Protein AF-A0A958FGH6-F1 (afdb_monomer_lite)

Radius of gyration: 34.53 Å; chains: 1; bounding box: 63×56×126 Å

Foldseek 3Di:
DLDPAPPHLDPLPDQEDEAEQEEPPQGHFAFCPHPVQVSVVVCQQQQHAYEHEAFCHDANSVVVGGHNNNVLQQFDHDAFDQDWAQWKQFDFLRNLDTWGFQGDTPGGGFTHHDPWAQTIAGPVDRGGFKTWDPADLPGGYIYIYGRDDLVRTDADPDFSDSPPDPPPDDDDDDDPDPGDRDDDDDRDDDHDDDDDDPPPDPPDPPVADDLVQQWDADPPFGIRGRDRTSVSVVSPSSVSSVQAPDQDKDKPPLEAEDEEEAFDKDKDKIKIFRQHPTFDKKKKAKDKVVDDPQKDKPPRIDIATHRGMDIIIIMGGNHVHAAKDKIWIWMAIPRSVPRIGIRIYIYHYHHDWDKDKPPPDDDDDDDPPDDDDDDIDIDTPIRGDDDDDDDDD

pLDDT: mean 78.97, std 19.96, range [24.02, 98.75]

Structure (mmCIF, N/CA/C/O backbone):
data_AF-A0A958FGH6-F1
#
_entry.id   AF-A0A958FGH6-F1
#
loop_
_atom_site.group_PDB
_atom_site.id
_atom_site.type_symbol
_atom_site.label_atom_id
_atom_site.label_alt_id
_atom_site.label_comp_id
_atom_site.label_asym_id
_atom_site.label_entity_id
_atom_site.label_seq_id
_atom_site.pdbx_PDB_ins_code
_atom_site.Cartn_x
_atom_site.Cartn_y
_atom_site.Cartn_z
_atom_site.occupancy
_atom_site.B_iso_or_equiv
_atom_site.auth_seq_id
_atom_site.auth_comp_id
_atom_site.auth_asym_id
_atom_site.auth_atom_id
_atom_site.pdbx_PDB_model_num
ATOM 1 N N . THR A 1 1 ? 19.239 -16.584 -18.545 1.00 52.34 1 THR A N 1
ATOM 2 C CA . THR A 1 1 ? 18.584 -17.736 -19.186 1.00 52.34 1 THR A CA 1
ATOM 3 C C . THR A 1 1 ? 17.817 -17.247 -20.388 1.00 52.34 1 THR A C 1
ATOM 5 O O . THR A 1 1 ? 17.661 -16.040 -20.493 1.00 52.34 1 THR A O 1
ATOM 8 N N . ASN A 1 2 ? 17.402 -18.130 -21.294 1.00 65.19 2 ASN A N 1
ATOM 9 C CA . ASN A 1 2 ? 16.726 -17.760 -22.549 1.00 65.19 2 ASN A CA 1
ATOM 10 C C . ASN A 1 2 ? 15.275 -18.255 -22.560 1.00 65.19 2 ASN A C 1
ATOM 12 O O . ASN A 1 2 ? 14.690 -18.432 -23.622 1.00 65.19 2 ASN A O 1
ATOM 16 N N . ASN A 1 3 ? 14.785 -18.635 -21.386 1.00 70.00 3 ASN A N 1
ATOM 17 C CA . ASN A 1 3 ? 13.470 -19.185 -21.158 1.00 70.00 3 ASN A CA 1
ATOM 18 C C . ASN A 1 3 ? 13.023 -18.648 -19.804 1.00 70.00 3 ASN A C 1
ATOM 20 O O . ASN A 1 3 ? 13.642 -18.979 -18.785 1.00 70.00 3 ASN A O 1
ATOM 24 N N . LEU A 1 4 ? 11.974 -17.831 -19.802 1.00 78.19 4 LEU A N 1
ATOM 25 C CA . LEU A 1 4 ? 11.397 -17.261 -18.585 1.00 78.19 4 LEU A CA 1
ATOM 26 C C . LEU A 1 4 ? 11.004 -18.348 -17.567 1.00 78.19 4 LEU A C 1
ATOM 28 O O . LEU A 1 4 ? 11.081 -18.132 -16.362 1.00 78.19 4 LEU A O 1
ATOM 32 N N . PHE A 1 5 ? 10.673 -19.548 -18.048 1.00 78.19 5 PHE A N 1
ATOM 33 C CA . PHE A 1 5 ? 10.176 -20.665 -17.246 1.00 78.19 5 PHE A CA 1
ATOM 34 C C . PHE A 1 5 ? 11.259 -21.647 -16.773 1.00 78.19 5 PHE A C 1
ATOM 36 O O . PHE A 1 5 ? 10.929 -22.726 -16.280 1.00 78.19 5 PHE A O 1
ATOM 43 N N . GLU A 1 6 ? 12.557 -21.331 -16.914 1.00 75.62 6 GLU A N 1
ATOM 44 C CA . GLU A 1 6 ? 13.637 -22.244 -16.479 1.00 75.62 6 GLU A CA 1
ATOM 45 C C . GLU A 1 6 ? 13.515 -22.631 -14.993 1.00 75.62 6 GLU A C 1
ATOM 47 O O . GLU A 1 6 ? 13.865 -23.749 -14.613 1.00 75.62 6 GLU A O 1
ATOM 52 N N . PHE A 1 7 ? 12.988 -21.729 -14.164 1.00 67.00 7 PHE A N 1
ATOM 53 C CA . PHE A 1 7 ? 12.860 -21.917 -12.718 1.00 67.00 7 PHE A CA 1
ATOM 54 C C . PHE A 1 7 ? 11.442 -22.295 -12.264 1.00 67.00 7 PHE A C 1
ATOM 56 O O . PHE A 1 7 ? 11.191 -22.376 -11.064 1.00 67.00 7 PHE A O 1
ATOM 63 N N . GLY A 1 8 ? 10.535 -22.570 -13.205 1.00 72.81 8 GLY A N 1
ATOM 64 C CA . GLY A 1 8 ? 9.136 -22.899 -12.941 1.00 72.81 8 GLY A CA 1
ATOM 65 C C . GLY A 1 8 ? 8.165 -21.982 -13.681 1.00 72.81 8 GLY A C 1
ATOM 66 O O . GLY A 1 8 ? 8.541 -20.936 -14.199 1.00 72.81 8 GLY A O 1
ATOM 67 N N . ASN A 1 9 ? 6.899 -22.402 -13.733 1.00 82.25 9 ASN A N 1
ATOM 68 C CA . ASN A 1 9 ? 5.833 -21.653 -14.408 1.00 82.25 9 ASN A CA 1
ATOM 69 C C . ASN A 1 9 ? 5.154 -20.626 -13.496 1.00 82.25 9 ASN A C 1
ATOM 71 O O . ASN A 1 9 ? 4.452 -19.748 -13.986 1.00 82.25 9 ASN A O 1
ATOM 75 N N . ASP A 1 10 ? 5.317 -20.773 -12.181 1.00 83.06 10 ASP A N 1
ATOM 76 C CA . ASP A 1 10 ? 4.777 -19.836 -11.208 1.00 83.06 10 ASP A CA 1
ATOM 77 C C . ASP A 1 10 ? 5.787 -18.718 -10.984 1.00 83.06 10 ASP A C 1
ATOM 79 O O . ASP A 1 10 ? 6.825 -18.919 -10.356 1.00 83.06 10 ASP A O 1
ATOM 83 N N . LEU A 1 11 ? 5.485 -17.553 -11.547 1.00 80.56 11 LEU A N 1
ATOM 84 C CA . LEU A 1 11 ? 6.317 -16.368 -11.408 1.00 80.56 11 LEU A CA 1
ATOM 85 C C . LEU A 1 11 ? 6.032 -15.593 -10.113 1.00 80.56 11 LEU A C 1
ATOM 87 O O . LEU A 1 11 ? 6.843 -14.754 -9.735 1.00 80.56 11 LEU A O 1
ATOM 91 N N . SER A 1 12 ? 4.930 -15.876 -9.404 1.00 79.25 12 SER A N 1
ATOM 92 C CA . SER A 1 12 ? 4.550 -15.142 -8.184 1.00 79.25 12 SER A CA 1
ATOM 93 C C . SER A 1 12 ? 5.505 -15.361 -7.007 1.00 79.25 12 SER A C 1
ATOM 95 O O . SER A 1 12 ? 5.484 -14.611 -6.038 1.00 79.25 12 SER A O 1
ATOM 97 N N . ILE A 1 13 ? 6.367 -16.375 -7.101 1.00 78.12 13 ILE A N 1
ATOM 98 C CA . ILE A 1 13 ? 7.393 -16.679 -6.099 1.00 78.12 13 ILE A CA 1
ATOM 99 C C . ILE A 1 13 ? 8.595 -15.728 -6.152 1.00 78.12 13 ILE A C 1
ATOM 101 O O . ILE A 1 13 ? 9.463 -15.807 -5.283 1.00 78.12 13 ILE A O 1
ATOM 105 N N . PHE A 1 14 ? 8.706 -14.904 -7.198 1.00 76.81 14 PHE A N 1
ATOM 106 C CA . PHE A 1 14 ? 9.811 -13.969 -7.357 1.00 76.81 14 PHE A CA 1
ATOM 107 C C . PHE A 1 14 ? 9.424 -12.590 -6.839 1.00 76.81 14 PHE A C 1
ATOM 109 O O . PHE A 1 14 ? 8.412 -12.023 -7.229 1.00 76.81 14 PHE A O 1
ATOM 116 N N . ASP A 1 15 ? 10.303 -12.020 -6.024 1.00 72.81 15 ASP A N 1
ATOM 117 C CA . ASP A 1 15 ? 10.179 -10.654 -5.516 1.00 72.81 15 ASP A CA 1
ATOM 118 C C . ASP A 1 15 ? 10.370 -9.581 -6.613 1.00 72.81 15 ASP A C 1
ATOM 120 O O . ASP A 1 15 ? 9.914 -8.440 -6.502 1.00 72.81 15 ASP A O 1
ATOM 124 N N . GLY A 1 16 ? 11.081 -9.951 -7.681 1.00 81.31 16 GLY A N 1
ATOM 125 C CA . GLY A 1 16 ? 11.394 -9.111 -8.828 1.00 81.31 16 GLY A CA 1
ATOM 126 C C . GLY A 1 16 ? 11.920 -9.943 -9.997 1.00 81.31 16 GLY A C 1
ATOM 127 O O . GLY A 1 16 ? 12.713 -10.867 -9.802 1.00 81.31 16 GLY A O 1
ATOM 128 N N . ILE A 1 17 ? 11.518 -9.601 -11.221 1.00 82.88 17 ILE A N 1
ATOM 129 C CA . ILE A 1 17 ? 11.969 -10.259 -12.452 1.00 82.88 17 ILE A CA 1
ATOM 130 C C . ILE A 1 17 ? 12.749 -9.253 -13.295 1.00 82.88 17 ILE A C 1
ATOM 132 O O . ILE A 1 17 ? 12.310 -8.127 -13.501 1.00 82.88 17 ILE A O 1
ATOM 136 N N . PHE A 1 18 ? 13.913 -9.673 -13.791 1.00 86.81 18 PHE A N 1
ATOM 137 C CA . PHE A 1 18 ? 14.773 -8.881 -14.670 1.00 86.81 18 PHE A CA 1
ATOM 138 C C . PHE A 1 18 ? 14.814 -9.528 -16.052 1.00 86.81 18 PHE A C 1
ATOM 140 O O . PHE A 1 18 ? 15.408 -10.593 -16.232 1.00 86.81 18 PHE A O 1
ATOM 147 N N . VAL A 1 19 ? 14.183 -8.875 -17.023 1.00 87.50 19 VAL A N 1
ATOM 148 C CA . VAL A 1 19 ? 14.118 -9.294 -18.421 1.00 87.50 19 VAL A CA 1
ATOM 149 C C . VAL A 1 19 ? 15.064 -8.423 -19.237 1.00 87.50 19 VAL A C 1
ATOM 151 O O . VAL A 1 19 ? 14.976 -7.201 -19.229 1.00 87.50 19 VAL A O 1
ATOM 154 N N . VAL A 1 20 ? 15.992 -9.069 -19.937 1.00 88.12 20 VAL A N 1
ATOM 155 C CA . VAL A 1 20 ? 17.003 -8.406 -20.764 1.00 88.12 20 VAL A CA 1
ATOM 156 C C . VAL A 1 20 ? 16.881 -8.945 -22.180 1.00 88.12 20 VAL A C 1
ATOM 158 O O . VAL A 1 20 ? 17.299 -10.070 -22.458 1.00 88.12 20 VAL A O 1
ATOM 161 N N . LEU A 1 21 ? 16.281 -8.150 -23.062 1.00 86.88 21 LEU A N 1
ATOM 162 C CA . LEU A 1 21 ? 15.973 -8.530 -24.438 1.00 86.88 21 LEU A CA 1
ATOM 163 C C . LEU A 1 21 ? 17.080 -8.145 -25.419 1.00 86.88 21 LEU A C 1
ATOM 165 O O . LEU A 1 21 ? 17.161 -8.732 -26.491 1.00 86.88 21 LEU A O 1
ATOM 169 N N . GLY A 1 22 ? 17.974 -7.227 -25.051 1.00 83.69 22 GLY A N 1
ATOM 170 C CA . GLY A 1 22 ? 19.066 -6.778 -25.917 1.00 83.69 22 GLY A CA 1
ATOM 171 C C . GLY A 1 22 ? 18.615 -5.799 -27.003 1.00 83.69 22 GLY A C 1
ATOM 172 O O . GLY A 1 22 ? 17.489 -5.298 -26.994 1.00 83.69 22 GLY A O 1
ATOM 173 N N . ILE A 1 23 ? 19.521 -5.491 -27.931 1.00 84.06 23 ILE A N 1
ATOM 174 C CA . ILE A 1 23 ? 19.343 -4.449 -28.952 1.00 84.06 23 ILE A CA 1
ATOM 175 C C . ILE A 1 23 ? 19.630 -5.042 -30.328 1.00 84.06 23 ILE A C 1
ATOM 177 O O . ILE A 1 23 ? 20.406 -5.985 -30.474 1.00 84.06 23 ILE A O 1
ATOM 181 N N . PHE A 1 24 ? 18.986 -4.523 -31.371 1.00 80.44 24 PHE A N 1
ATOM 182 C CA . PHE A 1 24 ? 19.215 -5.023 -32.717 1.00 80.44 24 PHE A CA 1
ATOM 183 C C . PHE A 1 24 ? 20.691 -4.911 -33.154 1.00 80.44 24 PHE A C 1
ATOM 185 O O . PHE A 1 24 ? 21.369 -3.911 -32.922 1.00 80.44 24 PHE A O 1
ATOM 192 N N . SER A 1 25 ? 21.242 -5.902 -33.859 1.00 76.12 25 SER A N 1
ATOM 193 C CA . SER A 1 25 ? 20.607 -7.133 -34.368 1.00 76.12 25 SER A CA 1
ATOM 194 C C . SER A 1 25 ? 20.738 -8.348 -33.452 1.00 76.12 25 SER A C 1
ATOM 196 O O . SER A 1 25 ? 20.560 -9.478 -33.900 1.00 76.12 25 SER A O 1
ATOM 198 N N . ASN A 1 26 ? 21.096 -8.128 -32.193 1.00 80.06 26 ASN A N 1
ATOM 199 C CA . ASN A 1 26 ? 21.401 -9.154 -31.211 1.00 80.06 26 ASN A CA 1
ATOM 200 C C . ASN A 1 26 ? 20.387 -9.108 -30.058 1.00 80.06 26 ASN A C 1
ATOM 202 O O . ASN A 1 26 ? 20.742 -9.044 -28.882 1.00 80.06 26 ASN A O 1
ATOM 206 N N . ASN A 1 27 ? 19.106 -9.136 -30.420 1.00 82.19 27 ASN A N 1
ATOM 207 C CA . ASN A 1 27 ? 17.998 -9.085 -29.483 1.00 82.19 27 ASN A CA 1
ATOM 208 C C . ASN A 1 27 ? 17.113 -10.337 -29.524 1.00 82.19 27 ASN A C 1
ATOM 210 O O . ASN A 1 27 ? 17.063 -11.085 -30.505 1.00 82.19 27 ASN A O 1
ATOM 214 N N . HIS A 1 28 ? 16.406 -10.551 -28.422 1.00 84.25 28 HIS A N 1
ATOM 215 C CA . HIS A 1 28 ? 15.297 -11.474 -28.290 1.00 84.25 28 HIS A CA 1
ATOM 216 C C . HIS A 1 28 ? 13.988 -10.690 -28.383 1.00 84.25 28 HIS A C 1
ATOM 218 O O . HIS A 1 28 ? 13.801 -9.715 -27.665 1.00 84.25 28 HIS A O 1
ATOM 224 N N . THR A 1 29 ? 13.073 -11.143 -29.232 1.00 87.38 29 THR A N 1
ATOM 225 C CA . THR A 1 29 ? 11.714 -10.598 -29.285 1.00 87.38 29 THR A CA 1
ATOM 226 C C . THR A 1 29 ? 10.764 -11.610 -28.699 1.00 87.38 29 THR A C 1
ATOM 228 O O . THR A 1 29 ? 10.691 -12.737 -29.193 1.00 87.38 29 THR A O 1
ATOM 231 N N . ILE A 1 30 ? 10.016 -11.173 -27.691 1.00 89.25 30 ILE A N 1
ATOM 232 C CA . ILE A 1 30 ? 8.867 -11.909 -27.181 1.00 89.25 30 ILE A CA 1
ATOM 233 C C . ILE A 1 30 ? 7.802 -11.826 -28.270 1.00 89.25 30 ILE A C 1
ATOM 235 O O . ILE A 1 30 ? 7.278 -10.746 -28.542 1.00 89.25 30 ILE A O 1
ATOM 239 N N . ALA A 1 31 ? 7.522 -12.933 -28.952 1.00 90.19 31 ALA A N 1
ATOM 240 C CA . ALA A 1 31 ? 6.494 -12.945 -29.986 1.00 90.19 31 ALA A CA 1
ATOM 241 C C . ALA A 1 31 ? 5.101 -12.739 -29.366 1.00 90.19 31 ALA A C 1
ATOM 243 O O . ALA A 1 31 ? 4.847 -13.159 -28.240 1.00 90.19 31 ALA A O 1
ATOM 244 N N . ALA A 1 32 ? 4.147 -12.197 -30.126 1.00 91.81 32 ALA A N 1
ATOM 245 C CA . ALA A 1 32 ? 2.753 -12.079 -29.683 1.00 91.81 32 ALA A CA 1
ATOM 246 C C . ALA A 1 32 ? 2.124 -13.438 -29.303 1.00 91.81 32 ALA A C 1
ATOM 248 O O . ALA A 1 32 ? 1.155 -13.498 -28.551 1.00 91.81 32 ALA A O 1
ATOM 249 N N . THR A 1 33 ? 2.674 -14.536 -29.830 1.00 92.50 33 THR A N 1
ATOM 250 C CA . THR A 1 33 ? 2.259 -15.911 -29.530 1.00 92.50 33 THR A CA 1
ATOM 251 C C . THR A 1 33 ? 3.095 -16.590 -28.445 1.00 92.50 33 THR A C 1
ATOM 253 O O . THR A 1 33 ? 2.795 -17.734 -28.106 1.00 92.50 33 THR A O 1
ATOM 256 N N . ASP A 1 34 ? 4.172 -15.964 -27.959 1.00 89.81 34 ASP A N 1
ATOM 257 C CA . ASP A 1 34 ? 5.018 -16.573 -26.932 1.00 89.81 34 ASP A CA 1
ATOM 258 C C . ASP A 1 34 ? 4.307 -16.555 -25.571 1.00 89.81 34 ASP A C 1
ATOM 260 O O . ASP A 1 34 ? 3.741 -15.531 -25.184 1.00 89.81 34 ASP A O 1
ATOM 264 N N . PRO A 1 35 ? 4.357 -17.657 -24.801 1.00 90.19 35 PRO A N 1
ATOM 265 C CA . PRO A 1 35 ? 3.730 -17.723 -23.482 1.00 90.19 35 PRO A CA 1
ATOM 266 C C . PRO A 1 35 ? 4.415 -16.830 -22.438 1.00 90.19 35 PRO A C 1
ATOM 268 O O . PRO A 1 35 ? 3.839 -16.599 -21.377 1.00 90.19 35 PRO A O 1
ATOM 271 N N . GLU A 1 36 ? 5.621 -16.326 -22.717 1.00 90.06 36 GLU A N 1
ATOM 272 C CA . GLU A 1 36 ? 6.356 -15.438 -21.812 1.00 90.06 36 GLU A CA 1
ATOM 273 C C . GLU A 1 36 ? 5.623 -14.108 -21.590 1.00 90.06 36 GLU A C 1
ATOM 275 O O . GLU A 1 36 ? 5.533 -13.654 -20.453 1.00 90.06 36 GLU A O 1
ATOM 280 N N . GLY A 1 37 ? 5.026 -13.526 -22.637 1.00 91.00 37 GLY A N 1
ATOM 281 C CA . GLY A 1 37 ? 4.272 -12.274 -22.535 1.00 91.00 37 GLY A CA 1
ATOM 282 C C . GLY A 1 37 ? 3.086 -12.363 -21.563 1.00 91.00 37 GLY A C 1
ATOM 283 O O . GLY A 1 37 ? 3.076 -11.648 -20.561 1.00 91.00 37 GLY A O 1
ATOM 284 N N . PRO A 1 38 ? 2.130 -13.291 -21.769 1.00 93.44 38 PRO A N 1
ATOM 285 C CA . PRO A 1 38 ? 0.999 -13.464 -20.856 1.00 93.44 38 PRO A CA 1
ATOM 286 C C . PRO A 1 38 ? 1.406 -13.845 -19.425 1.00 93.44 38 PRO A C 1
ATOM 288 O O . PRO A 1 38 ? 0.692 -13.530 -18.474 1.00 93.44 38 PRO A O 1
ATOM 291 N N . ALA A 1 39 ? 2.544 -14.523 -19.245 1.00 90.69 39 ALA A N 1
ATOM 292 C CA . ALA A 1 39 ? 3.061 -14.831 -17.914 1.00 90.69 39 ALA A CA 1
ATOM 293 C C . ALA A 1 39 ? 3.557 -13.572 -17.183 1.00 90.69 39 ALA A C 1
ATOM 295 O O . ALA A 1 39 ? 3.295 -13.424 -15.988 1.00 90.69 39 ALA A O 1
ATOM 296 N N . LEU A 1 40 ? 4.222 -12.653 -17.891 1.00 90.94 40 LEU A N 1
ATOM 297 C CA . LEU A 1 40 ? 4.616 -11.353 -17.341 1.00 90.94 40 LEU A CA 1
ATOM 298 C C . LEU A 1 40 ? 3.394 -10.494 -16.991 1.00 90.94 40 LEU A C 1
ATOM 300 O O . LEU A 1 40 ? 3.389 -9.874 -15.929 1.00 90.94 40 LEU A O 1
ATOM 304 N N . ASP A 1 41 ? 2.340 -10.527 -17.813 1.00 91.88 41 ASP A N 1
ATOM 305 C CA . ASP A 1 41 ? 1.076 -9.846 -17.502 1.00 91.88 41 ASP A CA 1
ATOM 306 C C . ASP A 1 41 ? 0.462 -10.361 -16.198 1.00 91.88 41 ASP A C 1
ATOM 308 O O . ASP A 1 41 ? 0.081 -9.575 -15.334 1.00 91.88 41 ASP A O 1
ATOM 312 N N . ALA A 1 42 ? 0.378 -11.685 -16.032 1.00 91.12 42 ALA A N 1
ATOM 313 C CA . ALA A 1 42 ? -0.178 -12.290 -14.824 1.00 91.12 42 ALA A CA 1
ATOM 314 C C . ALA A 1 42 ? 0.651 -11.952 -13.575 1.00 91.12 42 ALA A C 1
ATOM 316 O O . ALA A 1 42 ? 0.090 -11.671 -12.516 1.00 91.12 42 ALA A O 1
ATOM 317 N N . TYR A 1 43 ? 1.979 -11.950 -13.703 1.00 87.19 43 TYR A N 1
ATOM 318 C CA . TYR A 1 43 ? 2.892 -11.584 -12.624 1.00 87.19 43 TYR A CA 1
ATOM 319 C C . TYR A 1 43 ? 2.712 -10.122 -12.189 1.00 87.19 43 TYR A C 1
ATOM 321 O O . TYR A 1 43 ? 2.562 -9.845 -10.999 1.00 87.19 43 TYR A O 1
ATOM 329 N N . LEU A 1 44 ? 2.648 -9.190 -13.142 1.00 88.25 44 LEU A N 1
ATOM 330 C CA . LEU A 1 44 ? 2.423 -7.773 -12.858 1.00 88.25 44 LEU A CA 1
ATOM 331 C C . LEU A 1 44 ? 1.008 -7.495 -12.341 1.00 88.25 44 LEU A C 1
ATOM 333 O O . LEU A 1 44 ? 0.839 -6.693 -11.426 1.00 88.25 44 LEU A O 1
ATOM 337 N N . ALA A 1 45 ? -0.009 -8.194 -12.845 1.00 88.69 45 ALA A N 1
ATOM 338 C CA . ALA A 1 45 ? -1.368 -8.117 -12.309 1.00 88.69 45 ALA A CA 1
ATOM 339 C C . ALA A 1 45 ? -1.458 -8.600 -10.852 1.00 88.69 45 ALA A C 1
ATOM 341 O O . ALA A 1 45 ? -2.319 -8.142 -10.108 1.00 88.69 45 ALA A O 1
ATOM 342 N N . GLY A 1 46 ? -0.568 -9.509 -10.445 1.00 84.50 46 GLY A N 1
ATOM 343 C CA . GLY A 1 46 ? -0.434 -9.984 -9.068 1.00 84.50 46 GLY A CA 1
ATOM 344 C C . GLY A 1 46 ? 0.374 -9.065 -8.145 1.00 84.50 46 GLY A C 1
ATOM 345 O O . GLY A 1 46 ? 0.647 -9.459 -7.016 1.00 84.50 46 GLY A O 1
ATOM 346 N N . GLY A 1 47 ? 0.783 -7.877 -8.605 1.00 81.81 47 GLY A N 1
ATOM 347 C CA . GLY A 1 47 ? 1.606 -6.944 -7.828 1.00 81.81 47 GLY A CA 1
ATOM 348 C C . GLY A 1 47 ? 3.116 -7.180 -7.940 1.00 81.81 47 GLY A C 1
ATOM 349 O O . GLY A 1 47 ? 3.880 -6.579 -7.189 1.00 81.81 47 GLY A O 1
ATOM 350 N N . GLY A 1 48 ? 3.559 -8.039 -8.864 1.00 82.94 48 GLY A N 1
ATOM 351 C CA . GLY A 1 48 ? 4.972 -8.337 -9.082 1.00 82.94 48 GLY A CA 1
ATOM 352 C C . GLY A 1 48 ? 5.786 -7.136 -9.574 1.00 82.94 48 GLY A C 1
ATOM 353 O O . GLY A 1 48 ? 5.257 -6.163 -10.096 1.00 82.94 48 GLY A O 1
ATOM 354 N N . ASN A 1 49 ? 7.106 -7.207 -9.449 1.00 84.00 49 ASN A N 1
ATOM 355 C CA . ASN A 1 49 ? 8.013 -6.146 -9.882 1.00 84.00 49 ASN A CA 1
ATOM 356 C C . ASN A 1 49 ? 8.822 -6.555 -11.119 1.00 84.00 49 ASN A C 1
ATOM 358 O O . ASN A 1 49 ? 9.490 -7.593 -11.090 1.00 84.00 49 ASN A O 1
ATOM 362 N N . LEU A 1 50 ? 8.790 -5.761 -12.194 1.00 87.94 50 LEU A N 1
ATOM 363 C CA . LEU A 1 50 ? 9.451 -6.078 -13.465 1.00 87.94 50 LEU A CA 1
ATOM 364 C C . LEU A 1 50 ? 10.475 -5.017 -13.874 1.00 87.94 50 LEU A C 1
ATOM 366 O O . LEU A 1 50 ? 10.158 -3.851 -14.072 1.00 87.94 50 LEU A O 1
ATOM 370 N N . TYR A 1 51 ? 11.710 -5.432 -14.104 1.00 89.69 51 TYR A N 1
ATOM 371 C CA . TYR A 1 51 ? 12.669 -4.669 -14.893 1.00 89.69 51 TYR A CA 1
ATOM 372 C C . TYR A 1 51 ? 12.705 -5.269 -16.293 1.00 89.69 51 TYR A C 1
ATOM 374 O O . TYR A 1 51 ? 12.923 -6.474 -16.425 1.00 89.69 51 TYR A O 1
ATOM 382 N N . LEU A 1 52 ? 12.513 -4.456 -17.326 1.00 91.56 52 LEU A N 1
ATOM 383 C CA . LEU A 1 52 ? 12.606 -4.891 -18.712 1.00 91.56 52 LEU A CA 1
ATOM 384 C C . LEU A 1 52 ? 13.486 -3.923 -19.495 1.00 91.56 52 LEU A C 1
ATOM 386 O O . LEU A 1 52 ? 13.169 -2.738 -19.601 1.00 91.56 52 LEU A O 1
ATOM 390 N N . GLU A 1 53 ? 14.582 -4.443 -20.051 1.00 91.00 53 GLU A N 1
ATOM 391 C CA . GLU A 1 53 ? 15.398 -3.714 -21.019 1.00 91.00 53 GLU A CA 1
ATOM 392 C C . GLU A 1 53 ? 15.319 -4.318 -22.421 1.00 91.00 53 GLU A C 1
ATOM 394 O O . GLU A 1 53 ? 15.348 -5.541 -22.582 1.00 91.00 53 GLU A O 1
ATOM 399 N N . GLY A 1 54 ? 15.274 -3.464 -23.441 1.00 89.81 54 GLY A N 1
ATOM 400 C CA . GLY A 1 54 ? 15.294 -3.889 -24.835 1.00 89.81 54 GLY A CA 1
ATOM 401 C C . GLY A 1 54 ? 15.131 -2.726 -25.803 1.00 89.81 54 GLY A C 1
ATOM 402 O O . GLY A 1 54 ? 14.237 -1.901 -25.636 1.00 89.81 54 GLY A O 1
ATOM 403 N N . GLY A 1 55 ? 15.973 -2.695 -26.837 1.00 88.38 55 GLY A N 1
ATOM 404 C CA . GLY A 1 55 ? 16.039 -1.561 -27.764 1.00 88.38 55 GLY A CA 1
ATOM 405 C C . GLY A 1 55 ? 14.778 -1.351 -28.598 1.00 88.38 55 GLY A C 1
ATOM 406 O O . GLY A 1 55 ? 14.446 -0.214 -28.869 1.00 88.38 55 GLY A O 1
ATOM 407 N N . ASP A 1 56 ? 14.086 -2.430 -28.968 1.00 87.50 56 ASP A N 1
ATOM 408 C CA . ASP A 1 56 ? 12.922 -2.411 -29.875 1.00 87.50 56 ASP A CA 1
ATOM 409 C C . ASP A 1 56 ? 11.632 -2.933 -29.227 1.00 87.50 56 ASP A C 1
ATOM 411 O O . ASP A 1 56 ? 10.602 -3.101 -29.882 1.00 87.50 56 ASP A O 1
ATOM 415 N N . CYS A 1 57 ? 11.714 -3.349 -27.967 1.00 88.69 57 CYS A N 1
ATOM 416 C CA . CYS A 1 57 ? 10.685 -4.188 -27.364 1.00 88.69 57 CYS A CA 1
ATOM 417 C C . CYS A 1 57 ? 9.394 -3.434 -27.019 1.00 88.69 57 CYS A C 1
ATOM 419 O O . CYS A 1 57 ? 8.374 -4.076 -26.762 1.00 88.69 57 CYS A O 1
ATOM 421 N N . PHE A 1 58 ? 9.431 -2.100 -27.007 1.00 91.56 58 PHE A N 1
ATOM 422 C CA . PHE A 1 58 ? 8.309 -1.259 -26.623 1.00 91.56 58 PHE A CA 1
ATOM 423 C C . PHE A 1 58 ? 7.535 -0.754 -27.840 1.00 91.56 58 PHE A C 1
ATOM 425 O O . PHE A 1 58 ? 6.312 -0.777 -27.777 1.00 91.56 58 PHE A O 1
ATOM 432 N N . ASN A 1 59 ? 8.186 -0.366 -28.944 1.00 88.56 59 ASN A N 1
ATOM 433 C CA . ASN A 1 59 ? 7.488 0.155 -30.129 1.00 88.56 59 ASN A CA 1
ATOM 434 C C . ASN A 1 59 ? 7.639 -0.746 -31.353 1.00 88.56 59 ASN A C 1
ATOM 436 O O . ASN A 1 59 ? 6.632 -1.283 -31.821 1.00 88.56 59 ASN A O 1
ATOM 440 N N . TYR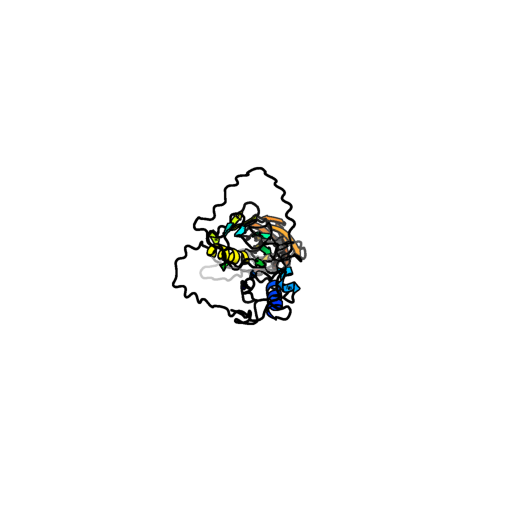 A 1 60 ? 8.855 -0.955 -31.869 1.00 87.69 60 TYR A N 1
ATOM 441 C CA . TYR A 1 60 ? 8.992 -1.646 -33.155 1.00 87.69 60 TYR A CA 1
ATOM 442 C C . TYR A 1 60 ? 8.556 -3.116 -33.100 1.00 87.69 60 TYR A C 1
ATOM 444 O O . TYR A 1 60 ? 7.824 -3.578 -33.977 1.00 87.69 60 TYR A O 1
ATOM 452 N N . ASP A 1 61 ? 9.006 -3.880 -32.101 1.00 88.94 61 ASP A N 1
ATOM 453 C CA . ASP A 1 61 ? 8.688 -5.307 -31.997 1.00 88.94 61 ASP A CA 1
ATOM 454 C C . ASP A 1 61 ? 7.171 -5.550 -32.012 1.00 88.94 61 ASP A C 1
ATOM 456 O O . ASP A 1 61 ? 6.721 -6.352 -32.839 1.00 88.94 61 ASP A O 1
ATOM 460 N N . PRO A 1 62 ? 6.356 -4.858 -31.190 1.00 89.62 62 PRO A N 1
ATOM 461 C CA . PRO A 1 62 ? 4.907 -5.011 -31.231 1.00 89.62 62 PRO A CA 1
ATOM 462 C C . PRO A 1 62 ? 4.242 -4.698 -32.584 1.00 89.62 62 PRO A C 1
ATOM 464 O O . PRO A 1 62 ? 3.231 -5.325 -32.912 1.00 89.62 62 PRO A O 1
ATOM 467 N N . GLU A 1 63 ? 4.797 -3.794 -33.399 1.00 86.88 63 GLU A N 1
ATOM 468 C CA . GLU A 1 63 ? 4.280 -3.485 -34.745 1.00 86.88 63 GLU A CA 1
ATOM 469 C C . GLU A 1 63 ? 4.489 -4.631 -35.746 1.00 86.88 63 GLU A C 1
ATOM 471 O O . GLU A 1 63 ? 3.699 -4.805 -36.679 1.00 86.88 63 GLU A O 1
ATOM 476 N N . VAL A 1 64 ? 5.528 -5.448 -35.546 1.00 87.56 64 VAL A N 1
ATOM 477 C CA . VAL A 1 64 ? 5.891 -6.561 -36.441 1.00 87.56 64 VAL A CA 1
ATOM 478 C C . VAL A 1 64 ? 5.565 -7.946 -35.869 1.00 87.56 64 VAL A C 1
ATOM 480 O O . VAL A 1 64 ? 6.061 -8.961 -36.364 1.00 87.56 64 VAL A O 1
ATOM 483 N N . GLY A 1 65 ? 4.699 -8.014 -34.853 1.00 89.19 65 GLY A N 1
ATOM 484 C CA . GLY A 1 65 ? 4.213 -9.271 -34.268 1.00 89.19 65 GLY A CA 1
ATOM 485 C C . GLY A 1 65 ? 4.882 -9.683 -32.953 1.00 89.19 65 GLY A C 1
ATOM 486 O O . GLY A 1 65 ? 4.772 -10.843 -32.549 1.00 89.19 65 GLY A O 1
ATOM 487 N N . GLY A 1 66 ? 5.570 -8.759 -32.288 1.00 91.19 66 GLY A N 1
ATOM 488 C CA . GLY A 1 66 ? 6.015 -8.866 -30.901 1.00 91.19 66 GLY A CA 1
ATOM 489 C C . GLY A 1 66 ? 4.885 -8.644 -29.890 1.00 91.19 66 GLY A C 1
ATOM 490 O O . GLY A 1 66 ? 3.770 -8.248 -30.235 1.00 91.19 66 GLY A O 1
ATOM 491 N N . TYR A 1 67 ? 5.164 -8.944 -28.627 1.00 93.62 67 TYR A N 1
ATOM 492 C CA . TYR A 1 67 ? 4.198 -8.864 -27.537 1.00 93.62 67 TYR A CA 1
ATOM 493 C C . TYR A 1 67 ? 3.939 -7.420 -27.087 1.00 93.62 67 TYR A C 1
ATOM 495 O O . TYR A 1 67 ? 4.863 -6.627 -26.938 1.00 93.62 67 TYR A O 1
ATOM 503 N N . GLN A 1 68 ? 2.676 -7.086 -26.819 1.00 92.44 68 GLN A N 1
ATOM 504 C CA . GLN A 1 68 ? 2.237 -5.737 -26.446 1.00 92.44 68 GLN A CA 1
ATOM 505 C C . GLN A 1 68 ? 2.401 -5.485 -24.937 1.00 92.44 68 GLN A C 1
ATOM 507 O O . GLN A 1 68 ? 1.422 -5.464 -24.197 1.00 92.44 68 GLN A O 1
ATOM 512 N N . ILE A 1 69 ? 3.639 -5.289 -24.472 1.00 89.94 69 ILE A N 1
ATOM 513 C CA . ILE A 1 69 ? 3.939 -5.126 -23.035 1.00 89.94 69 ILE A CA 1
ATOM 514 C C . ILE A 1 69 ? 3.744 -3.686 -22.510 1.00 89.94 69 ILE A C 1
ATOM 516 O O . ILE A 1 69 ? 3.617 -3.472 -21.305 1.00 89.94 69 ILE A O 1
ATOM 520 N N . ARG A 1 70 ? 3.679 -2.691 -23.408 1.00 90.50 70 ARG A N 1
ATOM 521 C CA . ARG A 1 70 ? 3.581 -1.244 -23.108 1.00 90.50 70 ARG A CA 1
ATOM 522 C C . ARG A 1 70 ? 2.575 -0.832 -22.027 1.00 90.50 70 ARG A C 1
ATOM 524 O O . ARG A 1 70 ? 2.948 0.031 -21.229 1.00 90.50 70 ARG A O 1
ATOM 531 N N . PRO A 1 71 ? 1.350 -1.398 -21.948 1.00 90.81 71 PRO A N 1
ATOM 532 C CA . PRO A 1 71 ? 0.373 -0.970 -20.949 1.00 90.81 71 PRO A CA 1
ATOM 533 C C . PRO A 1 71 ? 0.923 -1.023 -19.522 1.00 90.81 71 PRO A C 1
ATOM 535 O O . PRO A 1 71 ? 0.747 -0.076 -18.763 1.00 90.81 71 PRO A O 1
ATOM 538 N N . TRP A 1 72 ? 1.695 -2.059 -19.189 1.00 91.25 72 TRP A N 1
ATOM 539 C CA . TRP A 1 72 ? 2.299 -2.203 -17.865 1.00 91.25 72 TRP A CA 1
ATOM 540 C C . TRP A 1 72 ? 3.345 -1.147 -17.528 1.00 91.25 72 TRP A C 1
ATOM 542 O O . TRP A 1 72 ? 3.562 -0.864 -16.355 1.00 91.25 72 TRP A O 1
ATOM 552 N N . PHE A 1 73 ? 3.945 -0.526 -18.538 1.00 92.06 73 PHE A N 1
ATOM 553 C CA . PHE A 1 73 ? 4.901 0.566 -18.383 1.00 92.06 73 PHE A CA 1
ATOM 554 C C . PHE A 1 73 ? 4.238 1.944 -18.506 1.00 92.06 73 PHE A C 1
ATOM 556 O O . PHE A 1 73 ? 4.942 2.947 -18.462 1.00 92.06 73 PHE A O 1
ATOM 563 N N . ALA A 1 74 ? 2.905 2.000 -18.641 1.00 89.75 74 ALA A N 1
ATOM 564 C CA . ALA A 1 74 ? 2.119 3.210 -18.879 1.00 89.75 74 ALA A CA 1
ATOM 565 C C . ALA A 1 74 ? 2.643 4.048 -20.061 1.00 89.75 74 ALA A C 1
ATOM 567 O O . ALA A 1 74 ? 2.786 5.272 -19.974 1.00 89.75 74 ALA A O 1
ATOM 568 N N . LEU A 1 75 ? 2.917 3.369 -21.175 1.00 90.69 75 LEU A N 1
ATOM 569 C CA . LEU A 1 75 ? 3.380 3.969 -22.423 1.00 90.69 75 LEU A CA 1
ATOM 570 C C . LEU A 1 75 ? 2.245 4.042 -23.452 1.00 90.69 75 LEU A C 1
ATOM 572 O O . LEU A 1 75 ? 1.484 3.082 -23.592 1.00 90.69 75 LEU A O 1
ATOM 576 N N . ASP A 1 76 ? 2.175 5.154 -24.181 1.00 88.44 76 ASP A N 1
ATOM 577 C CA . ASP A 1 76 ? 1.357 5.288 -25.391 1.00 88.44 76 ASP A CA 1
ATOM 578 C C . ASP A 1 76 ? 2.054 4.651 -26.606 1.00 88.44 76 ASP A C 1
ATOM 580 O O . ASP A 1 76 ? 3.249 4.341 -26.580 1.00 88.44 76 ASP A O 1
ATOM 584 N N . ASP A 1 77 ? 1.302 4.485 -27.699 1.00 77.69 77 ASP A N 1
ATOM 585 C CA . ASP A 1 77 ? 1.877 4.158 -29.003 1.00 77.69 77 ASP A CA 1
ATOM 586 C C . ASP A 1 77 ? 2.776 5.318 -29.471 1.00 77.69 77 ASP A C 1
ATOM 588 O O . ASP A 1 77 ? 2.300 6.424 -29.739 1.00 77.69 77 ASP A O 1
ATOM 592 N N . GLY A 1 78 ? 4.083 5.069 -29.553 1.00 69.38 78 GLY A N 1
ATOM 593 C CA . GLY A 1 78 ? 5.086 6.053 -29.952 1.00 69.38 78 GLY A CA 1
ATOM 594 C C . GLY A 1 78 ? 5.776 5.713 -31.272 1.00 69.38 78 GLY A C 1
ATOM 595 O O . GLY A 1 78 ? 5.749 4.557 -31.697 1.00 69.38 78 GLY A O 1
ATOM 596 N N . PRO A 1 79 ? 6.400 6.704 -31.934 1.00 65.81 79 PRO A N 1
ATOM 597 C CA . PRO A 1 79 ? 7.246 6.438 -33.091 1.00 65.81 79 PRO A CA 1
ATOM 598 C C . PRO A 1 79 ? 8.471 5.589 -32.704 1.00 65.81 79 PRO A C 1
ATOM 600 O O . PRO A 1 79 ? 8.910 5.579 -31.552 1.00 65.81 79 PRO A O 1
ATOM 603 N N . ASP A 1 80 ? 9.054 4.898 -33.685 1.00 65.62 80 ASP A N 1
ATOM 604 C CA . ASP A 1 80 ? 10.430 4.399 -33.571 1.00 65.62 80 ASP A CA 1
ATOM 605 C C . ASP A 1 80 ? 11.381 5.596 -33.378 1.00 65.62 80 ASP A C 1
ATOM 607 O O . ASP A 1 80 ? 11.152 6.677 -33.940 1.00 65.62 80 ASP A O 1
ATOM 611 N N . GLY A 1 81 ? 12.418 5.426 -32.559 1.00 66.19 81 GLY A N 1
ATOM 612 C CA . GLY A 1 81 ? 13.261 6.536 -32.140 1.00 66.19 81 GLY A CA 1
ATOM 613 C C . GLY A 1 81 ? 14.031 7.169 -33.293 1.00 66.19 81 GLY A C 1
ATOM 614 O O . GLY A 1 81 ? 14.317 6.579 -34.342 1.00 66.19 81 GLY A O 1
ATOM 615 N N . THR A 1 82 ? 14.370 8.441 -33.110 1.00 68.38 82 THR A N 1
ATOM 616 C CA . THR A 1 82 ? 14.796 9.302 -34.222 1.00 68.38 82 THR A CA 1
ATOM 617 C C . THR A 1 82 ? 16.310 9.316 -34.443 1.00 68.38 82 THR A C 1
ATOM 619 O O . THR A 1 82 ? 16.798 9.915 -35.407 1.00 68.38 82 THR A O 1
ATOM 622 N N . GLY A 1 83 ? 17.074 8.650 -33.573 1.00 70.19 83 GLY A N 1
ATOM 623 C CA . GLY A 1 83 ? 18.532 8.654 -33.589 1.00 70.19 83 GLY A CA 1
ATOM 624 C C . GLY A 1 83 ? 19.157 7.578 -32.705 1.00 70.19 83 GLY A C 1
ATOM 625 O O . GLY A 1 83 ? 18.503 6.964 -31.869 1.00 70.19 83 GLY A O 1
ATOM 626 N N . ASP A 1 84 ? 20.451 7.351 -32.910 1.00 81.25 84 ASP A N 1
ATOM 627 C CA . ASP A 1 84 ? 21.246 6.449 -32.076 1.00 81.25 84 ASP A CA 1
ATOM 628 C C . ASP A 1 84 ? 21.540 7.114 -30.708 1.00 81.25 84 ASP A C 1
ATOM 630 O O . ASP A 1 84 ? 21.621 8.341 -30.598 1.00 81.25 84 ASP A O 1
ATOM 634 N N . LEU A 1 85 ? 21.740 6.326 -29.649 1.00 83.50 85 LEU A N 1
ATOM 635 C CA . LEU A 1 85 ? 22.176 6.806 -28.330 1.00 83.50 85 LEU A CA 1
ATOM 636 C C . LEU A 1 85 ? 23.602 7.380 -28.365 1.00 83.50 85 LEU A C 1
ATOM 638 O O . LEU A 1 85 ? 24.545 6.698 -28.755 1.00 83.50 85 LEU A O 1
ATOM 642 N N . ALA A 1 86 ? 23.815 8.598 -27.874 1.00 80.38 86 ALA A N 1
ATOM 643 C CA . ALA A 1 86 ? 25.177 9.076 -27.568 1.00 80.38 86 ALA A CA 1
ATOM 644 C C . ALA A 1 86 ? 25.584 8.793 -26.109 1.00 80.38 86 ALA A C 1
ATOM 646 O O . ALA A 1 86 ? 26.768 8.723 -25.774 1.00 80.38 86 ALA A O 1
ATOM 647 N N . GLY A 1 87 ? 24.585 8.620 -25.251 1.00 86.88 87 GLY A N 1
ATOM 648 C CA . GLY A 1 87 ? 24.660 8.538 -23.801 1.00 86.88 87 GLY A CA 1
ATOM 649 C C . GLY A 1 87 ? 23.245 8.620 -23.240 1.00 86.88 87 GLY A C 1
ATOM 650 O O . GLY A 1 87 ? 22.287 8.751 -24.010 1.00 86.88 87 GLY A O 1
ATOM 651 N N . VAL A 1 88 ? 23.123 8.535 -21.920 1.00 88.31 88 VAL A N 1
ATOM 652 C CA . VAL A 1 88 ? 21.856 8.757 -21.228 1.00 88.31 88 VAL A CA 1
ATOM 653 C C . VAL A 1 88 ? 21.998 9.760 -20.097 1.00 88.31 88 VAL A C 1
ATOM 655 O O . VAL A 1 88 ? 22.797 9.584 -19.173 1.00 88.31 88 VAL A O 1
ATOM 658 N N . THR A 1 89 ? 21.143 10.772 -20.148 1.00 87.88 89 THR A N 1
ATOM 659 C CA . THR A 1 89 ? 20.944 11.756 -19.096 1.00 87.88 89 THR A CA 1
ATOM 660 C C . THR A 1 89 ? 19.782 11.293 -18.239 1.00 87.88 89 THR A C 1
ATOM 662 O O . THR A 1 89 ? 18.695 10.995 -18.734 1.00 87.88 89 THR A O 1
ATOM 665 N N . GLY A 1 90 ? 20.018 11.201 -16.938 1.00 86.00 90 GLY A N 1
ATOM 666 C CA . GLY A 1 90 ? 18.982 10.868 -15.985 1.00 86.00 90 GLY A CA 1
ATOM 667 C C . GLY A 1 90 ? 18.014 12.029 -15.803 1.00 86.00 90 GLY A C 1
ATOM 668 O O . GLY A 1 90 ? 18.378 13.202 -15.902 1.00 86.00 90 GLY A O 1
ATOM 669 N N . LEU A 1 91 ? 16.759 11.690 -15.544 1.00 81.81 91 LEU A N 1
ATOM 670 C CA . LEU A 1 91 ? 15.672 12.634 -15.315 1.00 81.81 91 LEU A CA 1
ATOM 671 C C . LEU A 1 91 ? 15.083 12.439 -13.919 1.00 81.81 91 LEU A C 1
ATOM 673 O O . LEU A 1 91 ? 15.222 11.376 -13.318 1.00 81.81 91 LEU A O 1
ATOM 677 N N . ASN A 1 92 ? 14.392 13.465 -13.416 1.00 80.62 92 ASN A N 1
ATOM 678 C CA . ASN A 1 92 ? 13.724 13.448 -12.111 1.00 80.62 92 ASN A CA 1
ATOM 679 C C . ASN A 1 92 ? 14.678 13.015 -10.982 1.00 80.62 92 ASN A C 1
ATOM 681 O O . ASN A 1 92 ? 15.720 13.629 -10.760 1.00 80.62 92 ASN A O 1
ATOM 685 N N . ASP A 1 93 ? 14.331 11.928 -10.314 1.00 70.69 93 ASP A N 1
ATOM 686 C CA . ASP A 1 93 ? 15.064 11.269 -9.239 1.00 70.69 93 ASP A CA 1
ATOM 687 C C . ASP A 1 93 ? 16.450 10.736 -9.664 1.00 70.69 93 ASP A C 1
ATOM 689 O O . ASP A 1 93 ? 17.305 10.451 -8.821 1.00 70.69 93 ASP A O 1
ATOM 693 N N . LEU A 1 94 ? 16.703 10.679 -10.979 1.00 74.50 94 LEU A N 1
ATOM 694 C CA . LEU A 1 94 ? 17.988 10.377 -11.607 1.00 74.50 94 LEU A CA 1
ATOM 695 C C . LEU A 1 94 ? 18.678 11.606 -12.225 1.00 74.50 94 LEU A C 1
ATOM 697 O O . LEU A 1 94 ? 19.685 11.449 -12.908 1.00 74.50 94 LEU A O 1
ATOM 701 N N . ALA A 1 95 ? 18.221 12.838 -11.987 1.00 75.06 95 ALA A N 1
ATOM 702 C CA . ALA A 1 95 ? 18.780 14.035 -12.638 1.00 75.06 95 ALA A CA 1
ATOM 703 C C . ALA A 1 95 ? 20.284 14.277 -12.385 1.00 75.06 95 ALA A C 1
ATOM 705 O O . ALA A 1 95 ? 20.931 15.017 -13.124 1.00 75.06 95 ALA A O 1
ATOM 706 N N . ALA A 1 96 ? 20.859 13.669 -11.344 1.00 66.62 96 ALA A N 1
ATOM 707 C CA . ALA A 1 96 ? 22.292 13.742 -11.054 1.00 66.62 96 ALA A CA 1
ATOM 708 C C . ALA A 1 96 ? 23.149 12.762 -11.885 1.00 66.62 96 ALA A C 1
ATOM 710 O O . ALA A 1 96 ? 24.379 12.790 -11.793 1.00 66.62 96 ALA A O 1
ATOM 711 N N . PHE A 1 97 ? 22.526 11.886 -12.674 1.00 72.62 97 PHE A N 1
ATOM 712 C CA . PHE A 1 97 ? 23.192 10.813 -13.401 1.00 72.62 97 PHE A CA 1
ATOM 713 C C . PHE A 1 97 ? 23.356 11.184 -14.871 1.00 72.62 97 PHE A C 1
ATOM 715 O O . PHE A 1 97 ? 22.399 11.553 -15.541 1.00 72.62 97 PHE A O 1
ATOM 722 N N . ASN A 1 98 ? 24.568 11.024 -15.391 1.00 81.00 98 ASN A N 1
ATOM 723 C CA . ASN A 1 98 ? 24.798 10.947 -16.827 1.00 81.00 98 ASN A CA 1
ATOM 724 C C . ASN A 1 98 ? 25.802 9.820 -17.087 1.00 81.00 98 ASN A C 1
ATOM 726 O O . ASN A 1 98 ? 26.875 9.778 -16.470 1.00 81.00 98 ASN A O 1
ATOM 730 N N . PHE A 1 99 ? 25.433 8.907 -17.983 1.00 81.69 99 PHE A N 1
ATOM 731 C CA . PHE A 1 99 ? 26.283 7.820 -18.433 1.00 81.69 99 PHE A CA 1
ATOM 732 C C . PHE A 1 99 ? 26.568 7.940 -19.924 1.00 81.69 99 PHE A C 1
ATOM 734 O O . PHE A 1 99 ? 25.664 7.944 -20.757 1.00 81.69 99 PHE A O 1
ATOM 741 N N . ALA A 1 100 ? 27.854 7.901 -20.270 1.00 85.44 100 ALA A N 1
ATOM 742 C CA . ALA A 1 100 ? 28.239 7.567 -21.631 1.00 85.44 100 ALA A CA 1
ATOM 743 C C . ALA A 1 100 ? 27.788 6.134 -21.956 1.00 85.44 100 ALA A C 1
ATOM 745 O O . ALA A 1 100 ? 27.776 5.255 -21.085 1.00 85.44 100 ALA A O 1
ATOM 746 N N . TYR A 1 101 ? 27.461 5.893 -23.222 1.00 87.06 101 TYR A N 1
ATOM 747 C CA . TYR A 1 101 ? 26.989 4.598 -23.690 1.00 87.06 101 TYR A CA 1
ATOM 748 C C . TYR A 1 101 ? 27.955 4.003 -24.718 1.00 87.06 101 TYR A C 1
ATOM 750 O O . TYR A 1 101 ? 28.336 4.657 -25.686 1.00 87.06 101 TYR A O 1
ATOM 758 N N . ALA A 1 102 ? 28.375 2.759 -24.490 1.00 86.62 102 ALA A N 1
ATOM 759 C CA . ALA A 1 102 ? 29.284 2.012 -25.364 1.00 86.62 102 ALA A CA 1
ATOM 760 C C . ALA A 1 102 ? 28.710 0.643 -25.777 1.00 86.62 102 ALA A C 1
ATOM 762 O O . ALA A 1 102 ? 29.452 -0.228 -26.237 1.00 86.62 102 ALA A O 1
ATOM 763 N N . GLY A 1 103 ? 27.408 0.435 -25.557 1.00 84.44 103 GLY A N 1
ATOM 764 C CA . GLY A 1 103 ? 26.697 -0.778 -25.946 1.00 84.44 103 GLY A CA 1
ATOM 765 C C . GLY A 1 103 ? 26.244 -0.778 -27.406 1.00 84.44 103 GLY A C 1
ATOM 766 O O . GLY A 1 103 ? 26.516 0.143 -28.175 1.00 84.44 103 GLY A O 1
ATOM 767 N N . GLU A 1 104 ? 25.529 -1.840 -27.775 1.00 86.00 104 GLU A N 1
ATOM 768 C CA . GLU A 1 104 ? 24.806 -1.923 -29.048 1.00 86.00 104 GLU A CA 1
ATOM 769 C C . GLU A 1 104 ? 23.755 -0.816 -29.120 1.00 86.00 104 GLU A C 1
ATOM 771 O O . GLU A 1 104 ? 23.173 -0.458 -28.102 1.00 86.00 104 GLU A O 1
ATOM 776 N N . ASN A 1 105 ? 23.547 -0.237 -30.299 1.00 85.56 105 ASN A N 1
ATOM 777 C CA . ASN A 1 105 ? 22.859 1.045 -30.400 1.00 85.56 105 ASN A CA 1
ATOM 778 C C . ASN A 1 105 ? 22.196 1.262 -31.761 1.00 85.56 105 ASN A C 1
ATOM 780 O O . ASN A 1 105 ? 22.441 2.252 -32.446 1.00 85.56 105 ASN A O 1
ATOM 784 N N . ASN A 1 106 ? 21.444 0.273 -32.220 1.00 84.31 106 ASN A N 1
ATOM 785 C CA . ASN A 1 106 ? 20.830 0.348 -33.531 1.00 84.31 106 ASN A CA 1
ATOM 786 C C . ASN A 1 106 ? 19.319 0.357 -33.365 1.00 84.31 106 ASN A C 1
ATOM 788 O O . ASN A 1 106 ? 18.787 -0.665 -32.946 1.00 84.31 106 ASN A O 1
ATOM 792 N N . TRP A 1 107 ? 18.673 1.437 -33.822 1.00 82.00 107 TRP A N 1
ATOM 793 C CA . TRP A 1 107 ? 17.202 1.531 -33.913 1.00 82.00 107 TRP A CA 1
ATOM 794 C C . TRP A 1 107 ? 16.586 1.396 -32.522 1.00 82.00 107 TRP A C 1
ATOM 796 O O . TRP A 1 107 ? 16.090 0.348 -32.141 1.00 82.00 107 TRP A O 1
ATOM 806 N N . MET A 1 108 ? 16.798 2.432 -31.717 1.00 86.06 108 MET A N 1
ATOM 807 C CA . MET A 1 108 ? 16.367 2.454 -30.328 1.00 86.06 108 MET A CA 1
ATOM 808 C C . MET A 1 108 ? 14.972 3.066 -30.277 1.00 86.06 108 MET A C 1
ATOM 810 O O . MET A 1 108 ? 14.784 4.137 -30.847 1.00 86.06 108 MET A O 1
ATOM 814 N N . ASP A 1 109 ? 14.042 2.428 -29.576 1.00 88.75 109 ASP A N 1
ATOM 815 C CA . ASP A 1 109 ? 12.702 2.949 -29.340 1.00 88.75 109 ASP A CA 1
ATOM 816 C C . ASP A 1 109 ? 12.758 4.316 -28.636 1.00 88.75 109 ASP A C 1
ATOM 818 O O . ASP A 1 109 ? 13.588 4.563 -27.754 1.00 88.75 109 ASP A O 1
ATOM 822 N N . GLU A 1 110 ? 11.810 5.188 -28.974 1.00 89.94 110 GLU A N 1
ATOM 823 C CA . GLU A 1 110 ? 11.479 6.368 -28.180 1.00 89.94 110 GLU A CA 1
ATOM 824 C C . GLU A 1 110 ? 10.237 6.074 -27.331 1.00 89.94 110 GLU A C 1
ATOM 826 O O . GLU A 1 110 ? 9.152 5.792 -27.844 1.00 89.94 110 GLU A O 1
ATOM 831 N N . LEU A 1 111 ? 10.364 6.173 -26.010 1.00 92.38 111 LEU A N 1
ATOM 832 C CA . LEU A 1 111 ? 9.245 5.925 -25.107 1.00 92.38 111 LEU A CA 1
ATOM 833 C C . LEU A 1 111 ? 8.336 7.155 -25.006 1.00 92.38 111 LEU A C 1
ATOM 835 O O . LEU A 1 111 ? 8.808 8.271 -24.804 1.00 92.38 111 LEU A O 1
ATOM 839 N N . GLN A 1 112 ? 7.020 6.941 -25.063 1.00 91.31 112 GLN A N 1
ATOM 840 C CA . GLN A 1 112 ? 6.008 7.985 -24.864 1.00 91.31 112 GLN A CA 1
ATOM 841 C C . GLN A 1 112 ? 5.286 7.761 -23.522 1.00 91.31 112 GLN A C 1
ATOM 843 O O . GLN A 1 112 ? 4.248 7.097 -23.487 1.00 91.31 112 GLN A O 1
ATOM 848 N N . PRO A 1 113 ? 5.846 8.233 -22.388 1.00 90.75 113 PRO A N 1
ATOM 849 C CA . PRO A 1 113 ? 5.229 8.052 -21.076 1.00 90.75 113 PRO A CA 1
ATOM 850 C C . PRO A 1 113 ? 3.895 8.798 -20.961 1.00 90.75 113 PRO A C 1
ATOM 852 O O . PRO A 1 113 ? 3.824 9.992 -21.246 1.00 90.75 113 PRO A O 1
ATOM 855 N N . THR A 1 114 ? 2.860 8.116 -20.465 1.00 88.19 114 THR A N 1
ATOM 856 C CA . THR A 1 114 ? 1.560 8.731 -20.132 1.00 88.19 114 THR A CA 1
ATOM 857 C C . THR A 1 114 ? 1.510 9.149 -18.667 1.00 88.19 114 THR A C 1
ATOM 859 O O . THR A 1 114 ? 1.504 10.336 -18.346 1.00 88.19 114 THR A O 1
ATOM 862 N N . THR A 1 115 ? 1.507 8.166 -17.765 1.00 83.38 115 THR A N 1
ATOM 863 C CA . THR A 1 115 ? 1.495 8.353 -16.308 1.00 83.38 115 THR A CA 1
ATOM 864 C C . THR A 1 115 ? 2.759 7.833 -15.633 1.00 83.38 115 THR A C 1
ATOM 866 O O . THR A 1 115 ? 2.968 8.111 -14.456 1.00 83.38 115 THR A O 1
ATOM 869 N N . SER A 1 116 ? 3.603 7.080 -16.344 1.00 87.06 116 SER A N 1
ATOM 870 C CA . SER A 1 116 ? 4.915 6.673 -15.838 1.00 87.06 116 SER A CA 1
ATOM 871 C C . SER A 1 116 ? 5.862 7.866 -15.737 1.00 87.06 116 SER A C 1
ATOM 873 O O . SER A 1 116 ? 5.847 8.756 -16.589 1.00 87.06 116 SER A O 1
ATOM 875 N N . THR A 1 117 ? 6.761 7.836 -14.762 1.00 87.00 117 THR A N 1
ATOM 876 C CA . THR A 1 117 ? 7.798 8.855 -14.603 1.00 87.00 117 THR A CA 1
ATOM 877 C C . THR A 1 117 ? 8.949 8.579 -15.575 1.00 87.00 117 THR A C 1
ATOM 879 O O . THR A 1 117 ? 9.546 7.503 -15.501 1.00 87.00 117 THR A O 1
ATOM 882 N N . PRO A 1 118 ? 9.326 9.513 -16.467 1.00 90.06 118 PRO A N 1
ATOM 883 C CA . PRO A 1 118 ? 10.527 9.359 -17.282 1.00 90.06 118 PRO A CA 1
ATOM 884 C C . PRO A 1 118 ? 11.782 9.426 -16.405 1.00 90.06 118 PRO A C 1
ATOM 886 O O . PRO A 1 118 ? 11.888 10.275 -15.523 1.00 90.06 118 PRO A O 1
ATOM 889 N N . ILE A 1 119 ? 12.747 8.545 -16.646 1.00 88.81 119 ILE A N 1
ATOM 890 C CA . ILE A 1 119 ? 13.969 8.435 -15.832 1.00 88.81 119 ILE A CA 1
ATOM 891 C C . ILE A 1 119 ? 15.254 8.516 -16.658 1.00 88.81 119 ILE A C 1
ATOM 893 O O . ILE A 1 119 ? 16.290 8.865 -16.098 1.00 88.81 119 ILE A O 1
ATOM 897 N N . TRP A 1 120 ? 15.188 8.274 -17.972 1.00 91.25 120 TRP A N 1
ATOM 898 C CA . TRP A 1 120 ? 16.314 8.434 -18.894 1.00 91.25 120 TRP A CA 1
ATOM 899 C C . TRP A 1 120 ? 15.904 9.183 -20.152 1.00 91.25 120 TRP A C 1
ATOM 901 O O . TRP A 1 120 ? 14.834 8.952 -20.713 1.00 91.25 120 TRP A O 1
ATOM 911 N N . GLN A 1 121 ? 16.807 10.031 -20.618 1.00 92.06 121 GLN A N 1
ATOM 912 C CA . GLN A 1 121 ? 16.733 10.731 -21.888 1.00 92.06 121 GLN A CA 1
ATOM 913 C C . GLN A 1 121 ? 17.997 10.425 -22.684 1.00 92.06 121 GLN A C 1
ATOM 915 O O . GLN A 1 121 ? 19.082 10.345 -22.108 1.00 92.06 121 GLN A O 1
ATOM 920 N N . ASN A 1 122 ? 17.874 10.247 -23.996 1.00 90.06 122 ASN A N 1
ATOM 921 C CA . ASN A 1 122 ? 19.045 10.190 -24.863 1.00 90.06 122 ASN A CA 1
ATOM 922 C C . ASN A 1 122 ? 19.800 11.539 -24.818 1.00 90.06 122 ASN A C 1
ATOM 924 O O . ASN A 1 122 ? 19.209 12.613 -24.738 1.00 90.06 122 ASN A O 1
ATOM 928 N N . ASP A 1 123 ? 21.128 11.500 -24.859 1.00 87.25 123 ASP A N 1
ATOM 929 C CA . ASP A 1 123 ? 21.951 12.717 -24.921 1.00 87.25 123 ASP A CA 1
ATOM 930 C C . ASP A 1 123 ? 22.015 13.304 -26.341 1.00 87.25 123 ASP A C 1
ATOM 932 O O . ASP A 1 123 ? 22.308 14.488 -26.522 1.00 87.25 123 ASP A O 1
ATOM 936 N N . ALA A 1 124 ? 21.771 12.475 -27.362 1.00 84.00 124 ALA A N 1
ATOM 937 C CA . ALA A 1 124 ? 21.844 12.872 -28.769 1.00 84.00 124 ALA A CA 1
ATOM 938 C C . ALA A 1 124 ? 20.588 13.609 -29.255 1.00 84.00 124 ALA A C 1
ATOM 940 O O . ALA A 1 124 ? 20.670 14.471 -30.133 1.00 84.00 124 ALA A O 1
ATOM 941 N N . ASN A 1 125 ? 19.430 13.247 -28.709 1.00 81.62 125 ASN A N 1
ATOM 942 C CA . ASN A 1 125 ? 18.116 13.797 -29.023 1.00 81.62 125 ASN A CA 1
ATOM 943 C C . ASN A 1 125 ? 17.252 13.777 -27.753 1.00 81.62 125 ASN A C 1
ATOM 945 O O . ASN A 1 125 ? 17.606 13.140 -26.774 1.00 81.62 125 ASN A O 1
ATOM 949 N N . THR A 1 126 ? 16.145 14.511 -27.709 1.00 86.38 126 THR A N 1
ATOM 950 C CA . THR A 1 126 ? 15.331 14.606 -26.484 1.00 86.38 126 THR A CA 1
ATOM 951 C C . THR A 1 126 ? 14.447 13.383 -26.223 1.00 86.38 126 THR A C 1
ATOM 953 O O . THR A 1 126 ? 13.543 13.459 -25.395 1.00 86.38 126 THR A O 1
ATOM 956 N N . ASP A 1 127 ? 14.703 12.280 -26.923 1.00 89.81 127 ASP A N 1
ATOM 957 C CA . ASP A 1 127 ? 13.914 11.057 -26.891 1.00 89.81 127 ASP A CA 1
ATOM 958 C C . ASP A 1 127 ? 14.031 10.418 -25.494 1.00 89.81 127 ASP A C 1
ATOM 960 O O . ASP A 1 127 ? 15.129 10.258 -24.937 1.00 89.81 127 ASP A O 1
ATOM 964 N N . ILE A 1 128 ? 12.890 10.058 -24.905 1.00 92.69 128 ILE A N 1
ATOM 965 C CA . ILE A 1 128 ? 12.854 9.355 -23.620 1.00 92.69 128 ILE A CA 1
ATOM 966 C C . ILE A 1 128 ? 13.258 7.903 -23.858 1.00 92.69 128 ILE A C 1
ATOM 968 O O . ILE A 1 128 ? 12.690 7.211 -24.697 1.00 92.69 128 ILE A O 1
ATOM 972 N N . SER A 1 129 ? 14.238 7.433 -23.094 1.00 92.62 129 SER A N 1
ATOM 973 C CA . SER A 1 129 ? 14.828 6.097 -23.239 1.00 92.62 129 SER A CA 1
ATOM 974 C C . SER A 1 129 ? 14.675 5.240 -21.984 1.00 92.62 129 SER A C 1
ATOM 976 O O . SER A 1 129 ? 15.196 4.128 -21.908 1.00 92.62 129 SER A O 1
ATOM 978 N N . GLY A 1 130 ? 13.938 5.726 -20.986 1.00 93.38 130 GLY A N 1
ATOM 979 C CA . GLY A 1 130 ? 13.560 4.909 -19.848 1.00 93.38 130 GLY A CA 1
ATOM 980 C C . GLY A 1 130 ? 12.477 5.530 -18.986 1.00 93.38 130 GLY A C 1
ATOM 981 O O . GLY A 1 130 ? 12.428 6.750 -18.816 1.00 93.38 130 GLY A O 1
ATOM 982 N N . VAL A 1 131 ? 11.639 4.673 -18.409 1.00 92.50 131 VAL A N 1
ATOM 983 C CA . VAL A 1 131 ? 10.520 5.045 -17.539 1.00 92.50 131 VAL A CA 1
ATOM 984 C C . VAL A 1 131 ? 10.467 4.168 -16.291 1.00 92.50 131 VAL A C 1
ATOM 986 O O . VAL A 1 131 ? 10.894 3.012 -16.300 1.00 92.50 131 VAL A O 1
ATOM 989 N N . PHE A 1 132 ? 9.897 4.718 -15.226 1.00 89.31 132 PHE A N 1
ATOM 990 C CA . PHE A 1 132 ? 9.479 3.983 -14.043 1.00 89.31 132 PHE A CA 1
ATOM 991 C C . PHE A 1 132 ? 7.972 4.147 -13.846 1.00 89.31 132 PHE A C 1
ATOM 993 O O . PHE A 1 132 ? 7.464 5.265 -13.743 1.00 89.31 132 PHE A O 1
ATOM 1000 N N . ASN A 1 133 ? 7.260 3.026 -13.789 1.00 86.31 133 ASN A N 1
ATOM 1001 C CA . ASN A 1 133 ? 5.856 2.975 -13.420 1.00 86.31 133 ASN A CA 1
ATOM 1002 C C . ASN A 1 133 ? 5.730 2.421 -11.997 1.00 86.31 133 ASN A C 1
ATOM 1004 O O . ASN A 1 133 ? 6.157 1.300 -11.717 1.00 86.31 133 ASN A O 1
ATOM 1008 N N . VAL A 1 134 ? 5.110 3.203 -11.115 1.00 76.44 134 VAL A N 1
ATOM 1009 C CA . VAL A 1 134 ? 4.836 2.823 -9.718 1.00 76.44 134 VAL A CA 1
ATOM 1010 C C . VAL A 1 134 ? 3.688 1.814 -9.579 1.00 76.44 134 VAL A C 1
ATOM 1012 O O . VAL A 1 134 ? 3.414 1.364 -8.469 1.00 76.44 134 VAL A O 1
ATOM 1015 N N . GLY A 1 135 ? 3.050 1.440 -10.691 1.00 73.12 135 GLY A N 1
ATOM 1016 C CA . GLY A 1 135 ? 1.892 0.552 -10.729 1.00 73.12 135 GLY A CA 1
ATOM 1017 C C . GLY A 1 135 ? 0.570 1.325 -10.706 1.00 73.12 135 GLY A C 1
ATOM 1018 O O . GLY A 1 135 ? 0.527 2.536 -10.482 1.00 73.12 135 GLY A O 1
ATOM 1019 N N . TYR A 1 136 ? -0.536 0.630 -10.975 1.00 59.88 136 TYR A N 1
ATOM 1020 C CA . TYR A 1 136 ? -1.869 1.236 -10.956 1.00 59.88 136 TYR A CA 1
ATOM 1021 C C . TYR A 1 136 ? -2.382 1.403 -9.523 1.00 59.88 136 TYR A C 1
ATOM 1023 O O . TYR A 1 136 ? -2.276 0.483 -8.706 1.00 59.88 136 TYR A O 1
ATOM 1031 N N . ALA A 1 137 ? -3.025 2.541 -9.246 1.00 44.22 137 ALA A N 1
ATOM 1032 C CA . ALA A 1 137 ? -3.827 2.721 -8.041 1.00 44.22 137 ALA A CA 1
ATOM 1033 C C . ALA A 1 137 ? -4.914 1.628 -7.997 1.00 44.22 137 ALA A C 1
ATOM 1035 O O . ALA A 1 137 ? -5.814 1.619 -8.835 1.00 44.22 137 ALA A O 1
ATOM 1036 N N . GLY A 1 138 ? -4.792 0.682 -7.059 1.00 48.25 138 GLY A N 1
ATOM 1037 C CA . GLY A 1 138 ? -5.694 -0.470 -6.934 1.00 48.25 138 GLY A CA 1
ATOM 1038 C C . GLY A 1 138 ? -5.072 -1.857 -7.158 1.00 48.25 138 GLY A C 1
ATOM 1039 O O . GLY A 1 138 ? -5.825 -2.827 -7.150 1.00 48.25 138 GLY A O 1
ATOM 1040 N N . GLY A 1 139 ? -3.744 -1.979 -7.323 1.00 55.91 139 GLY A N 1
ATOM 1041 C CA . GLY A 1 139 ? -3.045 -3.271 -7.168 1.00 55.91 139 GLY A CA 1
ATOM 1042 C C . GLY A 1 139 ? -2.248 -3.797 -8.369 1.00 55.91 139 GLY A C 1
ATOM 1043 O O . GLY A 1 139 ? -2.145 -5.007 -8.528 1.00 55.91 139 GLY A O 1
ATOM 1044 N N . GLY A 1 140 ? -1.685 -2.928 -9.217 1.00 70.00 140 GLY A N 1
ATOM 1045 C CA . GLY A 1 140 ? -0.748 -3.341 -10.275 1.00 70.00 140 GLY A CA 1
ATOM 1046 C C . GLY A 1 140 ? 0.717 -3.309 -9.825 1.00 70.00 140 GLY A C 1
ATOM 1047 O O . GLY A 1 140 ? 1.107 -2.448 -9.041 1.00 70.00 140 GLY A O 1
ATOM 1048 N N . GLY A 1 141 ? 1.520 -4.228 -10.352 1.00 78.31 141 GLY A N 1
ATOM 1049 C CA . GLY A 1 141 ? 2.957 -4.338 -10.128 1.00 78.31 141 GLY A CA 1
ATOM 1050 C C . GLY A 1 141 ? 3.780 -3.154 -10.646 1.00 78.31 141 GLY A C 1
ATOM 1051 O O . GLY A 1 141 ? 3.331 -2.408 -11.519 1.00 78.31 141 GLY A O 1
ATOM 1052 N N . ARG A 1 142 ? 4.995 -2.973 -10.116 1.00 84.94 142 ARG A N 1
ATOM 1053 C CA . ARG A 1 142 ? 5.911 -1.888 -10.522 1.00 84.94 142 ARG A CA 1
ATOM 1054 C C . ARG A 1 142 ? 6.748 -2.299 -11.714 1.00 84.94 142 ARG A C 1
ATOM 1056 O O . ARG A 1 142 ? 7.120 -3.467 -11.837 1.00 84.94 142 ARG A O 1
ATOM 1063 N N . SER A 1 143 ? 7.131 -1.334 -12.549 1.00 89.88 143 SER A N 1
ATOM 1064 C CA . SER A 1 143 ? 7.937 -1.653 -13.723 1.00 89.88 143 SER A CA 1
ATOM 1065 C C . SER A 1 143 ? 8.961 -0.591 -14.125 1.00 89.88 143 SER A C 1
ATOM 1067 O O . SER A 1 143 ? 8.624 0.588 -14.229 1.00 89.88 143 SER A O 1
ATOM 1069 N N . PHE A 1 144 ? 10.184 -1.017 -14.449 1.00 91.12 144 PHE A N 1
ATOM 1070 C CA . PHE A 1 144 ? 11.193 -0.208 -15.144 1.00 91.12 144 PHE A CA 1
ATOM 1071 C C . PHE A 1 144 ? 11.277 -0.620 -16.607 1.00 91.12 144 PHE A C 1
ATOM 1073 O O . PHE A 1 144 ? 11.656 -1.757 -16.890 1.00 91.12 144 PHE A O 1
ATOM 1080 N N . GLY A 1 145 ? 10.951 0.292 -17.520 1.00 93.75 145 GLY A N 1
ATOM 1081 C CA . GLY A 1 145 ? 11.114 0.078 -18.956 1.00 93.75 145 GLY A CA 1
ATOM 1082 C C . GLY A 1 145 ? 12.337 0.836 -19.439 1.00 93.75 145 GLY A C 1
ATOM 1083 O O . GLY A 1 145 ? 12.358 2.058 -19.317 1.00 93.75 145 GLY A O 1
ATOM 1084 N N . ILE A 1 146 ? 13.362 0.139 -19.928 1.00 92.56 146 ILE A N 1
ATOM 1085 C CA . ILE A 1 146 ? 14.650 0.736 -20.298 1.00 92.56 146 ILE A CA 1
ATOM 1086 C C . ILE A 1 146 ? 14.995 0.365 -21.742 1.00 92.56 146 ILE A C 1
ATOM 1088 O O . ILE A 1 146 ? 15.095 -0.803 -22.095 1.00 92.56 146 ILE A O 1
ATOM 1092 N N . VAL A 1 147 ? 15.221 1.354 -22.595 1.00 93.00 147 VAL A N 1
ATOM 1093 C CA . VAL A 1 147 ? 15.625 1.119 -23.986 1.00 93.00 147 VAL A CA 1
ATOM 1094 C C . VAL A 1 147 ? 17.110 0.713 -24.098 1.00 93.00 147 VAL A C 1
ATOM 1096 O O . VAL A 1 147 ? 17.400 -0.311 -24.722 1.00 93.00 147 VAL A O 1
ATOM 1099 N N . PRO A 1 148 ? 18.087 1.437 -23.506 1.00 89.75 148 PRO A N 1
ATOM 1100 C CA . PRO A 1 148 ? 19.493 1.034 -23.554 1.00 89.75 148 PRO A CA 1
ATOM 1101 C C . PRO A 1 148 ? 19.763 -0.210 -22.707 1.00 89.75 148 PRO A C 1
ATOM 1103 O O . PRO A 1 148 ? 19.241 -0.360 -21.606 1.00 89.75 148 PRO A O 1
ATOM 1106 N N . SER A 1 149 ? 20.691 -1.057 -23.148 1.00 86.06 149 SER A N 1
ATOM 1107 C CA . SER A 1 149 ? 21.150 -2.159 -22.307 1.00 86.06 149 SER A CA 1
ATOM 1108 C C . SER A 1 149 ? 21.981 -1.634 -21.145 1.00 86.06 149 SER A C 1
ATOM 1110 O O . SER A 1 149 ? 22.991 -0.951 -21.346 1.00 86.06 149 SER A O 1
ATOM 1112 N N . PHE A 1 150 ? 21.646 -2.034 -19.922 1.00 81.06 150 PHE A N 1
ATOM 1113 C CA . PHE A 1 150 ? 22.357 -1.603 -18.721 1.00 81.06 150 PHE A CA 1
ATOM 1114 C C . PHE A 1 150 ? 23.854 -1.947 -18.766 1.00 81.06 150 PHE A C 1
ATOM 1116 O O . PHE A 1 150 ? 24.713 -1.195 -18.300 1.00 81.06 150 PHE A O 1
ATOM 1123 N N . GLY A 1 151 ? 24.193 -3.077 -19.396 1.00 77.62 151 GLY A N 1
ATOM 1124 C CA . GLY A 1 151 ? 25.576 -3.507 -19.612 1.00 77.62 151 GLY A CA 1
ATOM 1125 C C . GLY A 1 151 ? 26.406 -2.569 -20.501 1.00 77.62 151 GLY A C 1
ATOM 1126 O O . GLY A 1 151 ? 27.634 -2.570 -20.383 1.00 77.62 151 GLY A O 1
ATOM 1127 N N . GLY A 1 152 ? 25.755 -1.767 -21.348 1.00 81.81 152 GLY A N 1
ATOM 1128 C CA . GLY A 1 152 ? 26.382 -0.790 -22.241 1.00 81.81 152 GLY A CA 1
ATOM 1129 C C . GLY A 1 152 ? 26.725 0.546 -21.577 1.00 81.81 152 GLY A C 1
ATOM 1130 O O . GLY A 1 152 ? 27.466 1.333 -22.168 1.00 81.81 152 GLY A O 1
ATOM 1131 N N . LEU A 1 153 ? 26.239 0.799 -20.354 1.00 84.06 153 LEU A N 1
ATOM 1132 C CA . LEU A 1 153 ? 26.574 2.000 -19.589 1.00 84.06 153 LEU A CA 1
ATOM 1133 C C . LEU A 1 153 ? 28.043 1.963 -19.140 1.00 84.06 153 LEU A C 1
ATOM 1135 O O . LEU A 1 153 ? 28.530 0.986 -18.545 1.00 84.06 153 LEU A O 1
ATOM 1139 N N . VAL A 1 154 ? 28.757 3.050 -19.427 1.00 81.88 154 VAL A N 1
ATOM 1140 C CA . VAL A 1 154 ? 30.160 3.232 -19.051 1.00 81.88 154 VAL A CA 1
ATOM 1141 C C . VAL A 1 154 ? 30.224 3.894 -17.680 1.00 81.88 154 VAL A C 1
ATOM 1143 O O . VAL A 1 154 ? 29.722 5.001 -17.496 1.00 81.88 154 VAL A O 1
ATOM 1146 N N . ASP A 1 155 ? 30.867 3.228 -16.719 1.00 68.12 155 ASP A N 1
ATOM 1147 C CA . ASP A 1 155 ? 31.064 3.787 -15.381 1.00 68.12 155 ASP A CA 1
ATOM 1148 C C . ASP A 1 155 ? 31.902 5.072 -15.452 1.00 68.12 155 ASP A C 1
ATOM 1150 O O . ASP A 1 155 ? 32.975 5.104 -16.061 1.00 68.12 155 ASP A O 1
ATOM 1154 N N . ASN A 1 156 ? 31.435 6.131 -14.792 1.00 62.03 156 ASN A N 1
ATOM 1155 C CA . ASN A 1 156 ? 32.209 7.352 -14.625 1.00 62.03 156 ASN A CA 1
ATOM 1156 C C . ASN A 1 156 ? 33.158 7.186 -13.417 1.00 62.03 156 ASN A C 1
ATOM 1158 O O . ASN A 1 156 ? 32.684 6.936 -12.310 1.00 62.03 156 ASN A O 1
ATOM 1162 N N . PRO A 1 157 ? 34.491 7.313 -13.573 1.00 51.56 157 PRO A N 1
ATOM 1163 C CA . PRO A 1 157 ? 35.441 7.127 -12.471 1.00 51.56 157 PRO A CA 1
ATOM 1164 C C . PRO A 1 157 ? 35.404 8.249 -11.419 1.00 51.56 157 PRO A C 1
ATOM 1166 O O . PRO A 1 157 ? 36.039 8.123 -10.372 1.00 51.56 157 PRO A O 1
ATOM 1169 N N . SER A 1 158 ? 34.693 9.351 -11.679 1.00 47.47 158 SER A N 1
ATOM 1170 C CA . SER A 1 158 ? 34.398 10.375 -10.672 1.00 47.47 158 SER A CA 1
ATOM 1171 C C . SER A 1 158 ? 33.020 10.120 -10.059 1.00 47.47 158 SER A C 1
ATOM 1173 O O . SER A 1 158 ? 32.115 9.741 -10.801 1.00 47.47 158 SER A O 1
ATOM 1175 N N . PRO A 1 159 ? 32.817 10.359 -8.743 1.00 45.38 159 PRO A N 1
ATOM 1176 C CA . PRO A 1 159 ? 31.481 10.295 -8.160 1.00 45.38 159 PRO A CA 1
ATOM 1177 C C . PRO A 1 159 ? 30.554 11.176 -8.991 1.00 45.38 159 PRO A C 1
ATOM 1179 O O . PRO A 1 159 ? 30.939 12.298 -9.335 1.00 45.38 159 PRO A O 1
ATOM 1182 N N . LEU A 1 160 ? 29.381 10.643 -9.333 1.00 46.81 160 LEU A N 1
ATOM 1183 C CA . LEU A 1 160 ? 28.320 11.356 -10.032 1.00 46.81 160 LEU A CA 1
ATOM 1184 C C . LEU A 1 160 ? 27.957 12.566 -9.169 1.00 46.81 160 LEU A C 1
ATOM 1186 O O . LEU A 1 160 ? 27.246 12.457 -8.173 1.00 46.81 160 LEU A O 1
ATOM 1190 N N . ARG A 1 161 ? 28.608 13.703 -9.433 1.00 41.72 161 ARG A N 1
ATOM 1191 C CA . ARG A 1 161 ? 28.377 14.923 -8.670 1.00 41.72 161 ARG A CA 1
ATOM 1192 C C . ARG A 1 161 ? 26.987 15.392 -9.080 1.00 41.72 161 ARG A C 1
ATOM 1194 O O . ARG A 1 161 ? 26.782 15.561 -10.283 1.00 41.72 161 ARG A O 1
ATOM 1201 N N . PRO A 1 162 ? 26.083 15.693 -8.132 1.00 38.00 162 PRO A N 1
ATOM 1202 C CA . PRO A 1 162 ? 25.033 16.646 -8.427 1.00 38.00 162 PRO A CA 1
ATOM 1203 C C . PRO A 1 162 ? 25.785 17.880 -8.918 1.00 38.00 162 PRO A C 1
ATOM 1205 O O . PRO A 1 162 ? 26.561 18.469 -8.160 1.00 38.00 162 PRO A O 1
ATOM 1208 N N . GLN A 1 163 ? 25.689 18.211 -10.204 1.00 33.00 163 GLN A N 1
ATOM 1209 C CA . GLN A 1 163 ? 26.130 19.529 -10.623 1.00 33.00 163 GLN A CA 1
ATOM 1210 C C . GLN A 1 163 ? 25.273 20.486 -9.798 1.00 33.00 163 GLN A C 1
ATOM 1212 O O . GLN A 1 163 ? 24.044 20.461 -9.898 1.00 33.00 163 GLN A O 1
ATOM 1217 N N . GLU A 1 164 ? 25.910 21.244 -8.899 1.00 29.30 164 GLU A N 1
ATOM 1218 C CA . GLU A 1 164 ? 25.270 22.378 -8.245 1.00 29.30 164 GLU A CA 1
ATOM 1219 C C . GLU A 1 164 ? 24.506 23.134 -9.327 1.00 29.30 164 GLU A C 1
ATOM 1221 O O . GLU A 1 164 ? 25.065 23.402 -10.392 1.00 29.30 164 GLU A O 1
ATOM 1226 N N . ARG A 1 165 ? 23.222 23.419 -9.080 1.00 30.78 165 ARG A N 1
ATOM 1227 C CA . ARG A 1 165 ? 22.385 24.233 -9.964 1.00 30.78 165 ARG A CA 1
ATOM 1228 C C . ARG A 1 165 ? 23.117 25.538 -10.286 1.00 30.78 165 ARG A C 1
ATOM 1230 O O . ARG A 1 165 ? 22.951 26.536 -9.590 1.00 30.78 165 ARG A O 1
ATOM 1237 N N . VAL A 1 166 ? 23.863 25.570 -11.382 1.00 24.89 166 VAL A N 1
ATOM 1238 C CA . VAL A 1 166 ? 24.127 26.805 -12.099 1.00 24.89 166 VAL A CA 1
ATOM 1239 C C . VAL A 1 166 ? 22.949 26.940 -13.040 1.00 24.89 166 VAL A C 1
ATOM 1241 O O . VAL A 1 166 ? 22.887 26.314 -14.095 1.00 24.89 166 VAL A O 1
ATOM 1244 N N . VAL A 1 167 ? 21.969 27.732 -12.613 1.00 29.44 167 VAL A N 1
ATOM 1245 C CA . VAL A 1 167 ? 20.959 28.277 -13.516 1.00 29.44 167 VAL A CA 1
ATOM 1246 C C . VAL A 1 167 ? 21.712 29.185 -14.489 1.00 29.44 167 VAL A C 1
ATOM 1248 O O . VAL A 1 167 ? 21.887 30.375 -14.240 1.00 29.44 167 VAL A O 1
ATOM 1251 N N . ALA A 1 168 ? 22.227 28.612 -15.574 1.00 24.38 168 ALA A N 1
ATOM 1252 C CA . ALA A 1 168 ? 22.639 29.384 -16.729 1.00 24.38 168 ALA A CA 1
ATOM 1253 C C . ALA A 1 168 ? 21.359 29.743 -17.484 1.00 24.38 168 ALA A C 1
ATOM 1255 O O . ALA A 1 168 ? 20.722 28.906 -18.123 1.00 24.38 168 ALA A O 1
ATOM 1256 N N . ALA A 1 169 ? 20.940 30.992 -17.312 1.00 25.47 169 ALA A N 1
ATOM 1257 C CA . ALA A 1 169 ? 19.874 31.589 -18.087 1.00 25.47 169 ALA A CA 1
ATOM 1258 C C . ALA A 1 169 ? 20.191 31.492 -19.590 1.00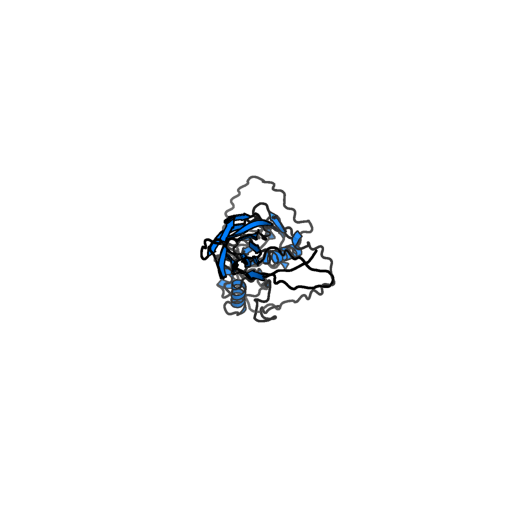 25.47 169 ALA A C 1
ATOM 1260 O O . ALA A 1 169 ? 21.282 31.860 -20.011 1.00 25.47 169 ALA A O 1
ATOM 1261 N N . SER A 1 170 ? 19.191 31.022 -20.340 1.00 30.20 170 SER A N 1
ATOM 1262 C CA . SER A 1 170 ? 18.906 31.288 -21.756 1.00 30.20 170 SER A CA 1
ATOM 1263 C C . SER A 1 170 ? 20.067 31.252 -22.756 1.00 30.20 170 SER A C 1
ATOM 1265 O O . SER A 1 170 ? 20.837 32.198 -22.843 1.00 30.20 170 SER A O 1
ATOM 1267 N N . ASP A 1 171 ? 20.007 30.282 -23.668 1.00 24.20 171 ASP A N 1
ATOM 1268 C CA . ASP A 1 171 ? 19.917 30.619 -25.090 1.00 24.20 171 ASP A CA 1
ATOM 1269 C C . ASP A 1 171 ? 18.971 29.635 -25.787 1.00 24.20 171 ASP A C 1
ATOM 1271 O O . ASP A 1 171 ? 19.261 28.456 -25.990 1.00 24.20 171 ASP A O 1
ATOM 1275 N N . VAL A 1 172 ? 17.787 30.146 -26.129 1.00 30.84 172 VAL A N 1
ATOM 1276 C CA . VAL A 1 172 ? 16.858 29.502 -27.054 1.00 30.84 172 VAL A CA 1
ATOM 1277 C C . VAL A 1 172 ? 17.512 29.544 -28.429 1.00 30.84 172 VAL A C 1
ATOM 1279 O O . VAL A 1 172 ? 17.471 30.564 -29.113 1.00 30.84 172 VAL A O 1
ATOM 1282 N N . VAL A 1 173 ? 18.088 28.426 -28.860 1.00 26.08 173 VAL A N 1
ATOM 1283 C CA . VAL A 1 173 ? 18.292 28.170 -30.284 1.00 26.08 173 VAL A CA 1
ATOM 1284 C C . VAL A 1 173 ? 17.299 27.096 -30.689 1.00 26.08 173 VAL A C 1
ATOM 1286 O O . VAL A 1 173 ? 17.547 25.901 -30.558 1.00 26.08 173 VAL A O 1
ATOM 1289 N N . GLN A 1 174 ? 16.157 27.546 -31.211 1.00 35.22 174 GLN A N 1
ATOM 1290 C CA . GLN A 1 174 ? 15.349 26.715 -32.088 1.00 35.22 174 GLN A CA 1
ATOM 1291 C C . GLN A 1 174 ? 16.221 26.294 -33.275 1.00 35.22 174 GLN A C 1
ATOM 1293 O O . GLN A 1 174 ? 16.543 27.100 -34.148 1.00 35.22 174 GLN A O 1
ATOM 1298 N N . LYS A 1 175 ? 16.573 25.013 -33.334 1.00 28.33 175 LYS A N 1
ATOM 1299 C CA . LYS A 1 175 ? 16.779 24.334 -34.609 1.00 28.33 175 LYS A CA 1
ATOM 1300 C C . LYS A 1 175 ? 15.658 23.327 -34.756 1.00 28.33 175 LYS A C 1
ATOM 1302 O O . LYS A 1 175 ? 15.718 22.234 -34.210 1.00 28.33 175 LYS A O 1
ATOM 1307 N N . ALA A 1 176 ? 14.638 23.727 -35.510 1.00 34.00 176 ALA A N 1
ATOM 1308 C CA . ALA A 1 176 ? 13.775 22.777 -36.182 1.00 34.00 176 ALA A CA 1
ATOM 1309 C C . ALA A 1 176 ? 14.675 21.903 -37.069 1.00 34.00 176 ALA A C 1
ATOM 1311 O O . ALA A 1 176 ? 15.173 22.358 -38.100 1.00 34.00 176 ALA A O 1
ATOM 1312 N N . ALA A 1 177 ? 14.953 20.683 -36.620 1.00 33.06 177 ALA A N 1
ATOM 1313 C CA . ALA A 1 177 ? 15.483 19.641 -37.474 1.00 33.06 177 ALA A CA 1
ATOM 1314 C C . ALA A 1 177 ? 14.282 18.864 -38.002 1.00 33.06 177 ALA A C 1
ATOM 1316 O O . ALA A 1 177 ? 13.505 18.302 -37.236 1.00 33.06 177 ALA A O 1
ATOM 1317 N N . THR A 1 178 ? 14.108 18.874 -39.317 1.00 36.09 178 THR A N 1
ATOM 1318 C CA . THR A 1 178 ? 13.215 17.956 -40.013 1.00 36.09 178 THR A CA 1
ATOM 1319 C C . THR A 1 178 ? 13.721 16.539 -39.727 1.00 36.09 178 THR A C 1
ATOM 1321 O O . THR A 1 178 ? 14.713 16.113 -40.317 1.00 36.09 178 THR A O 1
ATOM 1324 N N . GLN A 1 179 ? 13.116 15.852 -38.757 1.00 43.16 179 GLN A N 1
ATOM 1325 C CA . GLN A 1 179 ? 13.485 14.488 -38.385 1.00 43.16 179 GLN A CA 1
ATOM 1326 C C . GLN A 1 179 ? 12.979 13.527 -39.462 1.00 43.16 179 GLN A C 1
ATOM 1328 O O . GLN A 1 179 ? 11.782 13.434 -39.731 1.00 43.16 179 GLN A O 1
ATOM 1333 N N . GLY A 1 180 ? 13.911 12.857 -40.134 1.00 43.22 180 GLY A N 1
ATOM 1334 C CA . GLY A 1 180 ? 13.591 11.717 -40.979 1.00 43.22 180 GLY A CA 1
ATOM 1335 C C . GLY A 1 180 ? 13.436 10.493 -40.091 1.00 43.22 180 GLY A C 1
ATOM 1336 O O . GLY A 1 180 ? 14.372 10.152 -39.376 1.00 43.22 180 GLY A O 1
ATOM 1337 N N . VAL A 1 181 ? 12.275 9.841 -40.148 1.00 50.66 181 VAL A N 1
ATOM 1338 C CA . VAL A 1 181 ? 12.069 8.514 -39.555 1.00 50.66 181 VAL A CA 1
ATOM 1339 C C . VAL A 1 181 ? 13.161 7.589 -40.085 1.00 50.66 181 VAL A C 1
ATOM 1341 O O . VAL A 1 181 ? 13.344 7.463 -41.303 1.00 50.66 181 VAL A O 1
ATOM 1344 N N . LYS A 1 182 ? 13.918 6.970 -39.182 1.00 59.06 182 LYS A N 1
ATOM 1345 C CA . LYS A 1 182 ? 14.926 5.985 -39.550 1.00 59.06 182 LYS A CA 1
ATOM 1346 C C . LYS A 1 182 ? 14.148 4.791 -40.148 1.00 59.06 182 LYS A C 1
ATOM 1348 O O . LYS A 1 182 ? 13.317 4.194 -39.481 1.00 59.06 182 LYS A O 1
ATOM 1353 N N . THR A 1 183 ? 14.436 4.374 -41.387 1.00 54.47 183 THR A N 1
ATOM 1354 C CA . THR A 1 183 ? 13.811 3.174 -41.993 1.00 54.47 183 THR A CA 1
ATOM 1355 C C . THR A 1 183 ? 14.613 1.896 -41.732 1.00 54.47 183 THR A C 1
ATOM 1357 O O . THR A 1 183 ? 15.732 1.760 -42.238 1.00 54.47 183 THR A O 1
ATOM 1360 N N . ARG A 1 184 ? 14.037 0.948 -40.990 1.00 63.03 184 ARG A N 1
ATOM 1361 C CA . ARG A 1 184 ? 14.709 -0.279 -40.543 1.00 63.03 184 ARG A CA 1
ATOM 1362 C C . ARG A 1 184 ? 14.673 -1.430 -41.578 1.00 63.03 184 ARG A C 1
ATOM 1364 O O . ARG A 1 184 ? 13.654 -1.609 -42.243 1.00 63.03 184 ARG A O 1
ATOM 1371 N N . PRO A 1 185 ? 15.747 -2.237 -41.722 1.00 63.25 185 PRO A N 1
ATOM 1372 C CA . PRO A 1 185 ? 15.761 -3.435 -42.577 1.00 63.25 185 PRO A CA 1
ATOM 1373 C C . PRO A 1 185 ? 15.049 -4.661 -41.962 1.00 63.25 185 PRO A C 1
ATOM 1375 O O . PRO A 1 185 ? 14.975 -4.798 -40.742 1.00 63.25 185 PRO A O 1
ATOM 1378 N N . GLU A 1 186 ? 14.590 -5.593 -42.811 1.00 56.41 186 GLU A N 1
ATOM 1379 C CA . GLU A 1 186 ? 13.988 -6.875 -42.395 1.00 56.41 186 GLU A CA 1
ATOM 1380 C C . GLU A 1 186 ? 14.994 -7.780 -41.654 1.00 56.41 186 GLU A C 1
ATOM 1382 O O . GLU A 1 186 ? 16.158 -7.907 -42.047 1.00 56.41 186 GLU A O 1
ATOM 1387 N N . ARG A 1 187 ? 14.547 -8.449 -40.582 1.00 56.47 187 ARG A N 1
ATOM 1388 C CA . ARG A 1 187 ? 15.389 -9.354 -39.782 1.00 56.47 187 ARG A CA 1
ATOM 1389 C C . ARG A 1 187 ? 15.707 -10.642 -40.548 1.00 56.47 187 ARG A C 1
ATOM 1391 O O . ARG A 1 187 ? 14.828 -11.474 -40.752 1.00 56.47 187 ARG A O 1
ATOM 1398 N N . SER A 1 188 ? 16.974 -10.859 -40.912 1.00 43.16 188 SER A N 1
ATOM 1399 C CA . SER A 1 188 ? 17.419 -12.152 -41.449 1.00 43.16 188 SER A CA 1
ATOM 1400 C C . SER A 1 188 ? 17.659 -13.148 -40.313 1.00 43.16 188 SER A C 1
ATOM 1402 O O . SER A 1 188 ? 18.452 -12.883 -39.410 1.00 43.16 188 SER A O 1
ATOM 1404 N N . GLY A 1 189 ? 16.965 -14.285 -40.359 1.00 49.81 189 GLY A N 1
ATOM 1405 C CA . GLY A 1 189 ? 16.930 -15.273 -39.288 1.00 49.81 189 GLY A CA 1
ATOM 1406 C C . GLY A 1 189 ? 18.261 -15.972 -39.011 1.00 49.81 189 GLY A C 1
ATOM 1407 O O . GLY A 1 189 ? 18.740 -16.746 -39.827 1.00 49.81 189 GLY A O 1
ATOM 1408 N N . GLU A 1 190 ? 18.772 -15.767 -37.803 1.00 43.38 190 GLU A N 1
ATOM 1409 C CA . GLU A 1 190 ? 19.294 -16.803 -36.910 1.00 43.38 190 GLU A CA 1
ATOM 1410 C C . GLU A 1 190 ? 19.265 -16.223 -35.488 1.00 43.38 190 GLU A C 1
ATOM 1412 O O . GLU A 1 190 ? 19.758 -15.124 -35.243 1.00 43.38 190 GLU A O 1
ATOM 1417 N N . ARG A 1 191 ? 18.609 -16.928 -34.555 1.00 41.62 191 ARG A N 1
ATOM 1418 C CA . ARG A 1 191 ? 18.470 -16.496 -33.154 1.00 41.62 191 ARG A CA 1
ATOM 1419 C C . ARG A 1 191 ? 19.865 -16.465 -32.505 1.00 41.62 191 ARG A C 1
ATOM 1421 O O . ARG A 1 191 ? 20.531 -17.504 -32.531 1.00 41.62 191 ARG A O 1
ATOM 1428 N N . PRO A 1 192 ? 20.318 -15.354 -31.898 1.00 37.75 192 PRO A N 1
ATOM 1429 C CA . PRO A 1 192 ? 21.597 -15.339 -31.205 1.00 37.75 192 PRO A CA 1
ATOM 1430 C C . PRO A 1 192 ? 21.610 -16.339 -30.046 1.00 37.75 192 PRO A C 1
ATOM 1432 O O . PRO A 1 192 ? 20.645 -16.478 -29.291 1.00 37.75 192 PRO A O 1
ATOM 1435 N N . VAL A 1 193 ? 22.732 -17.039 -29.887 1.00 34.41 193 VAL A N 1
ATOM 1436 C CA . VAL A 1 193 ? 22.972 -17.907 -28.733 1.00 34.41 193 VAL A CA 1
ATOM 1437 C C . VAL A 1 193 ? 23.640 -17.076 -27.644 1.00 34.41 193 VAL A C 1
ATOM 1439 O O . VAL A 1 193 ? 24.746 -16.563 -27.818 1.00 34.41 193 VAL A O 1
ATOM 1442 N N . PHE A 1 194 ? 22.966 -16.966 -26.504 1.00 34.97 194 PHE A N 1
ATOM 1443 C CA . PHE A 1 194 ? 23.440 -16.254 -25.323 1.00 34.97 194 PHE A CA 1
ATOM 1444 C C . PHE A 1 194 ? 24.831 -16.740 -24.890 1.00 34.97 194 PHE A C 1
ATOM 1446 O O . PHE A 1 194 ? 25.072 -17.942 -24.741 1.00 34.97 194 PHE A O 1
ATOM 1453 N N . ARG A 1 195 ? 25.741 -15.808 -24.582 1.00 28.91 195 ARG A N 1
ATOM 1454 C CA . ARG A 1 195 ? 26.964 -16.132 -23.835 1.00 28.91 195 ARG A CA 1
ATOM 1455 C C . ARG A 1 195 ? 26.704 -16.000 -22.340 1.00 28.91 195 ARG A C 1
ATOM 1457 O O . ARG A 1 195 ? 26.681 -14.906 -21.787 1.00 28.91 195 ARG A O 1
ATOM 1464 N N . LYS A 1 196 ? 26.576 -17.143 -21.669 1.00 27.53 196 LYS A N 1
ATOM 1465 C CA . LYS A 1 196 ? 26.592 -17.234 -20.206 1.00 27.53 196 LYS A CA 1
ATOM 1466 C C . LYS A 1 196 ? 27.967 -16.797 -19.687 1.00 27.53 196 LYS A C 1
ATOM 1468 O O . LYS A 1 196 ? 28.968 -17.452 -19.975 1.00 27.53 196 LYS A O 1
ATOM 1473 N N . ARG A 1 197 ? 28.025 -15.741 -18.871 1.00 28.80 197 ARG A N 1
ATOM 1474 C CA . ARG A 1 197 ? 29.148 -15.517 -17.949 1.00 28.80 197 ARG A CA 1
ATOM 1475 C C . ARG A 1 197 ? 28.685 -15.960 -16.567 1.00 28.80 197 ARG A C 1
ATOM 1477 O O . ARG A 1 197 ? 27.918 -15.268 -15.913 1.00 28.80 197 ARG A O 1
ATOM 1484 N N . GLY A 1 198 ? 29.112 -17.149 -16.147 1.00 24.02 198 GLY A N 1
ATOM 1485 C CA . GLY A 1 198 ? 29.021 -17.522 -14.741 1.00 24.02 198 GLY A CA 1
ATOM 1486 C C . GLY A 1 198 ? 29.987 -16.633 -13.972 1.00 24.02 198 GLY A C 1
ATOM 1487 O O . GLY A 1 198 ? 31.197 -16.807 -14.093 1.00 24.02 198 GLY A O 1
ATOM 1488 N N . ILE A 1 199 ? 29.476 -15.657 -13.226 1.00 29.11 199 ILE A N 1
ATOM 1489 C CA . ILE A 1 199 ? 30.288 -14.992 -12.214 1.00 29.11 199 ILE A CA 1
ATOM 1490 C C . ILE A 1 199 ? 30.356 -15.975 -11.045 1.00 29.11 199 ILE A C 1
ATOM 1492 O O . ILE A 1 199 ? 29.489 -15.996 -10.179 1.00 29.11 199 ILE A O 1
ATOM 1496 N N . SER A 1 200 ? 31.393 -16.814 -11.016 1.00 27.34 200 SER A N 1
ATOM 1497 C CA . SER A 1 200 ? 31.956 -17.177 -9.720 1.00 27.34 200 SER A CA 1
ATOM 1498 C C . SER A 1 200 ? 32.453 -15.861 -9.139 1.00 27.34 200 SER A C 1
ATOM 1500 O O . SER A 1 200 ? 33.410 -15.301 -9.673 1.00 27.34 200 SER A O 1
ATOM 1502 N N . ASN A 1 201 ? 31.765 -15.315 -8.141 1.00 31.22 201 ASN A N 1
ATOM 1503 C CA . ASN A 1 201 ? 32.261 -14.163 -7.408 1.00 31.22 201 ASN A CA 1
ATOM 1504 C C . ASN A 1 201 ? 33.091 -14.736 -6.249 1.00 31.22 201 ASN A C 1
ATOM 1506 O O . ASN A 1 201 ? 32.511 -15.066 -5.212 1.00 31.22 201 ASN A O 1
ATOM 1510 N N . PRO A 1 202 ? 34.421 -14.941 -6.377 1.00 33.03 202 PRO A N 1
ATOM 1511 C CA . PRO A 1 202 ? 35.231 -14.875 -5.173 1.00 33.03 202 PRO A CA 1
ATOM 1512 C C . PRO A 1 202 ? 34.972 -13.472 -4.645 1.00 33.03 202 PRO A C 1
ATOM 1514 O O . PRO A 1 202 ? 35.153 -12.539 -5.415 1.00 33.03 202 PRO A O 1
ATOM 1517 N N . VAL A 1 203 ? 34.447 -13.352 -3.424 1.00 35.66 203 VAL A N 1
ATOM 1518 C CA . VAL A 1 203 ? 34.103 -12.095 -2.743 1.00 35.66 203 VAL A CA 1
ATOM 1519 C C . VAL A 1 203 ? 35.091 -10.992 -3.132 1.00 35.66 203 VAL A C 1
ATOM 1521 O O . VAL A 1 203 ? 36.149 -10.834 -2.529 1.00 35.66 203 VAL A O 1
ATOM 1524 N N . ALA A 1 204 ? 34.768 -10.265 -4.197 1.00 32.88 204 ALA A N 1
ATOM 1525 C CA . ALA A 1 204 ? 35.429 -9.041 -4.550 1.00 32.88 204 ALA A CA 1
ATOM 1526 C C . ALA A 1 204 ? 34.656 -8.032 -3.732 1.00 32.88 204 ALA A C 1
ATOM 1528 O O . ALA A 1 204 ? 33.454 -7.849 -3.928 1.00 32.88 204 ALA A O 1
ATOM 1529 N N . THR A 1 205 ? 35.334 -7.450 -2.759 1.00 39.00 205 THR A N 1
ATOM 1530 C CA . THR A 1 205 ? 34.962 -6.202 -2.111 1.00 39.00 205 THR A CA 1
ATOM 1531 C C . THR A 1 205 ? 34.797 -5.129 -3.191 1.00 39.00 205 THR A C 1
ATOM 1533 O O . THR A 1 205 ? 35.667 -4.297 -3.423 1.00 39.00 205 THR A O 1
ATOM 1536 N N . VAL A 1 206 ? 33.683 -5.182 -3.920 1.00 48.06 206 VAL A N 1
ATOM 1537 C CA . VAL A 1 206 ? 33.151 -4.037 -4.641 1.00 48.06 206 VAL A CA 1
ATOM 1538 C C . VAL A 1 206 ? 32.685 -3.106 -3.532 1.00 48.06 206 VAL A C 1
ATOM 1540 O O . VAL A 1 206 ? 31.919 -3.532 -2.668 1.00 48.06 206 VAL A O 1
ATOM 1543 N N . ASN A 1 207 ? 33.187 -1.873 -3.508 1.00 52.03 207 ASN A N 1
ATOM 1544 C CA . ASN A 1 207 ? 32.750 -0.823 -2.583 1.00 52.03 207 ASN A CA 1
ATOM 1545 C C . ASN A 1 207 ? 31.303 -0.396 -2.914 1.00 52.03 207 ASN A C 1
ATOM 1547 O O . ASN A 1 207 ? 31.070 0.753 -3.274 1.00 52.03 207 ASN A O 1
ATOM 1551 N N . ARG A 1 208 ? 30.356 -1.339 -2.874 1.00 56.34 208 ARG A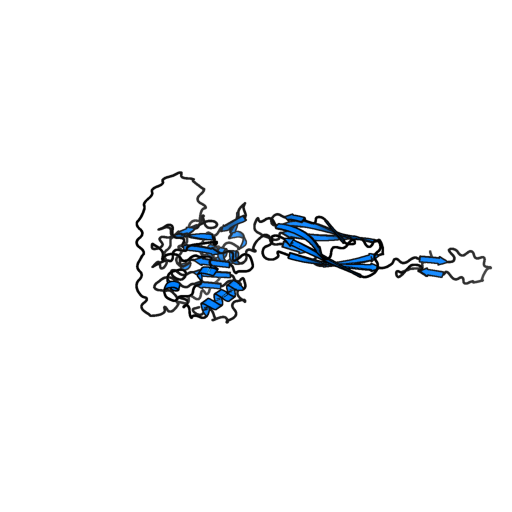 N 1
ATOM 1552 C CA . ARG A 1 208 ? 28.927 -1.110 -3.075 1.00 56.34 208 ARG A CA 1
ATOM 1553 C C . ARG A 1 208 ? 28.385 -0.410 -1.835 1.00 56.34 208 ARG A C 1
ATOM 1555 O O . ARG A 1 208 ? 28.723 -0.795 -0.712 1.00 56.34 208 ARG A O 1
ATOM 1562 N N . LYS A 1 209 ? 27.535 0.586 -2.048 1.00 60.12 209 LYS A N 1
ATOM 1563 C CA . LYS A 1 209 ? 26.787 1.232 -0.967 1.00 60.12 209 LYS A CA 1
ATOM 1564 C C . LYS A 1 209 ? 25.803 0.251 -0.325 1.00 60.12 209 LYS A C 1
ATOM 1566 O O . LYS A 1 209 ? 25.257 -0.625 -1.001 1.00 60.12 209 LYS A O 1
ATOM 1571 N N . GLN A 1 210 ? 25.581 0.378 0.980 1.00 60.75 210 GLN A N 1
ATOM 1572 C CA . GLN A 1 210 ? 24.539 -0.402 1.652 1.00 60.75 210 GLN A CA 1
ATOM 1573 C C . GLN A 1 210 ? 23.150 0.036 1.151 1.00 60.75 210 GLN A C 1
ATOM 1575 O O . GLN A 1 210 ? 23.013 1.184 0.734 1.00 60.75 210 GLN A O 1
ATOM 1580 N N . PRO A 1 211 ? 22.111 -0.820 1.204 1.00 55.56 211 PRO A N 1
ATOM 1581 C CA . PRO A 1 211 ? 20.758 -0.495 0.729 1.00 55.56 211 PRO A CA 1
ATOM 1582 C C . PRO A 1 211 ? 20.227 0.886 1.150 1.00 55.56 211 PRO A C 1
ATOM 1584 O O . PRO A 1 211 ? 19.803 1.667 0.304 1.00 55.56 211 PRO A O 1
ATOM 1587 N N . GLY A 1 212 ? 20.371 1.257 2.428 1.00 57.84 212 GLY A N 1
ATOM 1588 C CA . GLY A 1 212 ? 19.948 2.567 2.954 1.00 57.84 212 GLY A CA 1
ATOM 1589 C C . GLY A 1 212 ? 20.827 3.764 2.559 1.00 57.84 212 GLY A C 1
ATOM 1590 O O . GLY A 1 212 ? 20.547 4.890 2.953 1.00 57.84 212 GLY A O 1
ATOM 1591 N N . GLU A 1 213 ? 21.905 3.537 1.808 1.00 62.19 213 GLU A N 1
ATOM 1592 C CA . GLU A 1 213 ? 22.798 4.569 1.266 1.00 62.19 213 GLU A CA 1
ATOM 1593 C C . GLU A 1 213 ? 22.602 4.763 -0.250 1.00 62.19 213 GLU A C 1
ATOM 1595 O O . GLU A 1 213 ? 23.238 5.638 -0.849 1.00 62.19 213 GLU A O 1
ATOM 1600 N N . LEU A 1 214 ? 21.755 3.938 -0.881 1.00 62.81 214 LEU A N 1
ATOM 1601 C CA . LEU A 1 214 ? 21.503 3.952 -2.325 1.00 62.81 214 LEU A CA 1
ATOM 1602 C C . LEU A 1 214 ? 20.480 4.995 -2.750 1.00 62.81 214 LEU A C 1
ATOM 1604 O O . LEU A 1 214 ? 20.476 5.387 -3.914 1.00 62.81 214 LEU A O 1
ATOM 1608 N N . TYR A 1 215 ? 19.644 5.462 -1.832 1.00 59.59 215 TYR A N 1
ATOM 1609 C CA . TYR A 1 215 ? 18.676 6.517 -2.076 1.00 59.59 215 TYR A CA 1
ATOM 1610 C C . TYR A 1 215 ? 18.457 7.338 -0.807 1.00 59.59 215 TYR A C 1
ATOM 1612 O O . TYR A 1 215 ? 18.758 6.901 0.303 1.00 59.59 215 TYR A O 1
ATOM 1620 N N . ARG A 1 216 ? 17.931 8.547 -0.971 1.00 62.62 216 ARG A N 1
ATOM 1621 C CA . ARG A 1 216 ? 17.367 9.336 0.121 1.00 62.62 216 ARG A CA 1
ATOM 1622 C C . ARG A 1 216 ? 16.055 9.949 -0.319 1.00 62.62 216 ARG A C 1
ATOM 1624 O O . ARG A 1 216 ? 15.851 10.239 -1.491 1.00 62.62 216 ARG A O 1
ATOM 1631 N N . ILE A 1 217 ? 15.195 10.220 0.643 1.00 53.47 217 ILE A N 1
ATOM 1632 C CA . ILE A 1 217 ? 13.944 10.917 0.379 1.00 53.47 217 ILE A CA 1
ATOM 1633 C C . ILE A 1 217 ? 14.214 12.415 0.399 1.00 53.47 217 ILE A C 1
ATOM 1635 O O . ILE A 1 217 ? 14.846 12.943 1.318 1.00 53.47 217 ILE A O 1
ATOM 1639 N N . THR A 1 218 ? 13.755 13.097 -0.641 1.00 48.59 218 THR A N 1
ATOM 1640 C CA . THR A 1 218 ? 13.838 14.551 -0.739 1.00 48.59 218 THR A CA 1
ATOM 1641 C C . THR A 1 218 ? 12.697 15.204 0.045 1.00 48.59 218 THR A C 1
ATOM 1643 O O . THR A 1 218 ? 11.612 14.625 0.172 1.00 48.59 218 THR A O 1
ATOM 1646 N N . PRO A 1 219 ? 12.895 16.425 0.573 1.00 33.47 219 PRO A N 1
ATOM 1647 C CA . PRO A 1 219 ? 11.794 17.224 1.100 1.00 33.47 219 PRO A CA 1
ATOM 1648 C C . PRO A 1 219 ? 10.742 17.439 -0.004 1.00 33.47 219 PRO A C 1
ATOM 1650 O O . PRO A 1 219 ? 11.002 18.161 -0.964 1.00 33.47 219 PRO A O 1
ATOM 1653 N N . GLY A 1 220 ? 9.585 16.779 0.114 1.00 36.06 220 GLY A N 1
ATOM 1654 C CA . GLY A 1 220 ? 8.545 16.736 -0.925 1.00 36.06 220 GLY A CA 1
ATOM 1655 C C . GLY A 1 220 ? 8.185 15.334 -1.436 1.00 36.06 220 GLY A C 1
ATOM 1656 O O . GLY A 1 220 ? 7.323 15.228 -2.300 1.00 36.06 220 GLY A O 1
ATOM 1657 N N . GLY A 1 221 ? 8.815 14.274 -0.918 1.00 43.62 221 GLY A N 1
ATOM 1658 C CA . GLY A 1 221 ? 8.405 12.884 -1.170 1.00 43.62 221 GLY A CA 1
ATOM 1659 C C . GLY A 1 221 ? 9.017 12.226 -2.413 1.00 43.62 221 GLY A C 1
ATOM 1660 O O . GLY A 1 221 ? 8.786 11.042 -2.628 1.00 43.62 221 GLY A O 1
ATOM 1661 N N . GLY A 1 222 ? 9.829 12.946 -3.197 1.00 49.69 222 GLY A N 1
ATOM 1662 C CA . GLY A 1 222 ? 10.625 12.359 -4.287 1.00 49.69 222 GLY A CA 1
ATOM 1663 C C . GLY A 1 222 ? 11.793 11.521 -3.758 1.00 49.69 222 GLY A C 1
ATOM 1664 O O . GLY A 1 222 ? 12.283 11.780 -2.652 1.00 49.69 222 GLY A O 1
ATOM 1665 N N . ILE A 1 223 ? 12.263 10.544 -4.533 1.00 59.50 223 ILE A N 1
ATOM 1666 C CA . ILE A 1 223 ? 13.333 9.625 -4.126 1.00 59.50 223 ILE A CA 1
ATOM 1667 C C . ILE A 1 223 ? 14.613 9.990 -4.869 1.00 59.50 223 ILE A C 1
ATOM 1669 O O . ILE A 1 223 ? 14.807 9.608 -6.007 1.00 59.50 223 ILE A O 1
ATOM 1673 N N . GLU A 1 224 ? 15.564 10.659 -4.231 1.00 65.75 224 GLU A N 1
ATOM 1674 C CA . GLU A 1 224 ? 16.858 10.893 -4.871 1.00 65.75 224 GLU A CA 1
ATOM 1675 C C . GLU A 1 224 ? 17.711 9.624 -4.804 1.00 65.75 224 GLU A C 1
ATOM 1677 O O . GLU A 1 224 ? 18.120 9.199 -3.720 1.00 65.75 224 GLU A O 1
ATOM 1682 N N . ILE A 1 225 ? 18.021 9.031 -5.957 1.00 68.12 225 ILE A N 1
ATOM 1683 C CA . ILE A 1 225 ? 18.962 7.912 -6.020 1.00 68.12 225 ILE A CA 1
ATOM 1684 C C . ILE A 1 225 ? 20.379 8.460 -5.823 1.00 68.12 225 ILE A C 1
ATOM 1686 O O . ILE A 1 225 ? 20.822 9.386 -6.492 1.00 68.12 225 ILE A O 1
ATOM 1690 N N . LEU A 1 226 ? 21.118 7.872 -4.887 1.00 63.00 226 LEU A N 1
ATOM 1691 C CA . LEU A 1 226 ? 22.474 8.264 -4.505 1.00 63.00 226 LEU A CA 1
ATOM 1692 C C . LEU A 1 226 ? 23.538 7.293 -5.036 1.00 63.00 226 LEU A C 1
ATOM 1694 O O . LEU A 1 226 ? 24.661 7.273 -4.533 1.00 63.00 226 LEU A O 1
ATOM 1698 N N . ALA A 1 227 ? 23.221 6.478 -6.038 1.00 65.56 227 ALA A N 1
ATOM 1699 C CA . ALA A 1 227 ? 24.185 5.607 -6.703 1.00 65.56 227 ALA A CA 1
ATOM 1700 C C . ALA A 1 227 ? 25.337 6.395 -7.367 1.00 65.56 227 ALA A C 1
ATOM 1702 O O . ALA A 1 227 ? 25.197 7.549 -7.759 1.00 65.56 227 ALA A O 1
ATOM 1703 N N . ASN A 1 228 ? 26.511 5.778 -7.499 1.00 63.72 228 ASN A N 1
ATOM 1704 C CA . ASN A 1 228 ? 27.674 6.382 -8.167 1.00 63.72 228 ASN A CA 1
ATOM 1705 C C . ASN A 1 228 ? 28.421 5.409 -9.089 1.00 63.72 228 ASN A C 1
ATOM 1707 O O . ASN A 1 228 ? 29.454 5.763 -9.649 1.00 63.72 228 ASN A O 1
ATOM 1711 N N . THR A 1 229 ? 27.888 4.201 -9.255 1.00 68.50 229 THR A N 1
ATOM 1712 C CA . THR A 1 229 ? 28.323 3.196 -10.227 1.00 68.50 229 THR A CA 1
ATOM 1713 C C . THR A 1 229 ? 27.085 2.562 -10.851 1.00 68.50 229 THR A C 1
ATOM 1715 O O . THR A 1 229 ? 26.002 2.613 -10.259 1.00 68.50 229 THR A O 1
ATOM 1718 N N . LYS A 1 230 ? 27.215 1.905 -12.008 1.00 70.56 230 LYS A N 1
ATOM 1719 C CA . LYS A 1 230 ? 26.089 1.132 -12.556 1.00 70.56 230 LYS A CA 1
ATOM 1720 C C . LYS A 1 230 ? 25.668 -0.013 -11.627 1.00 70.56 230 LYS A C 1
ATOM 1722 O O . LYS A 1 230 ? 24.497 -0.348 -11.538 1.00 70.56 230 LYS A O 1
ATOM 1727 N N . VAL A 1 231 ? 26.594 -0.592 -10.862 1.00 70.25 231 VAL A N 1
ATOM 1728 C CA . VAL A 1 231 ? 26.250 -1.640 -9.886 1.00 70.25 231 VAL A CA 1
ATOM 1729 C C . VAL A 1 231 ? 25.371 -1.079 -8.762 1.00 70.25 231 VAL A C 1
ATOM 1731 O O . VAL A 1 231 ? 24.379 -1.709 -8.405 1.00 70.25 231 VAL A O 1
ATOM 1734 N N . ASP A 1 232 ? 25.687 0.112 -8.249 1.00 70.25 232 ASP A N 1
ATOM 1735 C CA . ASP A 1 232 ? 24.862 0.790 -7.240 1.00 70.25 232 ASP A CA 1
ATOM 1736 C C . ASP A 1 232 ? 23.519 1.259 -7.821 1.00 70.25 232 ASP A C 1
ATOM 1738 O O . ASP A 1 232 ? 22.508 1.237 -7.132 1.00 70.25 232 ASP A O 1
ATOM 1742 N N . LEU A 1 233 ? 23.477 1.649 -9.097 1.00 75.81 233 LEU A N 1
ATOM 1743 C CA . LEU A 1 233 ? 22.237 2.063 -9.754 1.00 75.81 233 LEU A CA 1
ATOM 1744 C C . LEU A 1 233 ? 21.265 0.886 -9.924 1.00 75.81 233 LEU A C 1
ATOM 1746 O O . LEU A 1 233 ? 20.089 1.014 -9.601 1.00 75.81 233 LEU A O 1
ATOM 1750 N N . MET A 1 234 ? 21.757 -0.278 -10.364 1.00 76.44 234 MET A N 1
ATOM 1751 C CA . MET A 1 234 ? 20.936 -1.492 -10.441 1.00 76.44 234 MET A CA 1
ATOM 1752 C C . MET A 1 234 ? 20.444 -1.914 -9.054 1.00 76.44 234 MET A C 1
ATOM 1754 O O . MET A 1 234 ? 19.295 -2.314 -8.887 1.00 76.44 234 MET A O 1
ATOM 1758 N N . ALA A 1 235 ? 21.305 -1.778 -8.046 1.00 71.50 235 ALA A N 1
ATOM 1759 C CA . ALA A 1 235 ? 20.918 -1.989 -6.665 1.00 71.50 235 ALA A CA 1
ATOM 1760 C C . ALA A 1 235 ? 19.806 -1.021 -6.223 1.00 71.50 235 ALA A C 1
ATOM 1762 O O . ALA A 1 235 ? 18.852 -1.457 -5.597 1.00 71.50 235 ALA A O 1
ATOM 1763 N N . ALA A 1 236 ? 19.879 0.262 -6.584 1.00 71.31 236 ALA A N 1
ATOM 1764 C CA . ALA A 1 236 ? 18.832 1.231 -6.267 1.00 71.31 236 ALA A CA 1
ATOM 1765 C C . ALA A 1 236 ? 17.493 0.895 -6.952 1.00 71.31 236 ALA A C 1
ATOM 1767 O O . ALA A 1 236 ? 16.443 1.022 -6.330 1.00 71.31 236 ALA A O 1
ATOM 1768 N N . PHE A 1 237 ? 17.514 0.414 -8.201 1.00 77.62 237 PHE A N 1
ATOM 1769 C CA . PHE A 1 237 ? 16.301 -0.055 -8.887 1.00 77.62 237 PHE A CA 1
ATOM 1770 C C . PHE A 1 237 ? 15.687 -1.283 -8.214 1.00 77.62 237 PHE A C 1
ATOM 1772 O O . PHE A 1 237 ? 14.468 -1.361 -8.090 1.00 77.62 237 PHE A O 1
ATOM 1779 N N . GLN A 1 238 ? 16.519 -2.211 -7.735 1.00 73.19 238 GLN A N 1
ATOM 1780 C CA . GLN A 1 238 ? 16.051 -3.335 -6.924 1.00 73.19 238 GLN A CA 1
ATOM 1781 C C . GLN A 1 238 ? 15.371 -2.853 -5.643 1.00 73.19 238 GLN A C 1
ATOM 1783 O O . GLN A 1 238 ? 14.276 -3.307 -5.348 1.00 73.19 238 GLN A O 1
ATOM 1788 N N . GLU A 1 239 ? 15.967 -1.911 -4.910 1.00 69.88 239 GLU A N 1
ATOM 1789 C CA . GLU A 1 239 ? 15.347 -1.374 -3.691 1.00 69.88 239 GLU A CA 1
ATOM 1790 C C . GLU A 1 239 ? 14.018 -0.659 -3.984 1.00 69.88 239 GLU A C 1
ATOM 1792 O O . GLU A 1 239 ? 13.060 -0.806 -3.230 1.00 69.88 239 GLU A O 1
ATOM 1797 N N . LEU A 1 240 ? 13.906 0.051 -5.113 1.00 69.69 240 LEU A N 1
ATOM 1798 C CA . LEU A 1 240 ? 12.661 0.711 -5.529 1.00 69.69 240 LEU A CA 1
ATOM 1799 C C . LEU A 1 240 ? 11.484 -0.253 -5.750 1.00 69.69 240 LEU A C 1
ATOM 1801 O O . LEU A 1 240 ? 10.331 0.175 -5.669 1.00 69.69 240 LEU A O 1
ATOM 1805 N N . PHE A 1 241 ? 11.734 -1.541 -5.983 1.00 69.81 241 PHE A N 1
ATOM 1806 C CA . PHE A 1 241 ? 10.684 -2.562 -6.001 1.00 69.81 241 PHE A CA 1
ATOM 1807 C C . PHE A 1 241 ? 10.089 -2.850 -4.622 1.00 69.81 241 PHE A C 1
ATOM 1809 O O . PHE A 1 241 ? 8.932 -3.253 -4.525 1.00 69.81 241 PHE A O 1
ATOM 1816 N N . PHE A 1 242 ? 10.848 -2.589 -3.560 1.00 64.25 242 PHE A N 1
ATOM 1817 C CA . PHE A 1 242 ? 10.470 -2.886 -2.179 1.00 64.25 242 PHE A CA 1
ATOM 1818 C C . PHE A 1 242 ? 10.123 -1.648 -1.360 1.00 64.25 242 PHE A C 1
ATOM 1820 O O . PHE A 1 242 ? 9.631 -1.779 -0.241 1.00 64.25 242 PHE A O 1
ATOM 1827 N N . VAL A 1 243 ? 10.343 -0.446 -1.903 1.00 62.06 243 VAL A N 1
ATOM 1828 C CA . VAL A 1 243 ? 9.858 0.795 -1.290 1.00 62.06 243 VAL A CA 1
ATOM 1829 C C . VAL A 1 243 ? 8.341 0.699 -1.175 1.00 62.06 243 VAL A C 1
ATOM 1831 O O . VAL A 1 243 ? 7.663 0.691 -2.195 1.00 62.06 243 VAL A O 1
ATOM 1834 N N . THR A 1 244 ? 7.779 0.615 0.027 1.00 58.62 244 THR A N 1
ATOM 1835 C CA . THR A 1 244 ? 6.321 0.590 0.207 1.00 58.62 244 THR A CA 1
ATOM 1836 C C . THR A 1 244 ? 5.698 1.843 -0.407 1.00 58.62 244 THR A C 1
ATOM 1838 O O . THR A 1 244 ? 6.305 2.912 -0.412 1.00 58.62 244 THR A O 1
ATOM 1841 N N . VAL A 1 245 ? 4.524 1.706 -1.029 1.00 64.12 245 VAL A N 1
ATOM 1842 C CA . VAL A 1 245 ? 3.734 2.898 -1.358 1.00 64.12 245 VAL A CA 1
ATOM 1843 C C . VAL A 1 245 ? 3.317 3.536 -0.040 1.00 64.12 245 VAL A C 1
ATOM 1845 O O . VAL A 1 245 ? 2.905 2.832 0.877 1.00 64.12 245 VAL A O 1
ATOM 1848 N N . ASP A 1 246 ? 3.454 4.852 0.042 1.00 69.81 246 ASP A N 1
ATOM 1849 C CA . ASP A 1 246 ? 3.190 5.596 1.262 1.00 69.81 246 ASP A CA 1
ATOM 1850 C C . ASP A 1 246 ? 2.039 6.584 1.058 1.00 69.81 246 ASP A C 1
ATOM 1852 O O . ASP A 1 246 ? 1.866 7.103 -0.051 1.00 69.81 246 ASP A O 1
ATOM 1856 N N . PRO A 1 247 ? 1.278 6.902 2.116 1.00 85.12 247 PRO A N 1
ATOM 1857 C CA . PRO A 1 247 ? 1.498 6.487 3.508 1.00 85.12 247 PRO A CA 1
ATOM 1858 C C . PRO A 1 247 ? 1.188 5.003 3.760 1.00 85.12 247 PRO A C 1
ATOM 1860 O O . PRO A 1 247 ? 0.413 4.409 3.020 1.00 85.12 247 PRO A O 1
ATOM 1863 N N . ASN A 1 248 ? 1.788 4.421 4.803 1.00 85.19 248 ASN A N 1
ATOM 1864 C CA . ASN A 1 248 ? 1.586 3.019 5.191 1.00 85.19 248 ASN A CA 1
ATOM 1865 C C . ASN A 1 248 ? 1.053 2.964 6.629 1.00 85.19 248 ASN A C 1
ATOM 1867 O O . ASN A 1 248 ? 1.760 3.352 7.564 1.00 85.19 248 ASN A O 1
ATOM 1871 N N . ILE A 1 249 ? -0.201 2.548 6.809 1.00 92.81 249 ILE A N 1
ATOM 1872 C CA . ILE A 1 249 ? -0.871 2.527 8.111 1.00 92.81 249 ILE A CA 1
ATOM 1873 C C . ILE A 1 249 ? -0.582 1.230 8.872 1.00 92.81 249 ILE A C 1
ATOM 1875 O O . ILE A 1 249 ? -0.740 0.122 8.369 1.00 92.81 249 ILE A O 1
ATOM 1879 N N . ALA A 1 250 ? -0.230 1.371 10.147 1.00 95.00 250 ALA A N 1
ATOM 1880 C CA . ALA A 1 250 ? -0.202 0.285 11.115 1.00 95.00 250 ALA A CA 1
ATOM 1881 C C . ALA A 1 250 ? -1.131 0.615 12.289 1.00 95.00 250 ALA A C 1
ATOM 1883 O O . ALA A 1 250 ? -1.111 1.730 12.807 1.00 95.00 250 ALA A O 1
ATOM 1884 N N . VAL A 1 251 ? -1.929 -0.363 12.721 1.00 97.88 251 VAL A N 1
ATOM 1885 C CA . VAL A 1 251 ? -2.861 -0.236 13.852 1.00 97.88 251 VAL A CA 1
ATOM 1886 C C . VAL A 1 251 ? -2.588 -1.360 14.842 1.00 97.88 251 VAL A C 1
ATOM 1888 O O . VAL A 1 251 ? -2.539 -2.527 14.449 1.00 97.88 251 VAL A O 1
ATOM 1891 N N . ALA A 1 252 ? -2.423 -1.029 16.123 1.00 96.44 252 ALA A N 1
ATOM 1892 C CA . ALA A 1 252 ? -2.226 -2.021 17.173 1.00 96.44 252 ALA A CA 1
ATOM 1893 C C . ALA A 1 252 ? -2.860 -1.594 18.513 1.00 96.44 252 ALA A C 1
ATOM 1895 O O . ALA A 1 252 ? -2.627 -0.471 18.958 1.00 96.44 252 ALA A O 1
ATOM 1896 N N . PRO A 1 253 ? -3.586 -2.491 19.207 1.00 98.25 253 PRO A N 1
ATOM 1897 C CA . PRO A 1 253 ? -3.993 -3.826 18.757 1.00 98.25 253 PRO A CA 1
ATOM 1898 C C . PRO A 1 253 ? -5.138 -3.770 17.723 1.00 98.25 253 PRO A C 1
ATOM 1900 O O . PRO A 1 253 ? -5.869 -2.788 17.649 1.00 98.25 253 PRO A O 1
ATOM 1903 N N . THR A 1 254 ? -5.324 -4.844 16.946 1.00 95.94 254 THR A N 1
ATOM 1904 C CA . THR A 1 254 ? -6.466 -5.005 16.014 1.00 95.94 254 THR A CA 1
ATOM 1905 C C . THR A 1 254 ? -7.675 -5.709 16.639 1.00 95.94 254 THR A C 1
ATOM 1907 O O . THR A 1 254 ? -8.673 -5.960 15.969 1.00 95.94 254 THR A O 1
ATOM 1910 N N . ALA A 1 255 ? -7.606 -6.013 17.934 1.00 97.31 255 ALA A N 1
ATOM 1911 C CA . ALA A 1 255 ? -8.714 -6.540 18.713 1.00 97.31 255 ALA A CA 1
ATOM 1912 C C . ALA A 1 255 ? -8.610 -6.050 20.161 1.00 97.31 255 ALA A C 1
ATOM 1914 O O . ALA A 1 255 ? -7.525 -6.055 20.747 1.00 97.31 255 ALA A O 1
ATOM 1915 N N . LEU A 1 256 ? -9.745 -5.665 20.734 1.00 98.00 256 LEU A N 1
ATOM 1916 C CA . LEU A 1 256 ? -9.918 -5.317 22.136 1.00 98.00 256 LEU A CA 1
ATOM 1917 C C . LEU A 1 256 ? -10.948 -6.259 22.753 1.00 98.00 256 LEU A C 1
ATOM 1919 O O . LEU A 1 256 ? -11.997 -6.515 22.164 1.00 98.00 256 LEU A O 1
ATOM 1923 N N . SER A 1 257 ? -10.658 -6.760 23.950 1.00 97.31 257 SER A N 1
ATOM 1924 C CA . SER A 1 257 ? -11.616 -7.531 24.735 1.00 97.31 257 SER A CA 1
ATOM 1925 C C . SER A 1 257 ? -11.488 -7.171 26.207 1.00 97.31 257 SER A C 1
ATOM 1927 O O . SER A 1 257 ? -10.371 -7.128 26.725 1.00 97.31 257 SER A O 1
ATOM 1929 N N . ASP A 1 258 ? -12.616 -6.912 26.870 1.00 97.69 258 ASP A N 1
ATOM 1930 C CA . ASP A 1 258 ? -12.641 -6.572 28.293 1.00 97.69 258 ASP A CA 1
ATOM 1931 C C . ASP A 1 258 ? -13.834 -7.197 29.030 1.00 97.69 258 ASP A C 1
ATOM 1933 O O . ASP A 1 258 ? -14.838 -7.599 28.433 1.00 97.69 258 ASP A O 1
ATOM 1937 N N . THR A 1 259 ? -13.720 -7.298 30.354 1.00 95.56 259 THR A N 1
ATOM 1938 C CA . THR A 1 259 ? -14.792 -7.732 31.250 1.00 95.56 259 THR A CA 1
ATOM 1939 C C . THR A 1 259 ? -15.007 -6.706 32.355 1.00 95.56 259 THR A C 1
ATOM 1941 O O . THR A 1 259 ? -14.166 -6.550 33.238 1.00 95.56 259 THR A O 1
ATOM 1944 N N . LEU A 1 260 ? -16.170 -6.053 32.351 1.00 94.50 260 LEU A N 1
ATOM 1945 C CA . LEU A 1 260 ? -16.542 -5.036 33.333 1.00 94.50 260 LEU A CA 1
ATOM 1946 C C . LEU A 1 260 ? -17.658 -5.527 34.253 1.00 94.50 260 LEU A C 1
ATOM 1948 O O . LEU A 1 260 ? -18.428 -6.426 33.919 1.00 94.50 260 LEU A O 1
ATOM 1952 N N . LEU A 1 261 ? -17.757 -4.916 35.432 1.00 91.38 261 LEU A N 1
ATOM 1953 C CA . LEU A 1 261 ? -18.968 -5.018 36.243 1.00 91.38 261 LEU A CA 1
ATOM 1954 C C . LEU A 1 261 ? -20.019 -4.022 35.732 1.00 91.38 261 LEU A C 1
ATOM 1956 O O . LEU A 1 261 ? -19.659 -3.007 35.137 1.00 91.38 261 LEU A O 1
ATOM 1960 N N . VAL A 1 262 ? -21.306 -4.276 35.988 1.00 90.81 262 VAL A N 1
ATOM 1961 C CA . VAL A 1 262 ? -22.399 -3.337 35.658 1.00 90.81 2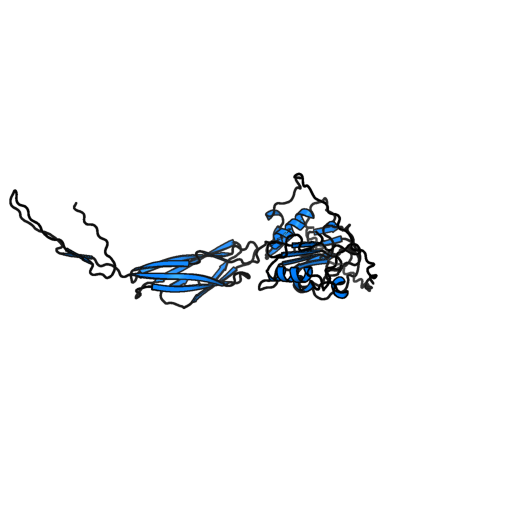62 VAL A CA 1
ATOM 1962 C C . VAL A 1 262 ? -22.075 -1.925 36.164 1.00 90.81 262 VAL A C 1
ATOM 1964 O O . VAL A 1 262 ? -21.791 -1.735 37.348 1.00 90.81 262 VAL A O 1
ATOM 1967 N N . GLY A 1 263 ? -22.142 -0.932 35.269 1.00 89.62 263 GLY A N 1
ATOM 1968 C CA . GLY A 1 263 ? -21.812 0.470 35.564 1.00 89.62 263 GLY A CA 1
ATOM 1969 C C . GLY A 1 263 ? -20.317 0.793 35.646 1.00 89.62 263 GLY A C 1
ATOM 1970 O O . GLY A 1 263 ? -19.964 1.926 35.963 1.00 89.62 263 GLY A O 1
ATOM 1971 N N . GLY A 1 264 ? -19.439 -0.179 35.398 1.00 93.56 264 GLY A N 1
ATOM 1972 C CA . GLY A 1 264 ? -18.002 0.043 35.283 1.00 93.56 264 GLY A CA 1
ATOM 1973 C C . GLY A 1 264 ? -17.621 0.718 33.966 1.00 93.56 264 GLY A C 1
ATOM 1974 O O . GLY A 1 264 ? -18.330 0.607 32.968 1.00 93.56 264 GLY A O 1
ATOM 1975 N N . THR A 1 265 ? -16.466 1.376 33.962 1.00 97.31 265 THR A N 1
ATOM 1976 C CA . THR A 1 265 ? -15.878 2.004 32.774 1.00 97.31 265 THR A CA 1
ATOM 1977 C C . THR A 1 265 ? -14.415 1.600 32.633 1.00 97.31 265 THR A C 1
ATOM 1979 O O . THR A 1 265 ? -13.741 1.407 33.649 1.00 97.31 265 THR A O 1
ATOM 1982 N N . ALA A 1 266 ? -13.905 1.528 31.406 1.00 97.94 266 ALA A N 1
ATOM 1983 C CA . ALA A 1 266 ? -12.490 1.276 31.137 1.00 97.94 266 ALA A CA 1
ATOM 1984 C C . ALA A 1 266 ? -12.016 2.000 29.876 1.00 97.94 266 ALA A C 1
ATOM 1986 O O . ALA A 1 266 ? -12.781 2.150 28.929 1.00 97.94 266 ALA A O 1
ATOM 1987 N N . ASP A 1 267 ? -10.743 2.392 29.867 1.00 98.31 267 ASP A N 1
ATOM 1988 C CA . ASP A 1 267 ? -10.079 2.990 28.711 1.00 98.31 267 ASP A CA 1
ATOM 1989 C C . ASP A 1 267 ? -9.008 2.038 28.175 1.00 98.31 267 ASP A C 1
ATOM 1991 O O . ASP A 1 267 ? -8.186 1.512 28.930 1.00 98.31 267 ASP A O 1
ATOM 1995 N N . HIS A 1 268 ? -8.985 1.877 26.856 1.00 98.31 268 HIS A N 1
ATOM 1996 C CA . HIS A 1 268 ? -7.975 1.139 26.104 1.00 98.31 268 HIS A CA 1
ATOM 1997 C C . HIS A 1 268 ? -7.274 2.069 25.122 1.00 98.31 268 HIS A C 1
ATOM 1999 O O . HIS A 1 268 ? -7.856 3.049 24.663 1.00 98.31 268 HIS A O 1
ATOM 2005 N N . ILE A 1 269 ? -6.028 1.757 24.774 1.00 98.44 269 ILE A N 1
ATOM 2006 C CA . ILE A 1 269 ? -5.282 2.507 23.760 1.00 98.44 269 ILE A CA 1
ATOM 2007 C C . ILE A 1 269 ? -5.157 1.664 22.498 1.00 98.44 269 ILE A C 1
ATOM 2009 O O . ILE A 1 269 ? -4.639 0.547 22.537 1.00 98.44 269 ILE A O 1
ATOM 2013 N N . VAL A 1 270 ? -5.589 2.238 21.378 1.00 98.62 270 VAL A N 1
ATOM 2014 C CA . VAL A 1 270 ? -5.266 1.771 20.030 1.00 98.62 270 VAL A CA 1
ATOM 2015 C C . VAL A 1 270 ? -4.275 2.758 19.432 1.00 98.62 270 VAL A C 1
ATOM 2017 O O . VAL A 1 270 ? -4.590 3.929 19.235 1.00 98.62 270 VAL A O 1
ATOM 2020 N N . ASN A 1 271 ? -3.060 2.297 19.158 1.00 98.50 271 ASN A N 1
ATOM 2021 C CA . ASN A 1 271 ? -2.048 3.095 18.488 1.00 98.50 271 ASN A CA 1
ATOM 2022 C C . ASN A 1 271 ? -2.233 2.997 16.970 1.00 98.50 271 ASN A C 1
ATOM 2024 O O . ASN A 1 271 ? -2.319 1.898 16.417 1.00 98.50 271 ASN A O 1
ATOM 2028 N N . ILE A 1 272 ? -2.269 4.150 16.310 1.00 98.56 272 ILE A N 1
ATOM 2029 C CA . ILE A 1 272 ? -2.265 4.288 14.855 1.00 98.56 272 ILE A CA 1
ATOM 2030 C C . ILE A 1 272 ? -0.938 4.925 14.462 1.00 98.56 272 ILE A C 1
ATOM 2032 O O . ILE A 1 272 ? -0.569 5.973 14.985 1.00 98.56 272 ILE A O 1
ATOM 2036 N N . SER A 1 273 ? -0.216 4.306 13.538 1.00 96.81 273 SER A N 1
ATOM 2037 C CA . SER A 1 273 ? 1.104 4.751 13.098 1.00 96.81 273 SER A CA 1
ATOM 2038 C C . SER A 1 273 ? 1.184 4.829 11.580 1.00 96.81 273 SER A C 1
ATOM 2040 O O . SER A 1 273 ? 0.664 3.964 10.881 1.00 96.81 273 SER A O 1
ATOM 2042 N N . ASN A 1 274 ? 1.881 5.842 11.073 1.00 93.56 274 ASN A N 1
ATOM 2043 C CA . ASN A 1 274 ? 2.356 5.884 9.697 1.00 93.56 274 ASN A CA 1
ATOM 2044 C C . ASN A 1 274 ? 3.760 5.271 9.657 1.00 93.56 274 ASN A C 1
ATOM 2046 O O . ASN A 1 274 ? 4.743 5.944 9.961 1.00 93.56 274 ASN A O 1
ATOM 2050 N N . VAL A 1 275 ? 3.849 3.989 9.312 1.00 86.25 275 VAL A N 1
ATOM 2051 C CA . VAL A 1 275 ? 5.118 3.250 9.177 1.00 86.25 275 VAL A CA 1
ATOM 2052 C C . VAL A 1 275 ? 5.731 3.395 7.780 1.00 86.25 275 VAL A C 1
ATOM 2054 O O . VAL A 1 275 ? 6.705 2.713 7.457 1.00 86.25 275 VAL A O 1
ATOM 2057 N N . GLY A 1 276 ? 5.166 4.285 6.957 1.00 72.56 276 GLY A N 1
ATOM 2058 C CA . GLY A 1 276 ? 5.725 4.674 5.671 1.00 72.56 276 GLY A CA 1
ATOM 2059 C C . GLY A 1 276 ? 7.107 5.301 5.836 1.00 72.56 276 GLY A C 1
ATOM 2060 O O . GLY A 1 276 ? 7.392 5.991 6.820 1.00 72.56 276 GLY A O 1
ATOM 2061 N N . THR A 1 277 ? 7.982 5.039 4.870 1.00 62.81 277 THR A N 1
ATOM 2062 C CA . THR A 1 277 ? 9.375 5.502 4.897 1.00 62.81 277 THR A CA 1
ATOM 2063 C C . THR A 1 277 ? 9.580 6.819 4.149 1.00 62.81 277 THR A C 1
ATOM 2065 O O . THR A 1 277 ? 10.413 7.614 4.570 1.00 62.81 277 THR A O 1
ATOM 2068 N N . LEU A 1 278 ? 8.807 7.071 3.094 1.00 61.56 278 LEU A N 1
ATOM 2069 C CA . LEU A 1 278 ? 8.656 8.285 2.295 1.00 61.56 278 LEU A CA 1
ATOM 2070 C C . LEU A 1 278 ? 7.841 9.359 3.030 1.00 61.56 278 LEU A C 1
ATOM 2072 O O . LEU A 1 278 ? 6.977 9.084 3.857 1.00 61.56 278 LEU A O 1
ATOM 2076 N N . ALA A 1 279 ? 8.100 10.622 2.685 1.00 68.25 279 ALA A N 1
ATOM 2077 C CA . ALA A 1 279 ? 7.520 11.804 3.323 1.00 68.25 279 ALA A CA 1
ATOM 2078 C C . ALA A 1 279 ? 6.061 12.092 2.893 1.00 68.25 279 ALA A C 1
ATOM 2080 O O . ALA A 1 279 ? 5.757 13.208 2.473 1.00 68.25 279 ALA A O 1
ATOM 2081 N N . SER A 1 280 ? 5.179 11.095 2.990 1.00 76.62 280 SER A N 1
ATOM 2082 C CA . SER A 1 280 ? 3.736 11.231 2.759 1.00 76.62 280 SER A CA 1
ATOM 2083 C C . SER A 1 280 ? 2.970 11.223 4.080 1.00 76.62 280 SER A C 1
ATOM 2085 O O . SER A 1 280 ? 3.188 10.358 4.931 1.00 76.62 280 SER A O 1
ATOM 2087 N N . ASP A 1 281 ? 2.037 12.162 4.231 1.00 88.12 281 ASP A N 1
ATOM 2088 C CA . ASP A 1 281 ? 1.163 12.228 5.399 1.00 88.12 281 ASP A CA 1
ATOM 2089 C C . ASP A 1 281 ? 0.027 11.196 5.291 1.00 88.12 281 ASP A C 1
ATOM 2091 O O . ASP A 1 281 ? -0.704 11.140 4.295 1.00 88.12 281 ASP A O 1
ATOM 2095 N N . LEU A 1 282 ? -0.143 10.407 6.350 1.00 92.69 282 LEU A N 1
ATOM 2096 C CA . LEU A 1 282 ? -1.272 9.506 6.557 1.00 92.69 282 LEU A CA 1
ATOM 2097 C C . LEU A 1 282 ? -2.443 10.293 7.136 1.00 92.69 282 LEU A C 1
ATOM 2099 O O . LEU A 1 282 ? -2.334 10.832 8.234 1.00 92.69 282 LEU A O 1
ATOM 2103 N N . THR A 1 283 ? -3.574 10.324 6.446 1.00 97.00 283 THR A N 1
ATOM 2104 C CA . THR A 1 283 ? -4.847 10.814 6.978 1.00 97.00 283 THR A CA 1
ATOM 2105 C C . THR A 1 283 ? -5.757 9.632 7.272 1.00 97.00 283 THR A C 1
ATOM 2107 O O . THR A 1 283 ? -5.843 8.694 6.480 1.00 97.00 283 THR A O 1
ATOM 2110 N N . TYR A 1 284 ? -6.429 9.660 8.422 1.00 98.31 284 TYR A N 1
ATOM 2111 C CA . TYR A 1 284 ? -7.334 8.585 8.822 1.00 98.31 284 TYR A CA 1
ATOM 2112 C C . TYR A 1 284 ? -8.601 9.113 9.498 1.00 98.31 284 TYR A C 1
ATOM 2114 O O . TYR A 1 284 ? -8.610 10.198 10.087 1.00 98.31 284 TYR A O 1
ATOM 2122 N N . THR A 1 285 ? -9.658 8.306 9.445 1.00 98.62 285 THR A N 1
ATOM 2123 C CA . THR A 1 285 ? -10.929 8.497 10.156 1.00 98.62 285 THR A CA 1
ATOM 2124 C C . THR A 1 285 ? -11.387 7.184 10.781 1.00 98.62 285 THR A C 1
ATOM 2126 O O . THR A 1 285 ? -11.149 6.125 10.211 1.00 98.62 285 THR A O 1
ATOM 2129 N N . ILE A 1 286 ? -12.073 7.255 11.917 1.00 98.69 286 ILE A N 1
ATOM 2130 C CA . ILE A 1 286 ? -12.587 6.119 12.684 1.00 98.69 286 ILE A CA 1
ATOM 2131 C C . ILE A 1 286 ? -14.107 6.210 12.726 1.00 98.69 286 ILE A C 1
ATOM 2133 O O . ILE A 1 286 ? -14.663 7.275 12.999 1.00 98.69 286 ILE A O 1
ATOM 2137 N N . THR A 1 287 ? -14.786 5.101 12.457 1.00 98.25 287 THR A N 1
ATOM 2138 C CA . THR A 1 287 ? -16.243 4.975 12.578 1.00 98.25 287 THR A CA 1
ATOM 2139 C C . THR A 1 287 ? -16.594 3.667 13.276 1.00 98.25 287 THR A C 1
ATOM 2141 O O . THR A 1 287 ? -15.945 2.651 13.058 1.00 98.25 287 THR A O 1
ATOM 2144 N N . GLU A 1 288 ? -17.609 3.686 14.134 1.00 98.06 288 GLU A N 1
ATOM 2145 C CA . GLU A 1 288 ? -18.140 2.479 14.769 1.00 98.06 288 GLU A CA 1
ATOM 2146 C C . GLU A 1 288 ? -19.122 1.768 13.834 1.00 98.06 288 GLU A C 1
ATOM 2148 O O . GLU A 1 288 ? -19.993 2.410 13.240 1.00 98.06 288 GLU A O 1
ATOM 2153 N N . ASN A 1 289 ? -19.017 0.443 13.717 1.00 95.94 289 ASN A N 1
ATOM 2154 C CA . ASN A 1 289 ? -19.932 -0.352 12.902 1.00 95.94 289 ASN A CA 1
ATOM 2155 C C . ASN A 1 289 ? -20.321 -1.679 13.594 1.00 95.94 289 ASN A C 1
ATOM 2157 O O . ASN A 1 289 ? -19.505 -2.608 13.644 1.00 95.94 289 ASN A O 1
ATOM 2161 N N . PRO A 1 290 ? -21.566 -1.813 14.099 1.00 98.12 290 PRO A N 1
ATOM 2162 C CA . PRO A 1 290 ? -22.572 -0.754 14.238 1.00 98.12 290 PRO A CA 1
ATOM 2163 C C . PRO A 1 290 ? -22.203 0.271 15.328 1.00 98.12 290 PRO A C 1
ATOM 2165 O O . PRO A 1 290 ? -21.507 -0.057 16.286 1.00 98.12 290 PRO A O 1
ATOM 2168 N N . GLU A 1 291 ? -22.729 1.492 15.226 1.00 97.56 291 GLU A N 1
ATOM 2169 C CA . GLU A 1 291 ? -22.634 2.492 16.301 1.00 97.56 291 GLU A CA 1
ATOM 2170 C C . GLU A 1 291 ? -23.347 1.991 17.564 1.00 97.56 291 GLU A C 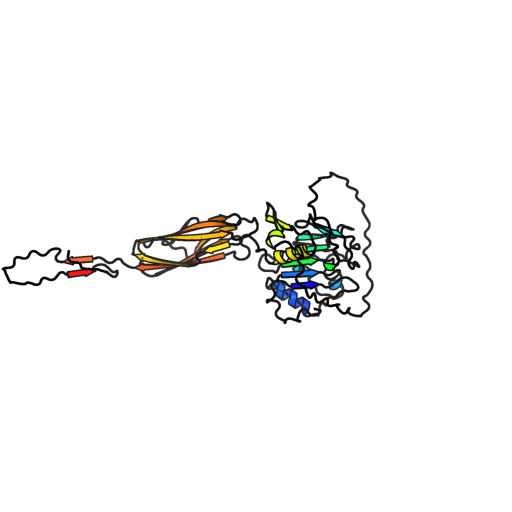1
ATOM 2172 O O . GLU A 1 291 ? -24.477 1.484 17.500 1.00 97.56 291 GLU A O 1
ATOM 2177 N N . VAL A 1 292 ? -22.687 2.116 18.718 1.00 98.12 292 VAL A N 1
ATOM 2178 C CA . VAL A 1 292 ? -23.203 1.614 19.996 1.00 98.12 292 VAL A CA 1
ATOM 2179 C C . VAL A 1 292 ? -22.997 2.631 21.121 1.00 98.12 292 VAL A C 1
ATOM 2181 O O . VAL A 1 292 ? -21.975 3.295 21.182 1.00 98.12 292 VAL A O 1
ATOM 2184 N N . PRO A 1 293 ? -23.928 2.738 22.086 1.00 97.38 293 PRO A N 1
ATOM 2185 C CA . PRO A 1 293 ? -23.839 3.753 23.140 1.00 97.38 293 PRO A CA 1
ATOM 2186 C C . PRO A 1 293 ? -22.806 3.440 24.236 1.00 97.38 293 PRO A C 1
ATOM 2188 O O . PRO A 1 293 ? -22.577 4.277 25.102 1.00 97.38 293 PRO A O 1
ATOM 2191 N N . TRP A 1 294 ? -22.250 2.227 24.250 1.00 97.88 294 TRP A N 1
ATOM 2192 C CA . TRP A 1 294 ? -21.328 1.744 25.285 1.00 97.88 294 TRP A CA 1
ATOM 2193 C C . TRP A 1 294 ? -19.852 1.859 24.899 1.00 97.88 294 TRP A C 1
ATOM 2195 O O . TRP A 1 294 ? -18.989 1.518 25.706 1.00 97.88 294 TRP A O 1
ATOM 2205 N N . LEU A 1 295 ? -19.568 2.312 23.677 1.00 98.62 295 LEU A N 1
ATOM 2206 C CA . LEU A 1 295 ? -18.231 2.512 23.134 1.00 98.62 295 LEU A CA 1
ATOM 2207 C C . LEU A 1 295 ? -18.072 3.981 22.733 1.00 98.62 295 LEU A C 1
ATOM 2209 O O . LEU A 1 295 ? -19.036 4.645 22.362 1.00 98.62 295 LEU A O 1
ATOM 2213 N N . SER A 1 296 ? -16.852 4.495 22.826 1.00 98.25 296 SER A N 1
ATOM 2214 C CA . SER A 1 296 ? -16.452 5.720 22.137 1.00 98.25 296 SER A CA 1
ATOM 2215 C C . SER A 1 296 ? -14.955 5.686 21.838 1.00 98.25 296 SER A C 1
ATOM 2217 O O . SER A 1 296 ? -14.194 5.034 22.552 1.00 98.25 296 SER A O 1
ATOM 2219 N N . ALA A 1 297 ? -14.513 6.395 20.797 1.00 98.38 297 ALA A N 1
ATOM 2220 C CA . ALA A 1 297 ? -13.099 6.535 20.446 1.00 98.38 297 ALA A CA 1
ATOM 2221 C C . ALA A 1 297 ? -12.720 8.013 20.297 1.00 98.38 297 ALA A C 1
ATOM 2223 O O . ALA A 1 297 ? -13.449 8.786 19.677 1.00 98.38 297 ALA A O 1
ATOM 2224 N N . THR A 1 298 ? -11.579 8.429 20.852 1.00 98.19 298 THR A N 1
ATOM 2225 C CA . THR A 1 298 ? -11.082 9.808 20.737 1.00 98.19 298 THR A CA 1
ATOM 2226 C C . THR A 1 298 ? -9.560 9.844 20.546 1.00 98.19 298 THR A C 1
ATOM 2228 O O . THR A 1 298 ? -8.839 9.277 21.365 1.00 98.19 298 THR A O 1
ATOM 2231 N N . PRO A 1 299 ? -9.038 10.560 19.530 1.00 98.50 299 PRO A N 1
ATOM 2232 C CA . PRO A 1 299 ? -9.774 11.250 18.466 1.00 98.50 299 PRO A CA 1
ATOM 2233 C C . PRO A 1 299 ? -10.288 10.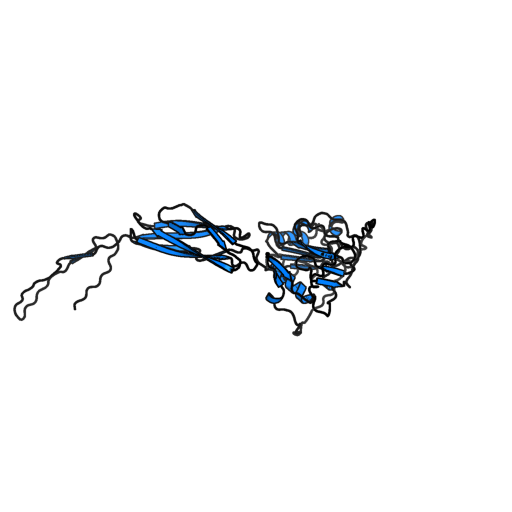288 17.384 1.00 98.50 299 PRO A C 1
ATOM 2235 O O . PRO A 1 299 ? -9.707 9.234 17.151 1.00 98.50 299 PRO A O 1
ATOM 2238 N N . THR A 1 300 ? -11.345 10.687 16.670 1.00 98.00 300 THR A N 1
ATOM 2239 C CA . THR A 1 300 ? -11.935 9.910 15.562 1.00 98.00 300 THR A CA 1
ATOM 2240 C C . THR A 1 300 ? -11.308 10.204 14.197 1.00 98.00 300 THR A C 1
ATOM 2242 O O . THR A 1 300 ? -11.720 9.638 13.193 1.00 98.00 300 THR A O 1
ATOM 2245 N N . SER A 1 301 ? -10.316 11.089 14.119 1.00 98.44 301 SER A N 1
ATOM 2246 C CA . SER A 1 301 ? -9.574 11.374 12.889 1.00 98.44 301 SER A CA 1
ATOM 2247 C C . SER A 1 301 ? -8.215 11.977 13.206 1.00 98.44 301 SER A C 1
ATOM 2249 O O . SER A 1 301 ? -8.069 12.638 14.238 1.00 98.44 301 SER A O 1
ATOM 2251 N N . GLY A 1 302 ? -7.260 11.837 12.292 1.00 97.75 302 GLY A N 1
ATOM 2252 C CA . GLY A 1 302 ? -5.927 12.402 12.463 1.00 97.75 302 GLY A CA 1
ATOM 2253 C C . GLY A 1 302 ? -5.154 12.561 11.160 1.00 97.75 302 GLY A C 1
ATOM 2254 O O . GLY A 1 302 ? -5.582 12.138 10.084 1.00 97.75 302 GLY A O 1
ATOM 2255 N N . THR A 1 303 ? -4.001 13.217 11.269 1.00 97.44 303 THR A N 1
ATOM 2256 C CA . THR A 1 303 ? -2.997 13.305 10.206 1.00 97.44 303 THR A CA 1
ATOM 2257 C C . THR A 1 303 ? -1.626 13.051 10.816 1.00 97.44 303 THR A C 1
ATOM 2259 O O . THR A 1 303 ? -1.232 13.752 11.747 1.00 97.44 303 THR A O 1
ATOM 2262 N N . LEU A 1 304 ? -0.918 12.044 10.310 1.00 95.38 304 LEU A N 1
ATOM 2263 C CA . LEU A 1 304 ? 0.385 11.606 10.797 1.00 95.38 304 LEU A CA 1
ATOM 2264 C C . LEU A 1 304 ? 1.417 11.772 9.691 1.00 95.38 304 LEU A C 1
ATOM 2266 O O . LEU A 1 304 ? 1.315 11.150 8.634 1.00 95.38 304 LEU A O 1
ATOM 2270 N N . THR A 1 305 ? 2.449 12.564 9.957 1.00 89.56 305 THR A N 1
ATOM 2271 C CA . THR A 1 305 ? 3.632 12.610 9.093 1.00 89.56 305 THR A CA 1
ATOM 2272 C C . THR A 1 305 ? 4.298 11.235 9.022 1.00 89.56 305 THR A C 1
ATOM 2274 O O . THR A 1 305 ? 4.035 10.374 9.863 1.00 89.56 305 THR A O 1
ATOM 2277 N N . ALA A 1 306 ? 5.197 11.027 8.062 1.00 80.94 306 ALA A N 1
ATOM 2278 C CA . ALA A 1 306 ? 6.008 9.809 7.991 1.00 80.94 306 ALA A CA 1
ATOM 2279 C C . ALA A 1 306 ? 6.674 9.478 9.342 1.00 80.94 306 ALA A C 1
ATOM 2281 O O . ALA A 1 306 ? 7.211 10.372 10.006 1.00 80.94 306 ALA A O 1
ATOM 2282 N N . ASN A 1 307 ? 6.637 8.204 9.746 1.00 83.88 307 ASN A N 1
ATOM 2283 C CA . ASN A 1 307 ? 7.061 7.697 11.062 1.00 83.88 307 ASN A CA 1
ATOM 2284 C C . ASN A 1 307 ? 6.308 8.284 12.276 1.00 83.88 307 ASN A C 1
ATOM 2286 O O . ASN A 1 307 ? 6.716 8.072 13.419 1.00 83.88 307 ASN A O 1
ATOM 2290 N N . GLY A 1 308 ? 5.239 9.049 12.054 1.00 91.69 308 GLY A N 1
ATOM 2291 C CA . GLY A 1 308 ? 4.391 9.598 13.104 1.00 91.69 308 GLY A CA 1
ATOM 2292 C C . GLY A 1 308 ? 3.420 8.556 13.652 1.00 91.69 308 GLY A C 1
ATOM 2293 O O . GLY A 1 308 ? 2.978 7.662 12.934 1.00 91.69 308 GLY A O 1
ATOM 2294 N N . SER A 1 309 ? 3.048 8.705 14.919 1.00 97.38 309 SER A N 1
ATOM 2295 C CA . SER A 1 309 ? 2.078 7.842 15.593 1.00 97.38 309 SER A CA 1
ATOM 2296 C C . SER A 1 309 ? 1.121 8.653 16.453 1.00 97.38 309 SER A C 1
ATOM 2298 O O . SER A 1 309 ? 1.486 9.713 16.968 1.00 97.38 309 SER A O 1
ATOM 2300 N N . GLN A 1 310 ? -0.077 8.125 16.661 1.00 98.38 310 GLN A N 1
ATOM 2301 C CA . GLN A 1 310 ? -1.101 8.706 17.508 1.00 98.38 310 GLN A CA 1
ATOM 2302 C C . GLN A 1 310 ? -1.827 7.623 18.296 1.00 98.38 310 GLN A C 1
ATOM 2304 O O . GLN A 1 310 ? -2.295 6.631 17.740 1.00 98.38 310 GLN A O 1
ATOM 2309 N N . ASP A 1 311 ? -1.941 7.858 19.598 1.00 98.62 311 ASP A N 1
ATOM 2310 C CA . ASP A 1 311 ? -2.769 7.048 20.477 1.00 98.62 311 ASP A CA 1
ATOM 2311 C C . ASP A 1 311 ? -4.223 7.516 20.377 1.00 98.62 311 ASP A C 1
ATOM 2313 O O . ASP A 1 311 ? -4.523 8.710 20.490 1.00 98.62 311 ASP A O 1
ATOM 2317 N N . VAL A 1 312 ? -5.119 6.559 20.161 1.00 98.69 312 VAL A N 1
ATOM 2318 C CA . VAL A 1 312 ? -6.568 6.730 20.217 1.00 98.69 312 VAL A CA 1
ATOM 2319 C C . VAL A 1 312 ? -7.064 6.049 21.483 1.00 98.69 312 VAL A C 1
ATOM 2321 O O . VAL A 1 312 ? -6.879 4.844 21.664 1.00 98.69 312 VAL A O 1
ATOM 2324 N N . THR A 1 313 ? -7.703 6.821 22.355 1.00 98.75 313 THR A N 1
ATOM 2325 C CA . THR A 1 313 ? -8.361 6.291 23.547 1.00 98.75 313 THR A CA 1
ATOM 2326 C C . THR A 1 313 ? -9.720 5.732 23.158 1.00 98.75 313 THR A C 1
ATOM 2328 O O . THR A 1 313 ? -10.553 6.454 22.611 1.00 98.75 313 THR A O 1
ATOM 2331 N N . VAL A 1 314 ? -9.938 4.455 23.449 1.00 98.69 314 VAL A N 1
ATOM 2332 C CA . VAL A 1 314 ? -11.199 3.739 23.267 1.00 98.69 314 VAL A CA 1
ATOM 2333 C C . VAL A 1 314 ? -11.816 3.502 24.642 1.00 98.69 314 VAL A C 1
ATOM 2335 O O . VAL A 1 314 ? -11.260 2.750 25.441 1.00 98.69 314 VAL A O 1
ATOM 2338 N N . SER A 1 315 ? -12.947 4.143 24.920 1.00 98.62 315 SER A N 1
ATOM 2339 C CA . SER A 1 315 ? -13.623 4.096 26.218 1.00 98.62 315 SER A CA 1
ATOM 2340 C C . SER A 1 315 ? -14.843 3.180 26.171 1.00 98.62 315 SER A C 1
ATOM 2342 O O . SER A 1 315 ? -15.686 3.295 25.281 1.00 98.62 315 SER A O 1
ATOM 2344 N N . LEU A 1 316 ? -14.939 2.294 27.159 1.00 98.62 316 LEU A N 1
ATOM 2345 C CA . LEU A 1 316 ? -16.042 1.367 27.395 1.00 98.62 316 LEU A CA 1
ATOM 2346 C C . LEU A 1 316 ? -16.872 1.851 28.589 1.00 98.62 316 LEU A C 1
ATOM 2348 O O . LEU A 1 316 ? -16.304 2.137 29.644 1.00 98.62 316 LEU A O 1
ATOM 2352 N N . ASP A 1 317 ? -18.199 1.892 28.452 1.00 98.19 317 ASP A N 1
ATOM 2353 C CA . ASP A 1 317 ? -19.143 2.237 29.524 1.00 98.19 317 ASP A CA 1
ATOM 2354 C C . ASP A 1 317 ? -20.224 1.157 29.673 1.00 98.19 317 ASP A C 1
ATOM 2356 O O . ASP A 1 317 ? -21.113 1.009 28.835 1.00 98.19 317 ASP A O 1
ATOM 2360 N N . ALA A 1 318 ? -20.160 0.403 30.771 1.00 96.94 318 ALA A N 1
ATOM 2361 C CA . ALA A 1 318 ? -21.092 -0.673 31.088 1.00 96.94 318 ALA A CA 1
ATOM 2362 C C . ALA A 1 318 ? -22.361 -0.202 31.829 1.00 96.94 318 ALA A C 1
ATOM 2364 O O . ALA A 1 318 ? -23.079 -1.017 32.424 1.00 96.94 318 ALA A O 1
ATOM 2365 N N . THR A 1 319 ? -22.658 1.100 31.850 1.00 93.56 319 THR A N 1
ATOM 2366 C CA . THR A 1 319 ? -23.855 1.650 32.499 1.00 93.56 319 THR A CA 1
ATOM 2367 C C . THR A 1 319 ? -25.134 1.097 31.874 1.00 93.56 319 THR A C 1
ATOM 2369 O O . THR A 1 319 ? -25.448 1.327 30.711 1.00 93.56 319 THR A O 1
ATOM 2372 N N . GLY A 1 320 ? -25.915 0.371 32.679 1.00 90.75 320 GLY A N 1
ATOM 2373 C CA . GLY A 1 320 ? -27.184 -0.221 32.244 1.00 90.75 320 GLY A CA 1
ATOM 2374 C C . GLY A 1 320 ? -27.042 -1.453 31.345 1.00 90.75 320 GLY A C 1
ATOM 2375 O O . GLY A 1 320 ? -28.043 -1.908 30.793 1.00 90.75 320 GLY A O 1
ATOM 2376 N N . LEU A 1 321 ? -25.831 -1.996 31.207 1.00 94.38 321 LEU A N 1
ATOM 2377 C CA . LEU A 1 321 ? -25.545 -3.188 30.412 1.00 94.38 321 LEU A CA 1
ATOM 2378 C C . LEU A 1 321 ? -25.456 -4.449 31.279 1.00 94.38 321 LEU A C 1
ATOM 2380 O O . LEU A 1 321 ? -25.142 -4.367 32.463 1.00 94.38 321 LEU A O 1
ATOM 2384 N N . ASN A 1 322 ? -25.707 -5.616 30.682 1.00 91.81 322 ASN A N 1
ATOM 2385 C CA . ASN A 1 322 ? -25.497 -6.942 31.272 1.00 91.81 322 ASN A CA 1
ATOM 2386 C C . ASN A 1 322 ? -25.362 -7.987 30.146 1.00 91.81 322 ASN A C 1
ATOM 2388 O O . ASN A 1 322 ? -26.177 -8.001 29.221 1.00 91.81 322 ASN A O 1
ATOM 2392 N N . GLY A 1 323 ? -24.353 -8.858 30.219 1.00 93.31 323 GLY A N 1
ATOM 2393 C CA . GLY A 1 323 ? -24.078 -9.882 29.207 1.00 93.31 323 GLY A CA 1
ATOM 2394 C C . GLY A 1 323 ? -22.992 -9.484 28.203 1.00 93.31 323 GLY A C 1
ATOM 2395 O O . GLY A 1 323 ? -22.104 -8.696 28.517 1.00 93.31 323 GLY A O 1
ATOM 2396 N N . ASN A 1 324 ? -23.030 -10.070 27.005 1.00 97.06 324 ASN A N 1
ATOM 2397 C CA . ASN A 1 324 ? -22.004 -9.891 25.975 1.00 97.06 324 ASN A CA 1
ATOM 2398 C C . ASN A 1 324 ? -22.416 -8.843 24.937 1.00 97.06 324 ASN A C 1
ATOM 2400 O O . ASN A 1 324 ? -23.529 -8.884 24.408 1.00 97.06 324 ASN A O 1
ATOM 2404 N N . TYR A 1 325 ? -21.472 -7.980 24.582 1.00 98.19 325 TYR A N 1
ATOM 2405 C CA . TYR A 1 325 ? -21.604 -6.933 23.580 1.00 98.19 325 TYR A CA 1
ATOM 2406 C C . TYR A 1 325 ? -20.417 -6.998 22.623 1.00 98.19 325 TYR A C 1
ATOM 2408 O O . TYR A 1 325 ? -19.307 -7.327 23.031 1.00 98.19 325 TYR A O 1
ATOM 2416 N N . SER A 1 326 ? -20.656 -6.703 21.348 1.00 98.19 326 SER A N 1
ATOM 2417 C CA . SER A 1 326 ? -19.601 -6.639 20.337 1.00 98.19 326 SER A CA 1
ATOM 2418 C C . SER A 1 326 ? -19.897 -5.538 19.328 1.00 98.19 326 SER A C 1
ATOM 2420 O O . SER A 1 326 ? -21.062 -5.252 19.036 1.00 98.19 326 SER A O 1
ATOM 2422 N N . THR A 1 327 ? -18.843 -4.904 18.831 1.00 98.50 327 THR A N 1
ATOM 2423 C CA . THR A 1 327 ? -18.877 -3.992 17.684 1.00 98.50 327 THR A CA 1
ATOM 2424 C C . THR A 1 327 ? -17.493 -3.947 17.028 1.00 98.50 327 THR A C 1
ATOM 2426 O O . THR A 1 327 ? -16.580 -4.680 17.419 1.00 98.50 327 THR A O 1
ATOM 2429 N N . THR A 1 328 ? -17.321 -3.104 16.016 1.00 98.50 328 THR A N 1
ATOM 2430 C CA . THR A 1 328 ? -16.033 -2.850 15.377 1.00 98.50 328 THR A CA 1
ATOM 2431 C C . THR A 1 328 ? -15.751 -1.356 15.258 1.00 98.50 328 THR A C 1
ATOM 2433 O O . THR A 1 328 ? -16.674 -0.551 15.138 1.00 98.50 328 THR A O 1
ATOM 2436 N N . LEU A 1 329 ? -14.468 -0.997 15.278 1.00 98.56 329 LEU A N 1
ATOM 2437 C CA . LEU A 1 329 ? -13.969 0.309 14.855 1.00 98.56 329 LEU A CA 1
ATOM 2438 C C . LEU A 1 329 ? -13.347 0.155 13.463 1.00 98.56 329 LEU A C 1
ATOM 2440 O O . LEU A 1 329 ? -12.342 -0.535 13.289 1.00 98.56 329 LEU A O 1
ATOM 2444 N N . GLU A 1 330 ? -13.954 0.795 12.472 1.00 98.38 330 GLU A N 1
ATOM 2445 C CA . GLU A 1 330 ? -13.482 0.876 11.094 1.00 98.38 330 GLU A CA 1
ATOM 2446 C C . GLU A 1 330 ? -12.569 2.096 10.932 1.00 98.38 330 GLU A C 1
ATOM 2448 O O . GLU A 1 330 ? -13.010 3.239 11.058 1.00 98.38 330 GLU A O 1
ATOM 2453 N N . ILE A 1 331 ? -11.286 1.857 10.661 1.00 98.56 331 ILE A N 1
ATOM 2454 C CA . ILE A 1 331 ? -10.261 2.885 10.462 1.00 98.56 331 ILE A CA 1
ATOM 2455 C C . ILE A 1 331 ? -10.003 3.008 8.962 1.00 98.56 331 ILE A C 1
ATOM 2457 O O . ILE A 1 331 ? -9.268 2.208 8.380 1.00 98.56 331 ILE A O 1
ATOM 2461 N N . ALA A 1 332 ? -10.631 3.996 8.331 1.00 97.19 332 ALA A N 1
ATOM 2462 C CA . ALA A 1 332 ? -10.412 4.324 6.926 1.00 97.19 332 ALA A CA 1
ATOM 2463 C C . ALA A 1 332 ? -9.225 5.285 6.782 1.00 97.19 332 ALA A C 1
ATOM 2465 O O . ALA A 1 332 ? -9.075 6.198 7.596 1.00 97.19 332 ALA A O 1
ATOM 2466 N N . SER A 1 333 ? -8.392 5.108 5.754 1.00 95.00 333 SER A N 1
ATOM 2467 C CA . SER A 1 333 ? -7.202 5.938 5.543 1.00 95.00 333 SER A CA 1
ATOM 2468 C C . SER A 1 333 ? -6.861 6.163 4.067 1.00 95.00 333 SER A C 1
ATOM 2470 O O . SER A 1 333 ? -7.436 5.532 3.181 1.00 95.00 333 SER A O 1
ATOM 2472 N N . ASN A 1 334 ? -5.926 7.078 3.798 1.00 89.00 334 ASN A N 1
ATOM 2473 C CA . ASN A 1 334 ? -5.338 7.277 2.470 1.00 89.00 334 ASN A CA 1
ATOM 2474 C C . ASN A 1 334 ? -4.131 6.359 2.180 1.00 89.00 334 ASN A C 1
ATOM 2476 O O . ASN A 1 334 ? -3.437 6.610 1.193 1.00 89.00 334 ASN A O 1
ATOM 2480 N N . ASP A 1 335 ? -3.875 5.324 2.995 1.00 85.06 335 ASP A N 1
ATOM 2481 C CA . ASP A 1 335 ? -2.940 4.253 2.626 1.00 85.06 335 ASP A CA 1
ATOM 2482 C C . ASP A 1 335 ? -3.488 3.517 1.383 1.00 85.06 335 ASP A C 1
ATOM 2484 O O . ASP A 1 335 ? -4.589 2.958 1.431 1.00 85.06 335 ASP A O 1
ATOM 2488 N N . PRO A 1 336 ? -2.755 3.510 0.255 1.00 71.44 336 PRO A N 1
ATOM 2489 C CA . PRO A 1 336 ? -3.222 2.920 -0.998 1.00 71.44 336 PRO A CA 1
ATOM 2490 C C . PRO A 1 336 ? -3.314 1.385 -0.985 1.00 71.44 336 PRO A C 1
ATOM 2492 O O . PRO A 1 336 ? -4.020 0.828 -1.826 1.00 71.44 336 PRO A O 1
ATOM 2495 N N . LEU A 1 337 ? -2.613 0.695 -0.080 1.00 73.38 337 LEU A N 1
ATOM 2496 C CA . LEU A 1 337 ? -2.674 -0.763 0.078 1.00 73.38 337 LEU A CA 1
ATOM 2497 C C . LEU A 1 337 ? -3.661 -1.182 1.164 1.00 73.38 337 LEU A C 1
ATOM 2499 O O . LEU A 1 337 ? -4.341 -2.194 1.003 1.00 73.38 337 LEU A O 1
ATOM 2503 N N . ASN A 1 338 ? -3.759 -0.404 2.243 1.00 78.25 338 ASN A N 1
ATOM 2504 C CA . ASN A 1 338 ? -4.634 -0.688 3.381 1.00 78.25 338 ASN A CA 1
ATOM 2505 C C . ASN A 1 338 ? -5.621 0.468 3.634 1.00 78.25 338 ASN A C 1
ATOM 2507 O O . ASN A 1 338 ? -5.593 1.093 4.699 1.00 78.25 338 ASN A O 1
ATOM 2511 N N . PRO A 1 339 ? -6.544 0.752 2.692 1.00 84.31 339 PRO A N 1
ATOM 2512 C CA . PRO A 1 339 ? -7.473 1.874 2.826 1.00 84.31 339 PRO A CA 1
ATOM 2513 C C . PRO A 1 339 ? -8.480 1.696 3.974 1.00 84.31 339 PRO A C 1
ATOM 2515 O O . PRO A 1 339 ? -9.134 2.664 4.359 1.00 84.31 339 PRO A O 1
ATOM 2518 N N . LEU A 1 340 ? -8.620 0.481 4.520 1.00 91.38 340 LEU A N 1
ATOM 2519 C CA . LEU A 1 340 ? -9.503 0.163 5.640 1.00 91.38 340 LEU A CA 1
ATOM 2520 C C . LEU A 1 340 ? -8.890 -0.918 6.545 1.00 91.38 340 LEU A C 1
ATOM 2522 O O . LEU A 1 340 ? -8.610 -2.024 6.082 1.00 91.38 340 LEU A O 1
ATOM 2526 N N . ILE A 1 341 ? -8.755 -0.625 7.841 1.00 95.50 341 ILE A N 1
ATOM 2527 C CA . ILE A 1 341 ? -8.415 -1.597 8.893 1.00 95.50 341 ILE A CA 1
ATOM 2528 C C . ILE A 1 341 ? -9.573 -1.685 9.889 1.00 95.50 341 ILE A C 1
ATOM 2530 O O . ILE A 1 341 ? -10.125 -0.667 10.297 1.00 95.50 341 ILE A O 1
ATOM 2534 N N . VAL A 1 342 ? -9.927 -2.902 10.305 1.00 97.81 342 VAL A N 1
ATOM 2535 C CA . VAL A 1 342 ? -11.016 -3.156 11.259 1.00 97.81 342 VAL A CA 1
ATOM 2536 C C . VAL A 1 342 ? -10.439 -3.617 12.596 1.00 97.81 342 VAL A C 1
ATOM 2538 O O . VAL A 1 342 ? -9.695 -4.597 12.638 1.00 97.81 342 VAL A O 1
ATOM 2541 N N . VAL A 1 343 ? -10.804 -2.933 13.685 1.00 98.56 343 VAL A N 1
ATOM 2542 C CA . VAL A 1 343 ? -10.507 -3.340 15.068 1.00 98.56 343 VAL A CA 1
ATOM 2543 C C . VAL A 1 343 ? -11.768 -3.927 15.690 1.00 98.56 343 VAL A C 1
ATOM 2545 O O . VAL A 1 343 ? -12.785 -3.241 15.794 1.00 98.56 343 VAL A O 1
ATOM 2548 N N . THR A 1 344 ? -11.727 -5.186 16.116 1.00 98.62 344 THR A N 1
ATOM 2549 C CA . THR A 1 344 ? -12.871 -5.823 16.791 1.00 98.62 344 THR A CA 1
ATOM 2550 C C . THR A 1 344 ? -12.907 -5.448 18.268 1.00 98.62 344 THR A C 1
ATOM 2552 O O . THR A 1 344 ? -11.862 -5.439 18.915 1.00 98.62 344 THR A O 1
ATOM 2555 N N . VAL A 1 345 ? -14.090 -5.175 18.818 1.00 98.69 345 VAL A N 1
ATOM 2556 C CA . VAL A 1 345 ? -14.266 -4.822 20.234 1.00 98.69 345 VAL A CA 1
ATOM 2557 C C . VAL A 1 345 ? -15.310 -5.734 20.867 1.00 98.69 345 VAL A C 1
ATOM 2559 O O . VAL A 1 345 ? -16.478 -5.689 20.481 1.00 98.69 345 VAL A O 1
ATOM 2562 N N . ASP A 1 346 ? -14.897 -6.518 21.862 1.00 98.44 346 ASP A N 1
ATOM 2563 C CA . ASP A 1 346 ? -15.756 -7.416 22.638 1.00 98.44 346 ASP A CA 1
ATOM 2564 C C . ASP A 1 346 ? -15.814 -6.989 24.113 1.00 98.44 346 ASP A C 1
ATOM 2566 O O . ASP A 1 346 ? -14.788 -6.836 24.774 1.00 98.44 346 ASP A O 1
ATOM 2570 N N . LEU A 1 347 ? -17.018 -6.852 24.666 1.00 98.38 347 LEU A N 1
ATOM 2571 C CA . LEU A 1 347 ? -17.241 -6.495 26.067 1.00 98.38 347 LEU A CA 1
ATOM 2572 C C . LEU A 1 347 ? -18.141 -7.533 26.746 1.00 98.38 347 LEU A C 1
ATOM 2574 O O . LEU A 1 347 ? -19.265 -7.785 26.311 1.00 98.38 347 LEU A O 1
ATOM 2578 N N . LEU A 1 348 ? -17.668 -8.102 27.854 1.00 96.94 348 LEU A N 1
ATOM 2579 C CA . LEU A 1 348 ? -18.483 -8.895 28.774 1.00 96.94 348 LEU A CA 1
ATOM 2580 C C . LEU A 1 348 ? -18.831 -8.059 30.011 1.00 96.94 348 LEU A C 1
ATOM 2582 O O . LEU A 1 348 ? -17.942 -7.576 30.704 1.00 96.94 348 LEU A O 1
ATOM 2586 N N . VAL A 1 349 ? -20.116 -7.921 30.329 1.00 95.81 349 VAL A N 1
ATOM 2587 C CA . VAL A 1 349 ? -20.584 -7.201 31.519 1.00 95.81 349 VAL A CA 1
ATOM 2588 C C . VAL A 1 349 ? -21.202 -8.173 32.516 1.00 95.81 349 VAL A C 1
ATOM 2590 O O . VAL A 1 349 ? -22.245 -8.771 32.246 1.00 95.81 349 VAL A O 1
ATOM 2593 N N . ASN A 1 350 ? -20.571 -8.298 33.682 1.00 90.25 350 ASN A N 1
ATOM 2594 C CA . ASN A 1 350 ? -21.014 -9.149 34.781 1.00 90.25 350 ASN A CA 1
ATOM 2595 C C . ASN A 1 350 ? -21.670 -8.328 35.894 1.00 90.25 350 ASN A C 1
ATOM 2597 O O . ASN A 1 350 ? -21.308 -7.182 36.151 1.00 90.25 350 ASN A O 1
ATOM 2601 N N . ASP A 1 351 ? -22.600 -8.928 36.626 1.00 85.50 351 ASP A N 1
ATOM 2602 C CA . ASP A 1 351 ? -23.132 -8.294 37.827 1.00 85.50 351 ASP A CA 1
ATOM 2603 C C . ASP A 1 351 ? -22.109 -8.249 38.970 1.00 85.50 351 ASP A C 1
ATOM 2605 O O . ASP A 1 351 ? -21.220 -9.095 39.070 1.00 85.50 351 ASP A O 1
ATOM 2609 N N . ALA A 1 352 ? -22.261 -7.282 39.877 1.00 81.56 352 ALA A N 1
ATOM 2610 C CA . ALA A 1 352 ? -21.445 -7.190 41.085 1.00 81.56 352 ALA A CA 1
ATOM 2611 C C . ALA A 1 352 ? -21.948 -8.146 42.193 1.00 81.56 352 ALA A C 1
ATOM 2613 O O . ALA A 1 352 ? -23.164 -8.348 42.338 1.00 81.56 352 ALA A O 1
ATOM 2614 N N . PRO A 1 353 ? -21.053 -8.723 43.018 1.00 86.38 353 PRO A N 1
ATOM 2615 C CA . PRO A 1 353 ? -21.449 -9.386 44.257 1.00 86.38 353 PRO A CA 1
ATOM 2616 C C . PRO A 1 353 ? -21.857 -8.360 45.326 1.00 86.38 353 PRO A C 1
ATOM 2618 O O . PRO A 1 353 ? -21.343 -7.244 45.367 1.00 86.38 353 PRO A O 1
ATOM 2621 N N . VAL A 1 354 ? -22.739 -8.752 46.249 1.00 87.62 354 VAL A N 1
ATOM 2622 C CA . VAL A 1 354 ? -23.092 -7.944 47.431 1.00 87.62 354 VAL A CA 1
ATOM 2623 C C . VAL A 1 354 ? -22.944 -8.822 48.662 1.00 87.62 354 VAL A C 1
ATOM 2625 O O . VAL A 1 354 ? -23.718 -9.749 48.868 1.00 87.62 354 VAL A O 1
ATOM 2628 N N . MET A 1 355 ? -21.942 -8.548 49.493 1.00 91.69 355 MET A N 1
ATOM 2629 C CA . MET A 1 355 ? -21.734 -9.297 50.730 1.00 91.69 355 MET A CA 1
ATOM 2630 C C . MET A 1 355 ? -22.664 -8.791 51.838 1.00 91.69 355 MET A C 1
ATOM 2632 O O . MET A 1 355 ? -22.789 -7.591 52.075 1.00 91.69 355 MET A O 1
ATOM 2636 N N . SER A 1 356 ? -23.253 -9.721 52.582 1.00 93.69 356 SER A N 1
ATOM 2637 C CA . SER A 1 356 ? -23.924 -9.463 53.854 1.00 93.69 356 SER A CA 1
ATOM 2638 C C . SER A 1 356 ? -23.492 -10.492 54.899 1.00 93.69 356 SER A C 1
ATOM 2640 O O . SER A 1 356 ? -23.176 -11.636 54.568 1.00 93.69 356 SER A O 1
ATOM 2642 N N . ILE A 1 357 ? -23.437 -10.072 56.164 1.00 94.94 357 ILE A N 1
ATOM 2643 C CA . ILE A 1 357 ? -22.970 -10.896 57.284 1.00 94.94 357 ILE A CA 1
ATOM 2644 C C . ILE A 1 357 ? -23.980 -10.803 58.431 1.00 94.94 357 ILE A C 1
ATOM 2646 O O . ILE A 1 357 ? -24.442 -9.709 58.759 1.00 94.94 357 ILE A O 1
ATOM 2650 N N . SER A 1 358 ? -24.331 -11.935 59.050 1.00 94.62 358 SER A N 1
ATOM 2651 C CA . SER A 1 358 ? -25.250 -11.977 60.194 1.00 94.62 358 SER A CA 1
ATOM 2652 C C . SER A 1 358 ? -24.929 -13.116 61.180 1.00 94.62 358 SER A C 1
ATOM 2654 O O . SER A 1 358 ? -24.820 -14.269 60.748 1.00 94.62 358 SER A O 1
ATOM 2656 N N . PRO A 1 359 ? -24.821 -12.844 62.498 1.00 94.81 359 PRO A N 1
ATOM 2657 C CA . PRO A 1 359 ? -24.833 -11.519 63.132 1.00 94.81 359 PRO A CA 1
ATOM 2658 C C . PRO A 1 359 ? -23.518 -10.752 62.891 1.00 94.81 359 PRO A C 1
ATOM 2660 O O . PRO A 1 359 ? -22.491 -11.352 62.596 1.00 94.81 359 PRO A O 1
ATOM 2663 N N . THR A 1 360 ? -23.526 -9.425 63.045 1.00 92.69 360 THR A N 1
ATOM 2664 C CA . THR A 1 360 ? -22.317 -8.586 62.891 1.00 92.69 360 THR A CA 1
ATOM 2665 C C . THR A 1 360 ? -21.377 -8.637 64.100 1.00 92.69 360 THR A C 1
ATOM 2667 O O . THR A 1 360 ? -20.269 -8.115 64.038 1.00 92.69 360 THR A O 1
ATOM 2670 N N . SER A 1 361 ? -21.812 -9.234 65.212 1.00 93.19 361 SER A N 1
ATOM 2671 C CA . SER A 1 361 ? -21.008 -9.437 66.418 1.00 93.19 361 SER A CA 1
ATOM 2672 C C . SER A 1 361 ? -21.500 -10.647 67.217 1.00 93.19 361 SER A C 1
ATOM 2674 O O . SER A 1 361 ? -22.652 -11.072 67.098 1.00 93.19 361 SER A O 1
ATOM 2676 N N . PHE A 1 362 ? -20.618 -11.185 68.060 1.00 92.69 362 PHE A N 1
ATOM 2677 C CA . PHE A 1 362 ? -20.967 -12.153 69.095 1.00 92.69 362 PHE A CA 1
ATOM 2678 C C . PHE A 1 362 ? -20.625 -11.565 70.462 1.00 92.69 362 PHE A C 1
ATOM 2680 O O . PHE A 1 362 ? -19.520 -11.069 70.658 1.00 92.69 362 PHE A O 1
ATOM 2687 N N . ASP A 1 363 ? -21.561 -11.662 71.401 1.00 94.12 363 ASP A N 1
ATOM 2688 C CA . ASP A 1 363 ? -21.342 -11.365 72.816 1.00 94.12 363 ASP A CA 1
ATOM 2689 C C . ASP A 1 363 ? -21.680 -12.628 73.617 1.00 94.12 363 ASP A C 1
ATOM 2691 O O . ASP A 1 363 ? -22.775 -13.185 73.486 1.00 94.12 363 ASP A O 1
ATOM 2695 N N . LEU A 1 364 ? -20.701 -13.156 74.351 1.00 92.44 364 LEU A N 1
ATOM 2696 C CA . LEU A 1 364 ? -20.769 -14.469 74.989 1.00 92.44 364 LEU A CA 1
ATOM 2697 C C . LEU A 1 364 ? -20.160 -14.407 76.389 1.00 92.44 364 LEU A C 1
ATOM 2699 O O . LEU A 1 364 ? -19.039 -13.945 76.574 1.00 92.44 364 LEU A O 1
ATOM 2703 N N . THR A 1 365 ? -20.873 -14.957 77.372 1.00 94.06 365 THR A N 1
ATOM 2704 C CA . THR A 1 365 ? -20.356 -15.193 78.726 1.00 94.06 365 THR A CA 1
ATOM 2705 C C . THR A 1 365 ? -20.256 -16.695 78.964 1.00 94.06 365 THR A C 1
ATOM 2707 O O . THR A 1 365 ? -21.246 -17.412 78.819 1.00 94.06 365 THR A O 1
ATOM 2710 N N . LEU A 1 366 ? -19.065 -17.173 79.327 1.00 94.31 366 LEU A N 1
ATOM 2711 C CA . LEU A 1 366 ? -18.771 -18.584 79.575 1.00 94.31 366 LEU A CA 1
ATOM 2712 C C . LEU A 1 366 ? -18.195 -18.761 80.981 1.00 94.31 366 LEU A C 1
ATOM 2714 O O . LEU A 1 366 ? -17.421 -17.930 81.454 1.00 94.31 366 LEU A O 1
ATOM 2718 N N . THR A 1 367 ? -18.561 -19.850 81.652 1.00 94.50 367 THR A N 1
ATOM 2719 C CA . THR A 1 367 ? -17.898 -20.259 82.898 1.00 94.50 367 THR A CA 1
ATOM 2720 C C . THR A 1 367 ? -16.552 -20.919 82.582 1.00 94.50 367 THR A C 1
ATOM 2722 O O . THR A 1 367 ? -16.393 -21.433 81.467 1.00 94.50 367 THR A O 1
ATOM 2725 N N . PRO A 1 368 ? -15.597 -20.963 83.535 1.00 95.62 368 PRO A N 1
ATOM 2726 C CA . PRO A 1 368 ? -14.353 -21.708 83.357 1.00 95.62 368 PRO A CA 1
ATOM 2727 C C . PRO A 1 368 ? -14.613 -23.132 82.851 1.00 95.62 368 PRO A C 1
ATOM 2729 O O . PRO A 1 368 ? -15.594 -23.763 83.250 1.00 95.62 368 PRO A O 1
ATOM 2732 N N . ASP A 1 369 ? -13.759 -23.588 81.937 1.00 95.00 369 ASP A N 1
ATOM 2733 C CA . ASP A 1 369 ? -13.786 -24.925 81.328 1.00 95.00 369 ASP A CA 1
ATOM 2734 C C . ASP A 1 369 ? -15.046 -25.269 80.504 1.00 95.00 369 ASP A C 1
ATOM 2736 O O . ASP A 1 369 ? -15.286 -26.433 80.181 1.00 95.00 369 ASP A O 1
ATOM 2740 N N . SER A 1 370 ? -15.845 -24.268 80.108 1.00 94.88 370 SER A N 1
ATOM 2741 C CA . SER A 1 370 ? -16.969 -24.452 79.178 1.00 94.88 370 SER A CA 1
ATOM 2742 C C . SER A 1 370 ? -16.618 -24.038 77.744 1.00 94.88 370 SER A C 1
ATOM 2744 O O . SER A 1 370 ? -15.777 -23.171 77.513 1.00 94.88 370 SER A O 1
ATOM 2746 N N . SER A 1 371 ? -17.280 -24.655 76.763 1.00 93.62 371 SER A N 1
ATOM 2747 C CA . SER A 1 371 ? -17.191 -24.271 75.349 1.00 93.62 371 SER A CA 1
ATOM 2748 C C . SER A 1 371 ? -18.585 -24.051 74.764 1.00 93.62 371 SER A C 1
ATOM 2750 O O . SER A 1 371 ? -19.569 -24.637 75.219 1.00 93.62 371 SER A O 1
ATOM 2752 N N . THR A 1 372 ? -18.675 -23.178 73.760 1.00 94.88 372 THR A N 1
ATOM 2753 C CA . THR A 1 372 ? -19.903 -22.929 72.996 1.00 94.88 372 THR A CA 1
ATOM 2754 C C . THR A 1 372 ? -19.573 -22.752 71.520 1.00 94.88 372 THR A C 1
ATOM 2756 O O . THR A 1 372 ? -18.449 -22.409 71.158 1.00 94.88 372 THR A O 1
ATOM 2759 N N . THR A 1 373 ? -20.568 -22.950 70.664 1.00 94.75 373 THR A N 1
ATOM 2760 C CA . THR A 1 373 ? -20.479 -22.699 69.222 1.00 94.75 373 THR A CA 1
ATOM 2761 C C . THR A 1 373 ? -21.566 -21.713 68.831 1.00 94.75 373 THR A C 1
ATOM 2763 O O . THR A 1 373 ? -22.709 -21.839 69.284 1.00 94.75 373 THR A O 1
ATOM 2766 N N . ARG A 1 374 ? -21.221 -20.729 67.998 1.00 94.00 374 ARG A N 1
ATOM 2767 C CA . ARG A 1 374 ? -22.148 -19.806 67.330 1.00 94.00 374 ARG A CA 1
ATOM 2768 C C . ARG A 1 374 ? -21.891 -19.843 65.823 1.00 94.00 374 ARG A C 1
ATOM 2770 O O . ARG A 1 374 ? -20.790 -20.176 65.397 1.00 94.00 374 ARG A O 1
ATOM 2777 N N . THR A 1 375 ? -22.902 -19.494 65.034 1.00 94.88 375 THR A N 1
ATOM 2778 C CA . THR A 1 375 ? -22.820 -19.466 63.569 1.00 94.88 375 THR A CA 1
ATOM 2779 C C . THR A 1 375 ? -22.737 -18.026 63.081 1.00 94.88 375 THR A C 1
ATOM 2781 O O . THR A 1 375 ? -23.587 -17.214 63.441 1.00 94.88 375 THR A O 1
ATOM 2784 N N . LEU A 1 376 ? -21.738 -17.733 62.247 1.00 93.44 376 LEU A N 1
ATOM 2785 C CA . LEU A 1 376 ? -21.664 -16.529 61.423 1.00 93.44 376 LEU A CA 1
ATOM 2786 C C . LEU A 1 376 ? -22.149 -16.891 60.021 1.00 93.44 376 LEU A C 1
ATOM 2788 O O . LEU A 1 376 ? -21.600 -17.799 59.401 1.00 93.44 376 LEU A O 1
ATOM 2792 N N . THR A 1 377 ? -23.171 -16.205 59.526 1.00 94.75 377 THR A N 1
ATOM 2793 C CA . THR A 1 377 ? -23.674 -16.406 58.165 1.00 94.75 377 THR A CA 1
ATOM 2794 C C . THR A 1 377 ? -23.078 -15.341 57.261 1.00 94.75 377 THR A C 1
ATOM 2796 O O . THR A 1 377 ? -23.283 -14.157 57.513 1.00 94.75 377 THR A O 1
ATOM 2799 N N . VAL A 1 378 ? -22.371 -15.757 56.211 1.00 95.06 378 VAL A N 1
ATOM 2800 C CA . VAL A 1 378 ? -21.958 -14.900 55.091 1.00 95.06 378 VAL A CA 1
ATOM 2801 C C . VAL A 1 378 ? -22.899 -15.193 53.929 1.00 95.06 378 VAL A C 1
ATOM 2803 O O . VAL A 1 378 ? -23.173 -16.354 53.628 1.00 95.06 378 VAL A O 1
ATOM 2806 N N . SER A 1 379 ? -23.453 -14.164 53.302 1.00 93.44 379 SER A N 1
ATOM 2807 C CA . SER A 1 379 ? -24.376 -14.307 52.177 1.00 93.44 379 SER A CA 1
ATOM 2808 C C . SER A 1 379 ? -24.008 -13.344 51.063 1.00 93.44 379 SER A C 1
ATOM 2810 O O . SER A 1 379 ? -23.714 -12.178 51.316 1.00 93.44 379 SER A O 1
ATOM 2812 N N . ASN A 1 380 ? -24.055 -13.837 49.828 1.00 91.12 380 ASN A N 1
ATOM 2813 C CA . ASN A 1 380 ? -24.002 -13.006 48.639 1.00 91.12 380 ASN A CA 1
ATOM 2814 C C . ASN A 1 380 ? -25.433 -12.667 48.211 1.00 91.12 380 ASN A C 1
ATOM 2816 O O . ASN A 1 380 ? -26.159 -13.536 47.737 1.00 91.12 380 ASN A O 1
ATOM 2820 N N . THR A 1 381 ? -25.853 -11.429 48.439 1.00 86.81 381 THR A N 1
ATOM 2821 C CA . THR A 1 381 ? -27.145 -10.893 47.996 1.00 86.81 381 THR A CA 1
ATOM 2822 C C . THR A 1 381 ? -27.049 -10.178 46.648 1.00 86.81 381 THR A C 1
ATOM 2824 O O . THR A 1 381 ? -28.052 -9.653 46.170 1.00 86.81 381 THR A O 1
ATOM 2827 N N . GLY A 1 382 ? -25.855 -10.141 46.048 1.00 81.56 382 GLY A N 1
ATOM 2828 C CA . GLY A 1 382 ? -25.632 -9.657 44.692 1.00 81.56 382 GLY A CA 1
ATOM 2829 C C . GLY A 1 382 ? -25.806 -10.773 43.676 1.00 81.56 382 GLY A C 1
ATOM 2830 O O . GLY A 1 382 ? -26.089 -11.919 44.027 1.00 81.56 382 GLY A O 1
ATOM 2831 N N . VAL A 1 383 ? -25.633 -10.425 42.405 1.00 74.44 383 VAL A N 1
ATOM 2832 C CA . VAL A 1 383 ? -25.795 -11.375 41.297 1.00 74.44 383 VAL A CA 1
ATOM 2833 C C . VAL A 1 383 ? -24.434 -11.907 40.822 1.00 74.44 383 VAL A C 1
ATOM 2835 O O . VAL A 1 383 ? -24.346 -13.051 40.382 1.00 74.44 383 VAL A O 1
ATOM 2838 N N . GLY A 1 384 ? -23.353 -11.135 41.002 1.00 77.69 384 GLY A N 1
ATOM 2839 C CA . GLY A 1 384 ? -21.983 -11.571 40.712 1.00 77.69 384 GLY A CA 1
ATOM 2840 C C . GLY A 1 384 ? -21.429 -12.576 41.725 1.00 77.69 384 GLY A C 1
ATOM 2841 O O . GLY A 1 384 ? -21.895 -12.593 42.863 1.00 77.69 384 GLY A O 1
ATOM 2842 N N . PRO A 1 385 ? -20.426 -13.399 41.371 1.00 81.38 385 PRO A N 1
ATOM 2843 C CA . PRO A 1 385 ? -19.779 -14.322 42.304 1.00 81.38 385 PRO A CA 1
ATOM 2844 C C . PRO A 1 385 ? -19.054 -13.568 43.430 1.00 81.38 385 PRO A C 1
ATOM 2846 O O . PRO A 1 385 ? -18.361 -12.584 43.186 1.00 81.38 385 PRO A O 1
ATOM 2849 N N . LEU A 1 386 ? -19.218 -14.033 44.673 1.00 88.19 386 LEU A N 1
ATOM 2850 C CA . LEU A 1 386 ? -18.562 -13.458 45.849 1.00 88.19 386 LEU A CA 1
ATOM 2851 C C . LEU A 1 386 ? -17.396 -14.343 46.296 1.00 88.19 386 LEU A C 1
ATOM 2853 O O . LEU A 1 386 ? -17.622 -15.401 46.885 1.00 88.19 386 LEU A O 1
ATOM 2857 N N . ASP A 1 387 ? -16.173 -13.857 46.099 1.00 89.06 387 ASP A N 1
ATOM 2858 C CA . ASP A 1 387 ? -14.976 -14.420 46.721 1.00 89.06 387 ASP A CA 1
ATOM 2859 C C . ASP A 1 387 ? -14.738 -13.761 48.086 1.00 89.06 387 ASP A C 1
ATOM 2861 O O . ASP A 1 387 ? -14.718 -12.534 48.208 1.00 89.06 387 ASP A O 1
ATOM 2865 N N . PHE A 1 388 ? -14.576 -14.568 49.138 1.00 91.12 388 PHE A N 1
ATOM 2866 C CA . PHE A 1 388 ? -14.351 -14.073 50.497 1.00 91.12 388 PHE A CA 1
ATOM 2867 C C . PHE A 1 388 ? -13.338 -14.925 51.262 1.00 91.12 388 PHE A C 1
ATOM 2869 O O . PHE A 1 388 ? -13.212 -16.129 51.045 1.00 91.12 388 PHE A O 1
ATOM 2876 N N . VAL A 1 389 ? -12.637 -14.289 52.202 1.00 90.31 389 VAL A N 1
ATOM 2877 C CA . VAL A 1 389 ? -11.706 -14.937 53.132 1.00 90.31 389 VAL A CA 1
ATOM 2878 C C . VAL A 1 389 ? -12.100 -14.552 54.555 1.00 90.31 389 VAL A C 1
ATOM 2880 O O . VAL A 1 389 ? -12.480 -13.411 54.808 1.00 90.31 389 VAL A O 1
ATOM 2883 N N . VAL A 1 390 ? -12.019 -15.509 55.482 1.00 90.38 390 VAL A N 1
ATOM 2884 C CA . VAL A 1 390 ? -12.258 -15.287 56.914 1.00 90.38 390 VAL A CA 1
ATOM 2885 C C . VAL A 1 390 ? -10.933 -15.434 57.656 1.00 90.38 390 VAL A C 1
ATOM 2887 O O . VAL A 1 390 ? -10.292 -16.481 57.563 1.00 90.38 390 VAL A O 1
ATOM 2890 N N . SER A 1 391 ? -10.542 -14.407 58.406 1.00 87.69 391 SER A N 1
ATOM 2891 C CA . SER A 1 391 ? -9.394 -14.427 59.317 1.00 87.69 391 SER A CA 1
ATOM 2892 C C . SER A 1 391 ? -9.826 -14.088 60.744 1.00 87.69 391 SER A C 1
ATOM 2894 O O . SER A 1 391 ? -10.852 -13.443 60.959 1.00 87.69 391 SER A O 1
ATOM 2896 N N . ILE A 1 392 ? -9.048 -14.562 61.717 1.00 86.50 392 ILE A N 1
ATOM 2897 C CA . ILE A 1 392 ? -9.171 -14.220 63.138 1.00 86.50 392 ILE A CA 1
ATOM 2898 C C . ILE A 1 392 ? -7.848 -13.557 63.520 1.00 86.50 392 ILE A C 1
ATOM 2900 O O . ILE A 1 392 ? -6.798 -14.129 63.218 1.00 86.50 392 ILE A O 1
ATOM 2904 N N . ASP A 1 393 ? -7.920 -12.374 64.128 1.00 71.38 393 ASP A N 1
ATOM 2905 C CA . ASP A 1 393 ? -6.755 -11.609 64.595 1.00 71.38 393 ASP A CA 1
ATOM 2906 C C . ASP A 1 393 ? -6.222 -12.097 65.950 1.00 71.38 393 ASP A C 1
ATOM 2908 O O . ASP A 1 393 ? -7.044 -12.510 66.809 1.00 71.38 393 ASP A O 1
#

Sequence (393 aa):
TNNLFEFGNDLSIFDGIFVVLGIFSNNHTIAATDPEGPALDAYLAGGGNLYLEGGDCFNYDPEVGGYQIRPWFALDDGPDGTGDLAGVTGLNDLAAFNFAYAGENNWMDELQPTTSTPIWQNDANTDISGVFNVGYAGGGGRSFGIVPSFGGLVDNPSPLRPQERVVAASDVVQKAATQGVKTRPERSGERPVFRKRGISNPVATVNRKQPGELYRITPGGGIEILANTKVDLMAAFQELFFVTVDPNIAVAPTALSDTLLVGGTADHIVNISNVGTLASDLTYTITENPEVPWLSATPTSGTLTANGSQDVTVSLDATGLNGNYSTTLEIASNDPLNPLIVVTVDLLVNDAPVMSISPTSFDLTLTPDSSTTRTLTVSNTGVGPLDFVVSID

Secondary structure (DSSP, 8-state):
---TTTT-S--TT-S-EEEE-EETTEE---BTT-THHHHHHHHHHTT--EEEE-SSTTTHHHHTTB---GGGGTB---PBPSS--SEEEE-GGGTT-EEEB-S--SSPBPP-BSSSEEEEEESSSS-EEEEEE---TTTPPPEEEESS-GGGBPPPSS--------------------PPPP-PPP--S-PPPP-------------PPPGGGSEEE-TTS-EEE---SHHHHHHHHHHHHHS--SS-EEEE-SEEEEEEETT-EEEEEEEEEE--SSS--EEEEEEEES--TTEEEE-SEEEE-TT-EEEEEEEEE-TT--EEEEEEEEEEES-SS-SEEEEEEEEEEEPPP-EEEESS-------TT------PEEEE-SSS---------